Protein AF-A0A7X8JVL5-F1 (afdb_monomer)

pLDDT: mean 82.53, std 15.67, range [25.52, 98.5]

Sequence (669 aa):
MTETATPLVTPTPEPTIQPDISLLRNTLEKVEFGSPTNMSLSQEGEIYIPGHIKNQKEIILVIENSLASNTIYNEVSTAMDYGLFAKNNIYCSGEGITVYASVNANDTFSSDADTVYVSDVLSAKKFLVTTPNMDVDWYINNLEPVEMPRFYEKLISEAELNSLVFEPSDFLVSNTMEFPGQPDFSVRYNSSTNTFEIVGSGTFNIDSSMYFKGNLVISVHSTNNANKSFLLADGSIEIQGTSLTPESENDILNLYSIHGSIIINTHNSEIKGVMYASGVTGNPLYDNSKSGDVIIAGSDNTLIGSVAAGKDILIRGANTTIKYPEDALIYERTEYYDDVTTTFDFKRIVKLFISKYAGSDTKLGVIQYSDSANENSFVLYDLSNIDEIIQLVNEVDNMDNNYTTKNNLGDGLRRAYHTLNNRSESDVPKYIVNVNLTAPNRWTSESSSYIGYKTDNESADYISGDGTLDIDEKGLDYAKVIGNMISSSDITPVFIDYSNASSISSKLEDISVSAGAKALPDGKHYYTIPSNEDFVSLAIGILQSQPANVILDNVFYEEIYPVEVVVTKVPSGMELTQDIYDGDIRYTVSGKLGDIMLTYDGIKFIMTPYSFDVFVRYVSFGKIEYLGSDSKITYTINYIDTNGDEQIMMLEKSFEDMEVNVGWIVDLQ

Radius of gyration: 34.5 Å; Cα contacts (8 Å, |Δi|>4): 1718; chains: 1; bounding box: 93×71×101 Å

Structure (mmCIF, N/CA/C/O backbone):
data_AF-A0A7X8JVL5-F1
#
_entry.id   AF-A0A7X8JVL5-F1
#
loop_
_atom_site.group_PDB
_atom_site.id
_atom_site.type_symbol
_atom_site.label_atom_id
_atom_site.label_alt_id
_atom_site.label_comp_id
_atom_site.label_asym_id
_atom_site.label_entity_id
_atom_site.label_seq_id
_atom_site.pdbx_PDB_ins_code
_atom_site.Cartn_x
_atom_site.Cartn_y
_atom_site.Cartn_z
_atom_site.occupancy
_atom_site.B_iso_or_equiv
_atom_site.auth_seq_id
_atom_site.auth_comp_id
_atom_site.auth_asym_id
_atom_site.auth_atom_id
_atom_site.pdbx_PDB_model_num
ATOM 1 N N . MET A 1 1 ? -36.079 40.658 -24.660 1.00 38.69 1 MET A N 1
ATOM 2 C CA . MET A 1 1 ? -36.129 39.192 -24.517 1.00 38.69 1 MET A CA 1
ATOM 3 C C . MET A 1 1 ? -35.155 38.847 -23.416 1.00 38.69 1 MET A C 1
ATOM 5 O O . MET A 1 1 ? -34.012 39.269 -23.487 1.00 38.69 1 MET A O 1
ATOM 9 N N . THR A 1 2 ? -35.690 38.279 -22.347 1.00 29.16 2 THR A N 1
ATOM 10 C CA . THR A 1 2 ? -35.052 37.990 -21.060 1.00 29.16 2 THR A CA 1
ATOM 11 C C . THR A 1 2 ? -34.105 36.799 -21.171 1.00 29.16 2 THR A C 1
ATOM 13 O O . THR A 1 2 ? -34.492 35.767 -21.717 1.00 29.16 2 THR A O 1
ATOM 16 N N . GLU A 1 3 ? -32.888 36.948 -20.646 1.00 27.89 3 GLU A N 1
ATOM 17 C CA . GLU A 1 3 ? -31.980 35.832 -20.373 1.00 27.89 3 GLU A CA 1
ATOM 18 C C . GLU A 1 3 ? -32.672 34.849 -19.429 1.00 27.89 3 GLU A C 1
ATOM 20 O O . GLU A 1 3 ? -33.216 35.232 -18.392 1.00 27.89 3 GLU A O 1
ATOM 25 N N . THR A 1 4 ? -32.701 33.581 -19.826 1.00 27.16 4 THR A N 1
ATOM 26 C CA . THR A 1 4 ? -33.218 32.501 -18.988 1.00 27.16 4 THR A CA 1
ATOM 27 C C . THR A 1 4 ? -32.011 31.926 -18.265 1.00 27.16 4 THR A C 1
ATOM 29 O O . THR A 1 4 ? -31.166 31.298 -18.896 1.00 27.16 4 THR A O 1
ATOM 32 N N . ALA A 1 5 ? -31.883 32.222 -16.972 1.00 28.94 5 ALA A N 1
ATOM 33 C CA . ALA A 1 5 ? -30.845 31.642 -16.136 1.00 28.94 5 ALA A CA 1
ATOM 34 C C . ALA A 1 5 ? -31.059 30.125 -16.052 1.00 28.94 5 ALA A C 1
ATOM 36 O O . ALA A 1 5 ? -32.129 29.663 -15.649 1.00 28.94 5 ALA A O 1
ATOM 37 N N . THR A 1 6 ? -30.047 29.361 -16.454 1.00 28.27 6 THR A N 1
ATOM 38 C CA . THR A 1 6 ? -29.978 27.919 -16.224 1.00 28.27 6 THR A CA 1
ATOM 39 C C . THR A 1 6 ? -29.988 27.680 -14.711 1.00 28.27 6 THR A C 1
ATOM 41 O O . THR A 1 6 ? -29.212 28.330 -14.005 1.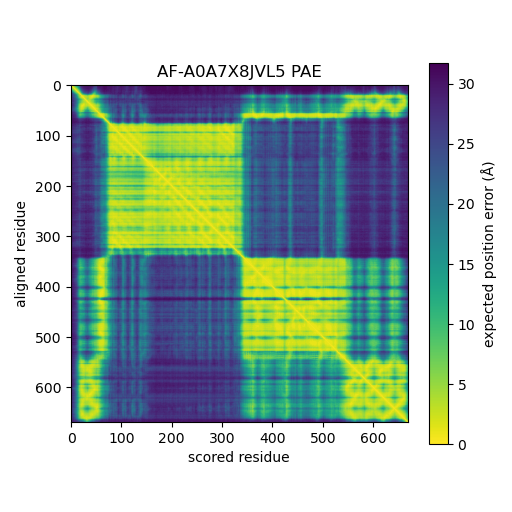00 28.27 6 THR A O 1
ATOM 44 N N . PRO A 1 7 ? -30.862 26.811 -14.179 1.00 27.83 7 PRO A N 1
ATOM 45 C CA . PRO A 1 7 ? -30.898 26.551 -12.749 1.00 27.83 7 PRO A CA 1
ATOM 46 C C . PRO A 1 7 ? -29.564 25.938 -12.319 1.00 27.83 7 PRO A C 1
ATOM 48 O O . PRO A 1 7 ? -29.107 24.957 -12.905 1.00 27.83 7 PRO A O 1
ATOM 51 N N . LEU A 1 8 ? -28.941 26.536 -11.302 1.00 25.52 8 LEU A N 1
ATOM 52 C CA . LEU A 1 8 ? -27.830 25.925 -10.584 1.00 25.52 8 LEU A CA 1
ATOM 53 C C . LEU A 1 8 ? -28.361 24.619 -9.983 1.00 25.52 8 LEU A C 1
ATOM 55 O O . LEU A 1 8 ? -29.245 24.649 -9.123 1.00 25.52 8 LEU A O 1
ATOM 59 N N . VAL A 1 9 ? -27.855 23.480 -10.455 1.00 27.14 9 VAL A N 1
ATOM 60 C CA . VAL A 1 9 ? -28.092 22.197 -9.796 1.00 27.14 9 VAL A CA 1
ATOM 61 C C . VAL A 1 9 ? -27.384 22.294 -8.452 1.00 27.14 9 VAL A C 1
ATOM 63 O O . VAL A 1 9 ? -26.159 22.298 -8.372 1.00 27.14 9 VAL A O 1
ATOM 66 N N . THR A 1 10 ? -28.171 22.499 -7.401 1.00 27.25 10 THR A N 1
ATOM 67 C CA . THR A 1 10 ? -27.687 22.371 -6.027 1.00 27.25 10 THR A CA 1
ATOM 68 C C . THR A 1 10 ? -27.288 20.906 -5.858 1.00 27.25 10 THR A C 1
ATOM 70 O O . THR A 1 10 ? -28.060 20.057 -6.318 1.00 27.25 10 THR A O 1
ATOM 73 N N . PRO A 1 11 ? -26.113 20.585 -5.286 1.00 27.50 11 PRO A N 1
ATOM 74 C CA . PRO A 1 11 ? -25.745 19.197 -5.047 1.00 27.50 11 PRO A CA 1
ATOM 75 C C . PRO A 1 11 ? -26.890 18.537 -4.284 1.00 27.50 11 PRO A C 1
ATOM 77 O O . PRO A 1 11 ? -27.376 19.081 -3.288 1.00 27.50 11 PRO A O 1
ATOM 80 N N . THR A 1 12 ? -27.373 17.411 -4.806 1.00 26.58 12 THR A N 1
ATOM 81 C CA . THR A 1 12 ? -28.261 16.532 -4.052 1.00 26.58 12 THR A CA 1
ATOM 82 C C . THR A 1 12 ? -27.561 16.278 -2.718 1.00 26.58 12 THR A C 1
ATOM 84 O O . THR A 1 12 ? -26.395 15.882 -2.757 1.00 26.58 12 THR A O 1
ATOM 87 N N . PRO A 1 13 ? -28.190 16.567 -1.562 1.00 28.70 13 PRO A N 1
ATOM 88 C CA . PRO A 1 13 ? -27.581 16.239 -0.282 1.00 28.70 13 PRO A CA 1
ATOM 89 C C . PRO A 1 13 ? -27.206 14.761 -0.319 1.00 28.70 13 PRO A C 1
ATOM 91 O O . PRO A 1 13 ? -28.016 13.938 -0.760 1.00 28.70 13 PRO A O 1
ATOM 94 N N . GLU A 1 14 ? -25.970 14.447 0.070 1.00 31.47 14 GLU A N 1
ATOM 95 C CA . GLU A 1 14 ? -25.542 13.064 0.245 1.00 31.47 14 GLU A CA 1
ATOM 96 C C . GLU A 1 14 ? -26.616 12.317 1.043 1.00 31.47 14 GLU A C 1
ATOM 98 O O . GLU A 1 14 ? -27.198 12.901 1.972 1.00 31.47 14 GLU A O 1
ATOM 103 N N . PRO A 1 15 ? -26.946 11.067 0.666 1.00 30.30 15 PRO A N 1
ATOM 104 C CA . PRO A 1 15 ? -27.919 10.284 1.402 1.00 30.30 15 PRO A CA 1
ATOM 105 C C . PRO A 1 15 ? -27.483 10.273 2.862 1.00 30.30 15 PRO A C 1
ATOM 107 O O . PRO A 1 15 ? -26.417 9.772 3.207 1.00 30.30 15 PRO A O 1
ATOM 110 N N . THR A 1 16 ? -28.294 10.888 3.717 1.00 38.09 16 THR A N 1
ATOM 111 C CA . THR A 1 16 ? -28.069 10.888 5.155 1.00 38.09 16 THR A CA 1
ATOM 112 C C . THR A 1 16 ? -28.312 9.450 5.589 1.00 38.09 16 THR A C 1
ATOM 114 O O . THR A 1 16 ? -29.461 9.029 5.711 1.00 38.09 16 THR A O 1
ATOM 117 N N . ILE A 1 17 ? -27.244 8.658 5.703 1.00 51.84 17 ILE A N 1
ATOM 118 C CA . ILE A 1 17 ? -27.318 7.292 6.219 1.00 51.84 17 ILE A CA 1
ATOM 119 C C . ILE A 1 17 ? -27.725 7.437 7.686 1.00 51.84 17 ILE A C 1
ATOM 121 O O . ILE A 1 17 ? -26.901 7.746 8.543 1.00 51.84 17 ILE A O 1
ATOM 125 N N . GLN A 1 18 ? -29.027 7.341 7.961 1.00 55.88 18 GLN A N 1
ATOM 126 C CA . GLN A 1 18 ? -29.532 7.390 9.325 1.00 55.88 18 GLN A CA 1
ATOM 127 C C . GLN A 1 18 ? -29.186 6.069 10.022 1.00 55.88 18 GLN A C 1
ATOM 129 O O . GLN A 1 18 ? -29.423 5.009 9.441 1.00 55.88 18 GLN A O 1
ATOM 134 N N . PRO A 1 19 ? -28.640 6.110 11.247 1.00 64.75 19 PRO A N 1
ATOM 135 C CA . PRO A 1 19 ? -28.420 4.908 12.042 1.00 64.75 19 PRO A CA 1
ATOM 136 C C . PRO A 1 19 ? -29.761 4.230 12.354 1.00 64.75 19 PRO A C 1
ATOM 138 O O . PRO A 1 19 ? -30.737 4.899 12.715 1.00 64.75 19 PRO A O 1
ATOM 141 N N . ASP A 1 20 ? -29.803 2.904 12.243 1.00 82.38 20 ASP A N 1
ATOM 142 C CA . ASP A 1 20 ? -30.994 2.104 12.537 1.00 82.38 20 ASP A CA 1
ATOM 143 C C . ASP A 1 20 ? -30.918 1.590 13.977 1.00 82.38 20 ASP A C 1
ATOM 145 O O . ASP A 1 20 ? -30.598 0.434 14.246 1.00 82.38 20 ASP A O 1
ATOM 149 N N . ILE A 1 21 ? -31.115 2.509 14.926 1.00 88.19 21 ILE A N 1
ATOM 150 C CA . ILE A 1 21 ? -31.159 2.203 16.359 1.00 88.19 21 ILE A CA 1
ATOM 151 C C . ILE A 1 21 ? -32.618 2.078 16.791 1.00 88.19 21 ILE A C 1
ATOM 153 O O . ILE A 1 21 ? -33.418 3.004 16.592 1.00 88.19 21 ILE A O 1
ATOM 157 N N . SER A 1 22 ? -32.934 0.952 17.424 1.00 88.81 22 SER A N 1
ATOM 158 C CA . SER A 1 22 ? -34.232 0.631 18.007 1.00 88.81 22 SER A CA 1
ATOM 159 C C . SER A 1 22 ? -34.159 0.701 19.529 1.00 88.81 22 SER A C 1
ATOM 161 O O . SER A 1 22 ? -33.317 0.067 20.163 1.00 88.81 22 SER A O 1
ATOM 163 N N . LEU A 1 23 ? -35.066 1.482 20.117 1.00 92.25 23 LEU A N 1
ATOM 164 C CA . LEU A 1 23 ? -35.217 1.625 21.561 1.00 92.25 23 LEU A CA 1
ATOM 165 C C . LEU A 1 23 ? -36.575 1.074 21.979 1.00 92.25 23 LEU A C 1
ATOM 167 O O . LEU A 1 23 ? -37.594 1.431 21.389 1.00 92.25 23 LEU A O 1
ATOM 171 N N . LEU A 1 24 ? -36.600 0.233 23.010 1.00 90.12 24 LEU A N 1
ATOM 172 C CA . LEU A 1 24 ? -37.819 -0.421 23.473 1.00 90.12 24 LEU A CA 1
ATOM 173 C C . LEU A 1 24 ? -38.011 -0.220 24.977 1.00 90.12 24 LEU A C 1
ATOM 175 O O . LEU A 1 24 ? -37.109 -0.481 25.773 1.00 90.12 24 LEU A O 1
ATOM 179 N N . ARG A 1 25 ? -39.213 0.219 25.362 1.00 90.56 25 ARG A N 1
ATOM 180 C CA . ARG A 1 25 ? -39.690 0.185 26.749 1.00 90.56 25 ARG A CA 1
ATOM 181 C C . ARG A 1 25 ? -40.574 -1.039 26.932 1.00 90.56 25 ARG A C 1
ATOM 183 O O . ARG A 1 25 ? -41.517 -1.240 26.171 1.00 90.56 25 ARG A O 1
ATOM 190 N N . ASN A 1 26 ? -40.300 -1.833 27.960 1.00 87.25 26 ASN A N 1
ATOM 191 C CA . ASN A 1 26 ? -41.105 -2.993 28.308 1.00 87.25 26 ASN A CA 1
ATOM 192 C C . ASN A 1 26 ? -41.591 -2.907 29.759 1.00 87.25 26 ASN A C 1
ATOM 194 O O . ASN A 1 26 ? -40.809 -2.778 30.704 1.00 87.25 26 ASN A O 1
ATOM 198 N N . THR A 1 27 ? -42.906 -2.992 29.941 1.00 85.31 27 THR A N 1
ATOM 199 C CA . THR A 1 27 ? -43.564 -3.051 31.249 1.00 85.31 27 THR A CA 1
ATOM 200 C C . THR A 1 27 ? -44.850 -3.876 31.149 1.00 85.31 27 THR A C 1
ATOM 202 O O . THR A 1 27 ? -45.251 -4.299 30.067 1.00 85.31 27 THR A O 1
ATOM 205 N N . LEU A 1 28 ? -45.504 -4.153 32.278 1.00 79.81 28 LEU A N 1
ATOM 206 C CA . LEU A 1 28 ? -46.761 -4.905 32.279 1.00 79.81 28 LEU A CA 1
ATOM 207 C C . LEU A 1 28 ? -47.878 -4.082 31.612 1.00 79.81 28 LEU A C 1
ATOM 209 O O . LEU A 1 28 ? -48.112 -2.941 32.000 1.00 79.81 28 LEU A O 1
ATOM 213 N N . GLU A 1 29 ? -48.638 -4.685 30.686 1.00 70.00 29 GLU A N 1
ATOM 214 C CA . GLU A 1 29 ? -49.779 -4.030 30.007 1.00 70.00 29 GLU A CA 1
ATOM 215 C C . GLU A 1 29 ? -50.830 -3.472 30.985 1.00 70.00 29 GLU A C 1
ATOM 217 O O . GLU A 1 29 ? -51.544 -2.511 30.684 1.00 70.00 29 GLU A O 1
ATOM 222 N N . LYS A 1 30 ? -50.936 -4.093 32.166 1.00 80.50 30 LYS A N 1
ATOM 223 C CA . LYS A 1 30 ? -51.797 -3.662 33.261 1.00 80.50 30 LYS A CA 1
ATOM 224 C C . LYS A 1 30 ? -51.038 -3.733 34.577 1.00 80.50 30 LYS A C 1
ATOM 226 O O . LYS A 1 30 ? -50.611 -4.808 34.997 1.00 80.50 30 LYS A O 1
ATOM 231 N N . VAL A 1 31 ? -50.929 -2.592 35.241 1.00 86.62 31 VAL A N 1
ATOM 232 C CA . VAL A 1 31 ? -50.185 -2.426 36.496 1.00 86.62 31 VAL A CA 1
ATOM 233 C C . VAL A 1 31 ? -51.134 -2.074 37.632 1.00 86.62 31 VAL A C 1
ATOM 235 O O . VAL A 1 31 ? -52.178 -1.444 37.433 1.00 86.62 31 VAL A O 1
ATOM 238 N N . GLU A 1 32 ? -50.789 -2.515 38.837 1.00 84.94 32 GLU A N 1
ATOM 239 C CA . GLU A 1 32 ? -51.559 -2.211 40.036 1.00 84.94 32 GLU A CA 1
ATOM 240 C C . GLU A 1 32 ? -51.181 -0.830 40.581 1.00 84.94 32 GLU A C 1
ATOM 242 O O . GLU A 1 32 ? -50.005 -0.510 40.769 1.00 84.94 32 GLU A O 1
ATOM 247 N N . PHE A 1 33 ? -52.197 -0.015 40.858 1.00 88.00 33 PHE A N 1
ATOM 248 C CA . PHE A 1 33 ? -52.033 1.294 41.478 1.00 88.00 33 PHE A CA 1
ATOM 249 C C . PHE A 1 33 ? -51.203 1.224 42.770 1.00 88.00 33 PHE A C 1
ATOM 251 O O . PHE A 1 33 ? -51.508 0.451 43.678 1.00 88.00 33 PHE A O 1
ATOM 258 N N . GLY A 1 34 ? -50.185 2.083 42.881 1.00 82.62 34 GLY A N 1
ATOM 259 C CA . GLY A 1 34 ? -49.346 2.195 44.075 1.00 82.62 34 GLY A CA 1
ATOM 260 C C . GLY A 1 34 ? -48.322 1.069 44.276 1.00 82.62 34 GLY A C 1
ATOM 261 O O . GLY A 1 34 ? -47.456 1.212 45.146 1.00 82.62 34 GLY A O 1
ATOM 262 N N . SER A 1 35 ? -48.354 0.006 43.469 1.00 86.62 35 SER A N 1
ATOM 263 C CA . SER A 1 35 ? -47.384 -1.092 43.528 1.00 86.62 35 SER A CA 1
ATOM 264 C C . SER A 1 35 ? -46.102 -0.742 42.752 1.00 86.62 35 SER A C 1
ATOM 266 O O . SER A 1 35 ? -46.187 -0.219 41.636 1.00 86.62 35 SER A O 1
ATOM 268 N N . PRO A 1 36 ? -44.899 -1.012 43.303 1.00 86.62 36 PRO A N 1
ATOM 269 C CA . PRO A 1 36 ? -43.651 -0.874 42.557 1.00 86.62 36 PRO A CA 1
ATOM 270 C C . PRO A 1 36 ? -43.665 -1.777 41.322 1.00 86.62 36 PRO A C 1
ATOM 272 O O . PRO A 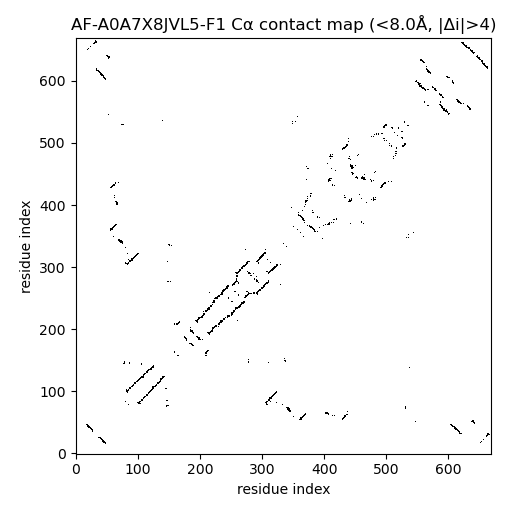1 36 ? -43.884 -2.983 41.429 1.00 86.62 36 PRO A O 1
ATOM 275 N N . THR A 1 37 ? -43.422 -1.188 40.159 1.00 89.88 37 THR A N 1
ATOM 276 C CA . THR A 1 37 ? -43.409 -1.864 38.864 1.00 89.88 37 THR A CA 1
ATOM 277 C C . THR A 1 37 ? -42.030 -1.720 38.243 1.00 89.88 37 THR A C 1
ATOM 279 O O . THR A 1 37 ? -41.449 -0.635 38.265 1.00 89.88 37 THR A O 1
ATOM 282 N N . ASN A 1 38 ? -41.509 -2.814 37.692 1.00 92.25 38 ASN A N 1
ATOM 283 C CA . ASN A 1 38 ? -40.286 -2.771 36.905 1.00 92.25 38 ASN A CA 1
ATOM 284 C C . ASN A 1 38 ? -40.592 -2.292 35.479 1.00 92.25 38 ASN A C 1
ATOM 286 O O . ASN A 1 38 ? -41.535 -2.781 34.846 1.00 92.25 38 ASN A O 1
ATOM 290 N N . MET A 1 39 ? -39.793 -1.358 34.982 1.00 92.00 39 MET A N 1
ATOM 291 C CA . MET A 1 39 ? -39.766 -0.951 33.586 1.00 92.00 39 MET A CA 1
ATOM 292 C C . MET A 1 39 ? -38.378 -1.259 33.043 1.00 92.00 39 MET A C 1
ATOM 294 O O . MET A 1 39 ? -37.393 -0.698 33.518 1.00 92.00 39 MET A O 1
ATOM 298 N N . SER A 1 40 ? -38.320 -2.164 32.071 1.00 92.56 40 SER A N 1
ATOM 299 C CA . SER A 1 40 ? -37.076 -2.526 31.404 1.00 92.56 40 SER A CA 1
ATOM 300 C C . SER A 1 40 ? -36.935 -1.691 30.141 1.00 92.56 40 SER A C 1
ATOM 302 O O . SER A 1 40 ? -37.857 -1.647 29.323 1.00 92.56 40 SER A O 1
ATOM 304 N N . LEU A 1 41 ? -35.809 -1.005 30.002 1.00 93.75 41 LEU A N 1
ATOM 305 C CA . LEU A 1 41 ? -35.460 -0.223 28.826 1.00 93.75 41 LEU A CA 1
ATOM 306 C C . LEU A 1 41 ? -34.332 -0.941 28.104 1.00 93.75 41 LEU A C 1
ATOM 308 O O . LEU A 1 41 ? -33.327 -1.286 28.726 1.00 93.75 41 LEU A O 1
ATOM 312 N N . SER A 1 42 ? -34.493 -1.167 26.805 1.00 91.56 42 SER A N 1
ATOM 313 C CA . SER A 1 42 ? -33.494 -1.844 25.986 1.00 91.56 42 SER A CA 1
ATOM 314 C C . SER A 1 42 ? -33.178 -1.083 24.709 1.00 91.56 42 SER A C 1
ATOM 316 O O . SER A 1 42 ? -34.030 -0.382 24.161 1.00 91.56 42 SER A O 1
ATOM 318 N N . GLN A 1 43 ? -31.954 -1.270 24.231 1.00 90.62 43 GLN A N 1
ATOM 319 C CA . GLN A 1 43 ? -31.459 -0.752 22.964 1.00 90.62 43 GLN A CA 1
ATOM 320 C C . GLN A 1 43 ? -30.815 -1.869 22.146 1.00 90.62 43 GLN A C 1
ATOM 322 O O . GLN A 1 43 ? -30.159 -2.757 22.698 1.00 90.62 43 GLN A O 1
ATOM 327 N N . GLU A 1 44 ? -30.987 -1.788 20.835 1.00 90.56 44 GLU A N 1
ATOM 328 C CA . GLU A 1 44 ? -30.294 -2.596 19.835 1.00 90.56 44 GLU A CA 1
ATOM 329 C C . GLU A 1 44 ? -30.255 -1.832 18.509 1.00 90.56 44 GLU A C 1
ATOM 331 O O . GLU A 1 44 ? -30.966 -0.840 18.331 1.00 90.56 44 GLU A O 1
ATOM 336 N N . GLY A 1 45 ? -29.432 -2.283 17.567 1.00 89.69 45 GLY A N 1
ATOM 337 C CA . GLY A 1 45 ? -29.435 -1.723 16.222 1.00 89.69 45 GLY A CA 1
ATOM 338 C C . GLY A 1 45 ? -28.062 -1.639 15.588 1.00 89.69 45 GLY A C 1
ATOM 339 O O . GLY A 1 45 ? -27.132 -2.356 15.962 1.00 89.69 45 GLY A O 1
ATOM 340 N N . GLU A 1 46 ? -27.955 -0.756 14.604 1.00 88.75 46 GLU A N 1
ATOM 341 C CA . GLU A 1 46 ? -26.809 -0.680 13.710 1.00 88.75 46 GLU A CA 1
ATOM 342 C C . GLU A 1 46 ? -26.353 0.767 13.507 1.00 88.75 46 GLU A C 1
ATOM 344 O O . GLU A 1 46 ? -27.161 1.689 13.354 1.00 88.75 46 GLU A O 1
ATOM 349 N N . ILE A 1 47 ? -25.036 0.964 13.480 1.00 85.94 47 ILE A N 1
ATOM 350 C CA . ILE A 1 47 ? -24.402 2.272 13.321 1.00 85.94 47 ILE A CA 1
ATOM 351 C C . ILE A 1 47 ? -23.452 2.222 12.127 1.00 85.94 47 ILE A C 1
ATOM 353 O O . ILE A 1 47 ? -22.537 1.400 12.070 1.00 85.94 47 ILE A O 1
ATOM 357 N N . TYR A 1 48 ? -23.655 3.134 11.179 1.00 82.50 48 TYR A N 1
ATOM 358 C CA . TYR A 1 48 ? -22.723 3.369 10.082 1.00 82.50 48 TYR A CA 1
ATOM 359 C C . TYR A 1 48 ? -21.801 4.540 10.419 1.00 82.50 48 TYR A C 1
ATOM 361 O O . TYR A 1 48 ? -22.269 5.580 10.883 1.00 82.50 48 TYR A O 1
ATOM 369 N N . ILE A 1 49 ? -20.503 4.383 10.158 1.00 74.81 49 ILE A N 1
ATOM 370 C CA . ILE A 1 49 ? -19.495 5.415 10.409 1.00 74.81 49 ILE A CA 1
ATOM 371 C C . ILE A 1 49 ? -18.793 5.731 9.083 1.00 74.81 49 ILE A C 1
ATOM 373 O O . ILE A 1 49 ? -18.216 4.825 8.483 1.00 74.81 49 ILE A O 1
ATOM 377 N N . PRO A 1 50 ? -18.824 6.990 8.604 1.00 68.69 50 PRO A N 1
ATOM 378 C CA . PRO A 1 50 ? -18.202 7.406 7.346 1.00 68.69 50 PRO A CA 1
ATOM 379 C C . PRO A 1 50 ? -16.691 7.639 7.533 1.00 68.69 50 PRO A C 1
ATOM 381 O O . PRO A 1 50 ? -16.178 8.739 7.334 1.00 68.69 50 PRO A O 1
ATOM 384 N N . GLY A 1 51 ? -15.988 6.612 7.999 1.00 70.81 51 GLY A N 1
ATOM 385 C CA . GLY A 1 51 ? -14.598 6.674 8.441 1.00 70.81 51 GLY A CA 1
ATOM 386 C C . GLY A 1 51 ? -14.292 5.532 9.406 1.00 70.81 51 GLY A C 1
ATOM 387 O O . GLY A 1 51 ? -15.038 4.556 9.444 1.00 70.81 51 GLY A O 1
ATOM 388 N N . HIS A 1 52 ? -13.237 5.648 10.212 1.00 71.12 52 HIS A N 1
ATOM 389 C CA . HIS A 1 52 ? -12.871 4.637 11.211 1.00 71.12 52 HIS A CA 1
ATOM 390 C C . HIS A 1 52 ? -12.957 5.161 12.636 1.00 71.12 52 HIS A C 1
ATOM 392 O O . HIS A 1 52 ? -12.626 6.315 12.901 1.00 71.12 52 HIS A O 1
ATOM 398 N N . ILE A 1 53 ? -13.429 4.313 13.557 1.00 72.44 53 ILE A N 1
ATOM 399 C CA . ILE A 1 53 ? -13.513 4.685 14.972 1.00 72.44 53 ILE A CA 1
ATOM 400 C C . ILE A 1 53 ? -12.107 5.003 15.470 1.00 72.44 53 ILE A C 1
ATOM 402 O O . ILE A 1 53 ? -11.188 4.200 15.305 1.00 72.44 53 ILE A O 1
ATOM 406 N N . LYS A 1 54 ? -11.954 6.164 16.110 1.00 73.31 54 LYS A N 1
ATOM 407 C CA . LYS A 1 54 ? -10.718 6.518 16.800 1.00 73.31 54 LYS A CA 1
ATOM 408 C C . LYS A 1 54 ? -10.589 5.598 18.009 1.00 73.31 54 LYS A C 1
ATOM 410 O O . LYS A 1 54 ? -11.387 5.689 18.940 1.00 73.31 54 LYS A O 1
ATOM 415 N N . ASN A 1 55 ? -9.625 4.685 17.977 1.00 69.25 55 ASN A N 1
ATOM 416 C CA . ASN A 1 55 ? -9.414 3.725 19.048 1.00 69.25 55 ASN A CA 1
ATOM 417 C C . ASN A 1 55 ? -7.929 3.514 19.351 1.00 69.25 55 ASN A C 1
ATOM 419 O O . ASN A 1 55 ? -7.073 3.579 18.469 1.00 69.25 55 ASN A O 1
ATOM 423 N N . GLN A 1 56 ? -7.644 3.210 20.616 1.00 77.12 56 GLN A N 1
ATOM 424 C CA . GLN A 1 56 ? -6.321 2.783 21.048 1.00 77.12 56 GLN A CA 1
ATOM 425 C C . GLN A 1 56 ? -5.991 1.422 20.421 1.00 77.12 56 GLN A C 1
ATOM 427 O O . GLN A 1 56 ? -6.793 0.487 20.476 1.00 77.12 56 GLN A O 1
ATOM 432 N N . LYS A 1 57 ? -4.794 1.312 19.845 1.00 83.88 57 LYS A N 1
ATOM 433 C CA . LYS A 1 57 ? -4.227 0.074 19.295 1.00 83.88 57 LYS A CA 1
ATOM 434 C C . LYS A 1 57 ? -2.915 -0.223 20.001 1.00 83.88 57 LYS A C 1
ATOM 436 O O . LYS A 1 57 ? -2.174 0.701 20.326 1.00 83.88 57 LYS A O 1
ATOM 441 N N . GLU A 1 58 ? -2.608 -1.495 20.213 1.00 90.44 58 GLU A N 1
ATOM 442 C CA . GLU A 1 58 ? -1.288 -1.923 20.678 1.00 90.44 58 GLU A CA 1
ATOM 443 C C . GLU A 1 58 ? -0.572 -2.661 19.551 1.00 90.44 58 GLU A C 1
ATOM 445 O O . GLU A 1 58 ? -1.073 -3.659 19.031 1.00 90.44 58 GLU A O 1
ATOM 450 N N . ILE A 1 59 ? 0.597 -2.166 19.153 1.00 92.06 59 ILE A N 1
ATOM 451 C CA . ILE A 1 59 ? 1.361 -2.711 18.030 1.00 92.06 59 ILE A CA 1
ATOM 452 C C . ILE A 1 59 ? 2.768 -3.063 18.507 1.00 92.06 59 ILE A C 1
ATOM 454 O O . ILE A 1 59 ? 3.442 -2.245 19.132 1.00 92.06 59 ILE A O 1
ATOM 458 N N . ILE A 1 60 ? 3.237 -4.263 18.168 1.00 95.06 60 ILE A N 1
ATOM 459 C CA . ILE A 1 60 ? 4.661 -4.601 18.212 1.00 95.06 60 ILE A CA 1
ATOM 460 C C . ILE A 1 60 ? 5.178 -4.744 16.784 1.00 95.06 60 ILE A C 1
ATOM 462 O O . ILE A 1 60 ? 4.745 -5.631 16.046 1.00 95.06 60 ILE A O 1
ATOM 466 N N . LEU A 1 61 ? 6.135 -3.894 16.415 1.00 93.88 61 LEU A N 1
ATOM 467 C CA . LEU A 1 61 ? 6.893 -4.019 15.176 1.00 93.88 61 LEU A CA 1
ATOM 468 C C . LEU A 1 61 ? 8.095 -4.945 15.410 1.00 93.88 61 LEU A C 1
ATOM 470 O O . LEU A 1 61 ? 9.018 -4.604 16.148 1.00 93.88 61 LEU A O 1
ATOM 474 N N . VAL A 1 62 ? 8.072 -6.124 14.795 1.00 95.06 62 VAL A N 1
ATOM 475 C CA . VAL A 1 62 ? 9.095 -7.172 14.910 1.00 95.06 62 VAL A CA 1
ATOM 476 C C . VAL A 1 62 ? 9.975 -7.144 13.667 1.00 95.06 62 VAL A C 1
ATOM 478 O O . VAL A 1 62 ? 9.548 -7.588 12.601 1.00 95.06 62 VAL A O 1
ATOM 481 N N . ILE A 1 63 ? 11.201 -6.639 13.785 1.00 90.19 63 ILE A N 1
ATOM 482 C CA . ILE A 1 63 ? 12.071 -6.355 12.639 1.00 90.19 63 ILE A CA 1
ATOM 483 C C . ILE A 1 63 ? 13.377 -7.152 12.675 1.00 90.19 63 ILE A C 1
ATOM 485 O O . ILE A 1 63 ? 14.053 -7.238 13.701 1.00 90.19 63 ILE A O 1
ATOM 489 N N . GLU A 1 64 ? 13.739 -7.745 11.541 1.00 88.12 64 GLU A N 1
ATOM 490 C CA . GLU A 1 64 ? 15.046 -8.377 11.370 1.00 88.12 64 GLU A CA 1
ATOM 491 C C . GLU A 1 64 ? 16.153 -7.305 11.326 1.00 88.12 64 GLU A C 1
ATOM 493 O O . GLU A 1 64 ? 16.045 -6.339 10.573 1.00 88.12 64 GLU A O 1
ATOM 498 N N . ASN A 1 65 ? 17.234 -7.474 12.102 1.00 82.62 65 ASN A N 1
ATOM 499 C CA . ASN A 1 65 ? 18.369 -6.531 12.144 1.00 82.62 65 ASN A CA 1
ATOM 500 C C . ASN A 1 65 ? 19.703 -7.107 11.609 1.00 82.62 65 ASN A C 1
ATOM 502 O O . ASN A 1 65 ? 20.772 -6.586 11.931 1.00 82.62 65 ASN A O 1
ATOM 506 N N . SER A 1 66 ? 19.653 -8.188 10.818 1.00 72.25 66 SER A N 1
ATOM 507 C CA . SER A 1 66 ? 20.815 -8.940 10.298 1.00 72.25 66 SER A CA 1
ATOM 508 C C . SER A 1 66 ? 21.508 -8.245 9.101 1.00 72.25 66 SER A C 1
ATOM 510 O O . SER A 1 66 ? 20.877 -7.479 8.387 1.00 72.25 66 SER A O 1
ATOM 512 N N . LEU A 1 67 ? 22.796 -8.501 8.825 1.00 58.28 67 LEU A N 1
ATOM 513 C CA . LEU A 1 67 ? 23.613 -7.834 7.784 1.00 58.28 67 LEU A CA 1
ATOM 514 C C . LEU A 1 67 ? 23.328 -8.325 6.359 1.00 58.28 67 LEU A C 1
ATOM 516 O O . LEU A 1 67 ? 23.744 -7.671 5.403 1.00 58.28 67 LEU A O 1
ATOM 520 N N . ALA A 1 68 ? 22.626 -9.456 6.205 1.00 52.12 68 ALA A N 1
ATOM 521 C CA . ALA A 1 68 ? 22.052 -9.839 4.910 1.00 52.12 68 ALA A CA 1
ATOM 522 C C . ALA A 1 68 ? 21.215 -8.685 4.316 1.00 52.12 68 ALA A C 1
ATOM 524 O O . ALA A 1 68 ? 21.058 -8.592 3.104 1.00 52.12 68 ALA A O 1
ATOM 525 N N . SER A 1 69 ? 20.784 -7.759 5.178 1.00 50.03 69 SER A N 1
ATOM 526 C CA . SER A 1 69 ? 20.083 -6.524 4.867 1.00 50.03 69 SER A CA 1
ATOM 527 C C . SER A 1 69 ? 20.916 -5.391 4.228 1.00 50.03 69 SER A C 1
ATOM 529 O O . SER A 1 69 ? 20.392 -4.632 3.412 1.00 50.03 69 SER A O 1
ATOM 531 N N . ASN A 1 70 ? 22.232 -5.290 4.479 1.00 43.41 70 ASN A N 1
ATOM 532 C CA . ASN A 1 70 ? 23.066 -4.226 3.876 1.00 43.41 70 ASN A CA 1
ATOM 533 C C . ASN A 1 70 ? 23.527 -4.561 2.450 1.00 43.41 70 ASN A C 1
ATOM 535 O O . ASN A 1 70 ? 24.360 -3.861 1.879 1.00 43.41 70 ASN A O 1
ATOM 539 N N . THR A 1 71 ? 23.062 -5.665 1.877 1.00 45.62 71 THR A N 1
ATOM 540 C CA . THR A 1 71 ? 23.297 -6.005 0.467 1.00 45.62 71 THR A CA 1
ATOM 541 C C . THR A 1 71 ? 22.015 -6.538 -0.152 1.00 45.62 71 THR A C 1
ATOM 543 O O . THR A 1 71 ? 22.029 -7.490 -0.926 1.00 45.62 71 THR A O 1
ATOM 546 N N . ILE A 1 72 ? 20.893 -5.928 0.223 1.00 46.16 72 ILE A N 1
ATOM 547 C CA . ILE A 1 72 ? 19.642 -6.110 -0.495 1.00 46.16 72 ILE A CA 1
ATOM 548 C C . ILE A 1 72 ? 19.684 -5.154 -1.678 1.00 46.16 72 ILE A C 1
ATOM 550 O O . ILE A 1 72 ? 19.874 -3.947 -1.522 1.00 46.16 72 ILE A O 1
ATOM 554 N N . TYR A 1 73 ? 19.552 -5.718 -2.872 1.00 42.25 73 TYR A N 1
ATOM 555 C CA . TYR A 1 73 ? 19.094 -4.961 -4.021 1.00 42.25 73 TYR A CA 1
ATOM 556 C C . TYR A 1 73 ? 17.633 -4.626 -3.750 1.00 42.25 73 TYR A C 1
ATOM 558 O O . TYR A 1 73 ? 16.738 -5.382 -4.102 1.00 42.25 73 TYR A O 1
ATOM 566 N N . ASN A 1 74 ? 17.390 -3.522 -3.055 1.00 40.50 74 ASN A N 1
ATOM 567 C CA . ASN A 1 74 ? 16.116 -2.857 -3.232 1.00 40.50 74 ASN A CA 1
ATOM 568 C C . ASN A 1 74 ? 16.185 -2.272 -4.635 1.00 40.50 74 ASN A C 1
ATOM 570 O O . ASN A 1 74 ? 16.981 -1.360 -4.878 1.00 40.50 74 ASN A O 1
ATOM 574 N N . GLU A 1 75 ? 15.360 -2.778 -5.540 1.00 44.00 75 GLU A N 1
ATOM 575 C CA . GLU A 1 75 ? 14.857 -1.915 -6.594 1.00 44.00 75 GLU A CA 1
ATOM 576 C C . GLU A 1 75 ? 14.148 -0.769 -5.863 1.00 44.00 75 GLU A C 1
ATOM 578 O O . GLU A 1 75 ? 13.038 -0.913 -5.364 1.00 44.00 75 GLU A O 1
ATOM 583 N N . VAL A 1 76 ? 14.834 0.359 -5.647 1.00 47.94 76 VAL A N 1
ATOM 584 C CA . VAL A 1 76 ? 14.114 1.599 -5.350 1.00 47.94 76 VAL A CA 1
ATOM 585 C C . VAL A 1 76 ? 13.145 1.752 -6.502 1.00 47.94 76 VAL A C 1
ATOM 587 O O . VAL A 1 76 ? 13.647 1.866 -7.617 1.00 47.94 76 VAL A O 1
ATOM 590 N N . SER A 1 77 ? 11.831 1.740 -6.237 1.00 52.62 77 SER A N 1
ATOM 591 C CA . SER A 1 77 ? 10.817 1.855 -7.284 1.00 52.62 77 SER A CA 1
ATOM 592 C C . SER A 1 77 ? 11.209 2.967 -8.248 1.00 52.62 77 SER A C 1
ATOM 594 O O . SER A 1 77 ? 11.195 4.151 -7.899 1.00 52.62 77 SER A O 1
ATOM 596 N N . THR A 1 78 ? 11.656 2.587 -9.436 1.00 68.56 78 THR A N 1
ATOM 597 C CA . THR A 1 78 ? 12.097 3.527 -10.454 1.00 68.56 78 THR A CA 1
ATOM 598 C C . THR A 1 78 ? 10.901 3.940 -11.293 1.00 68.56 78 THR A C 1
ATOM 600 O O . THR A 1 78 ? 9.859 3.288 -11.315 1.00 68.56 78 THR A O 1
ATOM 603 N N . ALA A 1 79 ? 11.068 4.998 -12.080 1.00 74.88 79 ALA A N 1
ATOM 604 C CA . ALA A 1 79 ? 10.105 5.356 -13.113 1.00 74.88 79 ALA A CA 1
ATOM 605 C C . ALA A 1 79 ? 9.747 4.194 -14.073 1.00 74.88 79 ALA A C 1
ATOM 607 O O . ALA A 1 79 ? 8.720 4.269 -14.740 1.00 74.88 79 ALA A O 1
ATOM 608 N N . MET A 1 80 ? 10.577 3.144 -14.161 1.00 76.50 80 MET A N 1
ATOM 609 C CA . MET A 1 80 ? 10.372 1.972 -15.022 1.00 76.50 80 MET A CA 1
ATOM 610 C C . MET A 1 80 ? 9.616 0.818 -14.369 1.00 76.50 80 MET A C 1
ATOM 612 O O . MET A 1 80 ? 9.357 -0.186 -15.033 1.00 76.50 80 MET A O 1
ATOM 616 N N . ASP A 1 81 ? 9.261 0.945 -13.095 1.00 73.88 81 ASP A N 1
ATOM 617 C CA . ASP A 1 81 ? 8.641 -0.138 -12.321 1.00 73.88 81 ASP A CA 1
ATOM 618 C C . ASP A 1 81 ? 7.108 -0.063 -12.405 1.00 73.88 81 ASP A C 1
ATOM 620 O O . ASP A 1 81 ? 6.384 -0.930 -11.931 1.00 73.88 81 ASP A O 1
ATOM 624 N N . TYR A 1 82 ? 6.614 0.978 -13.076 1.00 81.50 82 TYR A N 1
ATOM 625 C CA . TYR A 1 82 ? 5.210 1.230 -13.334 1.00 81.50 82 TYR A CA 1
ATOM 626 C C . TYR A 1 82 ? 4.882 0.936 -14.799 1.00 81.50 82 TYR A C 1
ATOM 628 O O . TYR A 1 82 ? 5.692 1.182 -15.704 1.00 81.50 82 TYR A O 1
ATOM 636 N N . GLY A 1 83 ? 3.644 0.506 -15.053 1.00 86.19 83 GLY A N 1
ATOM 637 C CA . GLY A 1 83 ? 3.104 0.503 -16.413 1.00 86.19 83 GLY A CA 1
ATOM 638 C C . GLY A 1 83 ? 2.999 1.927 -16.962 1.00 86.19 83 GLY A C 1
ATOM 639 O O . GLY A 1 83 ? 3.309 2.167 -18.128 1.00 86.19 83 GLY A O 1
ATOM 640 N N . LEU A 1 84 ? 2.627 2.880 -16.098 1.00 92.94 84 LEU A N 1
ATOM 641 C CA . LEU A 1 84 ? 2.609 4.314 -16.389 1.00 92.94 84 LEU A CA 1
ATOM 642 C C . LEU A 1 84 ? 3.266 5.110 -15.256 1.00 92.94 84 LEU A C 1
ATOM 644 O O . LEU A 1 84 ? 2.824 5.046 -14.110 1.00 92.94 84 LEU A O 1
ATOM 648 N N . PHE A 1 85 ? 4.249 5.936 -15.598 1.00 93.25 85 PHE A N 1
ATOM 649 C CA . PHE A 1 85 ? 4.909 6.848 -14.672 1.00 93.25 85 PHE A CA 1
ATOM 650 C C . PHE A 1 85 ? 4.961 8.277 -15.220 1.00 93.25 85 PHE A C 1
ATOM 652 O O . PHE A 1 85 ? 5.489 8.513 -16.307 1.00 93.25 85 PHE A O 1
ATOM 659 N N . ALA A 1 86 ? 4.510 9.259 -14.442 1.00 96.00 86 ALA A N 1
ATOM 660 C CA . ALA A 1 86 ? 4.711 10.671 -14.750 1.00 96.00 86 ALA A CA 1
ATOM 661 C C . ALA A 1 86 ? 5.373 11.417 -13.592 1.00 96.00 86 ALA A C 1
ATOM 663 O O . ALA A 1 86 ? 4.891 11.403 -12.455 1.00 96.00 86 ALA A O 1
ATOM 664 N N . LYS A 1 87 ? 6.433 12.168 -13.914 1.00 92.69 87 LYS A N 1
ATOM 665 C CA . LYS A 1 87 ? 7.112 13.043 -12.952 1.00 92.69 87 LYS A CA 1
ATOM 666 C C . LYS A 1 87 ? 6.201 14.137 -12.390 1.00 92.69 87 LYS A C 1
ATOM 668 O O . LYS A 1 87 ? 6.459 14.606 -11.286 1.00 92.69 87 LYS A O 1
ATOM 673 N N . ASN A 1 88 ? 5.181 14.552 -13.140 1.00 94.06 88 ASN A N 1
ATOM 674 C CA . ASN A 1 88 ? 4.190 15.526 -12.700 1.00 94.06 88 ASN A CA 1
ATOM 675 C C . ASN A 1 88 ? 2.784 14.918 -12.743 1.00 94.06 88 ASN A C 1
ATOM 677 O O . ASN A 1 88 ? 2.264 14.527 -11.701 1.00 94.06 88 ASN A O 1
ATOM 681 N N . ASN A 1 89 ? 2.157 14.843 -13.922 1.00 96.94 89 ASN A N 1
ATOM 682 C CA . ASN A 1 89 ? 0.734 14.529 -14.020 1.00 96.94 89 ASN A CA 1
ATOM 683 C C . ASN A 1 89 ? 0.418 13.444 -15.047 1.00 96.94 89 ASN A C 1
ATOM 685 O O . ASN A 1 89 ? 1.085 13.320 -16.074 1.00 96.94 89 ASN A O 1
ATOM 689 N N . ILE A 1 90 ? -0.671 12.719 -14.804 1.00 97.94 90 ILE A N 1
ATOM 690 C CA . ILE A 1 90 ? -1.300 11.833 -15.785 1.00 97.94 90 ILE A CA 1
ATOM 691 C C . ILE A 1 90 ? -2.701 12.369 -16.081 1.00 97.94 90 ILE A C 1
ATOM 693 O O . ILE A 1 90 ? -3.498 12.582 -15.166 1.00 97.94 90 ILE A O 1
ATOM 697 N N . TYR A 1 91 ? -2.993 12.578 -17.365 1.00 97.56 91 TYR A N 1
ATOM 698 C CA . TYR A 1 91 ? -4.291 13.024 -17.862 1.00 97.56 91 TYR A CA 1
ATOM 699 C C . TYR A 1 91 ? -4.897 11.967 -18.781 1.00 97.56 91 TYR A C 1
ATOM 701 O O . TYR A 1 91 ? -4.359 11.688 -19.855 1.00 97.56 91 TYR A O 1
ATOM 709 N N . CYS A 1 92 ? -6.036 11.421 -18.373 1.00 94.94 92 CYS A N 1
ATOM 710 C CA . CYS A 1 92 ? -6.750 10.372 -19.087 1.00 94.94 92 CYS A CA 1
ATOM 711 C C . CYS A 1 92 ? -8.088 10.895 -19.613 1.00 94.94 92 CYS A C 1
ATOM 713 O O . CYS A 1 92 ? -9.017 11.096 -18.831 1.00 94.94 92 CYS A O 1
ATOM 715 N N . SER A 1 93 ? -8.175 11.055 -20.932 1.00 87.31 93 SER A N 1
ATOM 716 C CA . SER A 1 93 ? -9.366 11.485 -21.673 1.00 87.31 93 SER A CA 1
ATOM 717 C C . SER A 1 93 ? -9.623 10.523 -22.838 1.00 87.31 93 SER A C 1
ATOM 719 O O . SER A 1 93 ? -8.672 10.111 -23.498 1.00 87.31 93 SER A O 1
ATOM 721 N N . GLY A 1 94 ? -10.876 10.152 -23.104 1.00 78.81 94 GLY A N 1
ATOM 722 C CA . GLY A 1 94 ? -11.229 9.214 -24.182 1.00 78.81 94 GLY A CA 1
ATOM 723 C C . GLY A 1 94 ? -12.081 8.030 -23.720 1.00 78.81 94 GLY A C 1
ATOM 724 O O . GLY A 1 94 ? -12.690 8.064 -22.652 1.00 78.81 94 GLY A O 1
ATOM 725 N N . GLU A 1 95 ? -12.137 6.981 -24.537 1.00 85.38 95 GLU A N 1
ATOM 726 C CA . GLU A 1 95 ? -12.997 5.810 -24.312 1.00 85.38 95 GLU A CA 1
ATOM 727 C C . GLU A 1 95 ? -12.137 4.601 -23.927 1.00 85.38 95 GLU A C 1
ATOM 729 O O . GLU A 1 95 ? -11.273 4.219 -24.700 1.00 85.38 95 GLU A O 1
ATOM 734 N N . GLY A 1 96 ? -12.355 3.983 -22.763 1.00 84.88 96 GLY A N 1
ATOM 735 C CA . GLY A 1 96 ? -11.735 2.698 -22.399 1.00 84.88 96 GLY A CA 1
ATOM 736 C C . GLY A 1 96 ? -10.207 2.710 -22.226 1.00 84.88 96 GLY A C 1
ATOM 737 O O . GLY A 1 96 ? -9.445 2.572 -23.185 1.00 84.88 96 GLY A O 1
ATOM 738 N N . ILE A 1 97 ? -9.748 2.784 -20.977 1.00 93.94 97 ILE A N 1
ATOM 739 C CA . ILE A 1 97 ? -8.337 2.634 -20.598 1.00 93.94 97 ILE A CA 1
ATOM 740 C C . ILE A 1 97 ? -8.210 1.431 -19.665 1.00 93.94 97 ILE A C 1
ATOM 742 O O . ILE A 1 97 ? -8.970 1.301 -18.708 1.00 93.94 97 ILE A O 1
ATOM 746 N N . THR A 1 98 ? -7.257 0.544 -19.933 1.00 93.00 98 THR A N 1
ATOM 747 C CA . THR A 1 98 ? -7.027 -0.669 -19.137 1.00 93.00 98 THR A CA 1
ATOM 748 C C . THR A 1 98 ? -5.539 -0.821 -18.867 1.00 93.00 98 THR A C 1
ATOM 750 O O . THR A 1 98 ? -4.751 -0.951 -19.799 1.00 93.00 98 THR A O 1
ATOM 753 N N . VAL A 1 99 ? -5.140 -0.808 -17.600 1.00 88.62 99 VAL A N 1
ATOM 754 C CA . VAL A 1 99 ? -3.746 -0.928 -17.170 1.00 88.62 99 VAL A CA 1
ATOM 755 C C . VAL A 1 99 ? -3.598 -2.163 -16.291 1.00 88.62 99 VAL A C 1
ATOM 757 O O . VAL A 1 99 ? -4.178 -2.245 -15.214 1.00 88.62 99 VAL A O 1
ATOM 760 N N . TYR A 1 100 ? -2.815 -3.129 -16.757 1.00 81.19 100 TYR A N 1
ATOM 761 C CA . TYR A 1 100 ? -2.447 -4.328 -16.008 1.00 81.19 100 TYR A CA 1
ATOM 762 C C . TYR A 1 100 ? -1.082 -4.133 -15.336 1.00 81.19 100 TYR A C 1
ATOM 764 O O . TYR A 1 100 ? -0.109 -4.782 -15.730 1.00 81.19 100 TYR A O 1
ATOM 772 N N . ALA A 1 101 ? -0.995 -3.134 -14.451 1.00 75.12 101 ALA A N 1
ATOM 773 C CA . ALA A 1 101 ? 0.214 -2.716 -13.735 1.00 75.12 101 ALA A CA 1
ATOM 774 C C . ALA A 1 101 ? -0.088 -1.577 -12.745 1.00 75.12 101 ALA A C 1
ATOM 776 O O . ALA A 1 101 ? -1.097 -0.884 -12.895 1.00 75.12 101 ALA A O 1
ATOM 777 N N . SER A 1 102 ? 0.860 -1.298 -11.848 1.00 79.38 102 SER A N 1
ATOM 778 C CA . SER A 1 102 ? 0.886 -0.062 -11.062 1.00 79.38 102 SER A CA 1
ATOM 779 C C . SER A 1 102 ? 1.039 1.197 -11.937 1.00 79.38 102 SER A C 1
ATOM 781 O O . SER A 1 102 ? 1.708 1.190 -12.980 1.00 79.38 102 SER A O 1
ATOM 783 N N . VAL A 1 103 ? 0.442 2.305 -11.489 1.00 86.31 103 VAL A N 1
ATOM 784 C CA . VAL A 1 103 ? 0.442 3.632 -12.129 1.00 86.31 103 VAL A CA 1
ATOM 785 C C . VAL A 1 103 ? 0.842 4.697 -11.112 1.00 86.31 103 VAL A C 1
ATOM 787 O O . VAL A 1 103 ? 0.216 4.776 -10.062 1.00 86.31 103 VAL A O 1
ATOM 790 N N . ASN A 1 104 ? 1.799 5.572 -11.445 1.00 87.31 104 ASN A N 1
ATOM 791 C CA . ASN A 1 104 ? 2.214 6.676 -10.569 1.00 87.31 104 ASN A CA 1
ATOM 792 C C . ASN A 1 104 ? 2.272 8.038 -11.276 1.00 87.31 104 ASN A C 1
ATOM 794 O O . ASN A 1 104 ? 2.980 8.214 -12.269 1.00 87.31 104 ASN A O 1
ATOM 798 N N . ALA A 1 105 ? 1.599 9.035 -10.698 1.00 90.19 105 ALA A N 1
ATOM 799 C CA . ALA A 1 105 ? 1.732 10.451 -11.035 1.00 90.19 105 ALA A CA 1
ATOM 800 C C . ALA A 1 105 ? 2.196 11.238 -9.801 1.00 90.19 105 ALA A C 1
ATOM 802 O O . ALA A 1 105 ? 1.416 11.433 -8.878 1.00 90.19 105 ALA A O 1
ATOM 803 N N . ASN A 1 106 ? 3.430 11.746 -9.758 1.00 85.31 106 ASN A N 1
ATOM 804 C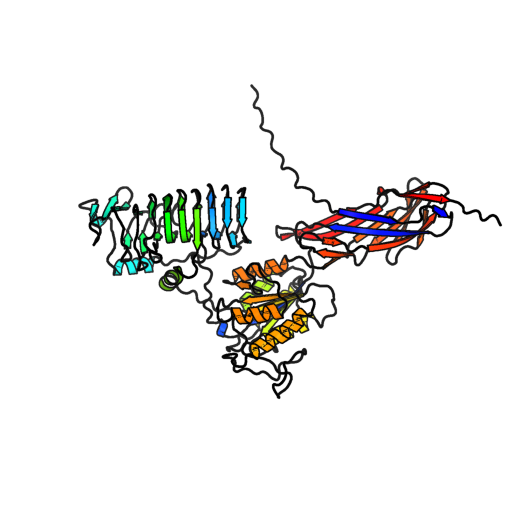 CA . ASN A 1 106 ? 3.939 12.375 -8.523 1.00 85.31 106 ASN A CA 1
ATOM 805 C C . ASN A 1 106 ? 3.109 13.579 -8.017 1.00 85.31 106 ASN A C 1
ATOM 807 O O . ASN A 1 106 ? 3.157 13.880 -6.826 1.00 85.31 106 ASN A O 1
ATOM 811 N N . ASP A 1 107 ? 2.379 14.295 -8.883 1.00 85.31 107 ASP A N 1
ATOM 812 C CA . ASP A 1 107 ? 1.489 15.397 -8.488 1.00 85.31 107 ASP A CA 1
ATOM 813 C C . ASP A 1 107 ? 0.008 15.048 -8.690 1.00 85.31 107 ASP A C 1
ATOM 815 O O . ASP A 1 107 ? -0.699 14.806 -7.714 1.00 85.31 107 ASP A O 1
ATOM 819 N N . THR A 1 108 ? -0.500 15.011 -9.924 1.00 86.44 108 THR A N 1
ATOM 820 C CA . THR A 1 108 ? -1.947 14.836 -10.151 1.00 86.44 108 THR A CA 1
ATOM 821 C C . THR A 1 108 ? -2.260 13.716 -11.135 1.00 86.44 108 THR A C 1
ATOM 823 O O . THR A 1 108 ? -1.794 13.730 -12.273 1.00 86.44 108 THR A O 1
ATOM 826 N N . PHE A 1 109 ? -3.145 12.802 -10.737 1.00 90.94 109 PHE A N 1
ATOM 827 C CA . PHE A 1 109 ? -3.877 11.946 -11.665 1.00 90.94 109 PHE A CA 1
ATOM 828 C C . PHE A 1 109 ? -5.256 12.553 -11.933 1.00 90.94 109 PHE A C 1
ATOM 830 O O . PHE A 1 109 ? -6.037 12.797 -11.011 1.00 90.94 109 PHE A O 1
ATOM 837 N N . SER A 1 110 ? -5.566 12.803 -13.201 1.00 88.12 110 SER A N 1
ATOM 838 C CA . SER A 1 110 ? -6.838 13.375 -13.632 1.00 88.12 110 SER A CA 1
ATOM 839 C C . SER A 1 110 ? -7.463 12.508 -14.711 1.00 88.12 110 SER A C 1
ATOM 841 O O . SER A 1 110 ? -6.796 12.153 -15.684 1.00 88.12 110 SER A O 1
ATOM 843 N N . SER A 1 111 ? -8.759 12.219 -14.587 1.00 89.00 111 SER A N 1
ATOM 844 C CA . SER A 1 111 ? -9.473 11.482 -15.627 1.00 89.00 111 SER A CA 1
ATOM 845 C C . SER A 1 111 ? -10.924 11.915 -15.798 1.00 89.00 111 SER A C 1
ATOM 847 O O . SER A 1 111 ? -11.661 12.062 -14.825 1.00 89.00 111 SER A O 1
ATOM 849 N N . ASP A 1 112 ? -11.312 12.086 -17.059 1.00 86.06 112 ASP A N 1
ATOM 850 C CA . ASP A 1 112 ? -12.683 12.283 -17.534 1.00 86.06 112 ASP A CA 1
ATOM 851 C C . ASP A 1 112 ? -13.073 11.248 -18.607 1.00 86.06 112 ASP A C 1
ATOM 853 O O . ASP A 1 112 ? -14.011 11.460 -19.372 1.00 86.06 112 ASP A O 1
ATOM 857 N N . ALA A 1 113 ? -12.345 10.128 -18.666 1.00 87.00 113 ALA A N 1
ATOM 858 C CA . ALA A 1 113 ? -12.594 9.043 -19.606 1.00 87.00 113 ALA A CA 1
ATOM 859 C C . ALA A 1 113 ? -13.876 8.264 -19.259 1.00 87.00 113 ALA A C 1
ATOM 861 O O . ALA A 1 113 ? -14.333 8.268 -18.117 1.00 87.00 113 ALA A O 1
ATOM 862 N N . ASP A 1 114 ? -14.438 7.529 -20.219 1.00 84.25 114 ASP A N 1
ATOM 863 C CA . ASP A 1 114 ? -15.665 6.748 -19.978 1.00 84.25 114 ASP A CA 1
ATOM 864 C C . ASP A 1 114 ? -15.430 5.531 -19.072 1.00 84.25 114 ASP A C 1
ATOM 866 O O . ASP A 1 114 ? -16.322 5.089 -18.336 1.00 84.25 114 ASP A O 1
ATOM 870 N N . THR A 1 115 ? -14.240 4.934 -19.156 1.00 83.38 115 THR A N 1
ATOM 871 C CA . THR A 1 115 ? -13.840 3.772 -18.356 1.00 83.38 115 THR A CA 1
ATOM 872 C C . THR A 1 115 ? -12.338 3.782 -18.128 1.00 83.38 115 THR A C 1
ATOM 874 O O . THR A 1 115 ? -11.574 3.971 -19.077 1.00 83.38 115 THR A O 1
ATOM 877 N N . VAL A 1 116 ? -11.926 3.543 -16.886 1.00 87.12 116 VAL A N 1
ATOM 878 C CA . VAL A 1 116 ? -10.528 3.347 -16.493 1.00 87.12 116 VAL A CA 1
ATOM 879 C C . VAL A 1 116 ? -10.465 2.127 -15.587 1.00 87.12 116 VAL A C 1
ATOM 881 O O . VAL A 1 116 ? -11.150 2.087 -14.570 1.00 87.12 116 VAL A O 1
ATOM 884 N N . TYR A 1 117 ? -9.637 1.159 -15.964 1.00 86.94 117 TYR A N 1
ATOM 885 C CA . TYR A 1 117 ? -9.321 -0.023 -15.173 1.00 86.94 117 TYR A CA 1
ATOM 886 C C . TYR A 1 117 ? -7.825 -0.048 -14.841 1.00 86.94 117 TYR A C 1
ATOM 888 O O . TYR A 1 117 ? -7.012 0.094 -15.758 1.00 86.94 117 TYR A O 1
ATOM 896 N N . VAL A 1 118 ? -7.466 -0.250 -13.572 1.00 78.88 118 VAL A N 1
ATOM 897 C CA . VAL A 1 118 ? -6.085 -0.471 -13.106 1.00 78.88 118 VAL A CA 1
ATOM 898 C C . VAL A 1 118 ? -6.074 -1.689 -12.181 1.00 78.88 118 VAL A C 1
ATOM 900 O O . VAL A 1 118 ? -6.691 -1.654 -11.122 1.00 78.88 118 VAL A O 1
ATOM 903 N N . SER A 1 119 ? -5.378 -2.760 -12.570 1.00 73.31 119 SER A N 1
ATOM 904 C CA . SER A 1 119 ? -5.363 -4.044 -11.837 1.00 73.31 119 SER A CA 1
ATOM 905 C C . SER A 1 119 ? -4.441 -4.080 -10.610 1.00 73.31 119 SER A C 1
ATOM 907 O O . SER A 1 119 ? -3.995 -5.154 -10.213 1.00 73.31 119 SER A O 1
ATOM 909 N N . ASP A 1 120 ? -3.983 -2.921 -10.153 1.00 63.34 120 ASP A N 1
ATOM 910 C CA . ASP A 1 120 ? -2.955 -2.785 -9.127 1.00 63.34 120 ASP A CA 1
ATOM 911 C C . ASP A 1 120 ? -3.077 -1.384 -8.493 1.00 63.34 120 ASP A C 1
ATOM 913 O O . ASP A 1 120 ? -4.164 -0.796 -8.455 1.00 63.34 120 ASP A O 1
ATOM 917 N N . VAL A 1 121 ? -1.978 -0.817 -8.002 1.00 70.25 121 VAL A N 1
ATOM 918 C CA . VAL A 1 121 ? -1.937 0.504 -7.378 1.00 70.25 121 VAL A CA 1
ATOM 919 C C . VAL A 1 121 ? -2.051 1.644 -8.392 1.00 70.25 121 VAL A C 1
ATOM 921 O O . VAL A 1 121 ? -1.310 1.724 -9.371 1.00 70.25 121 VAL A O 1
ATOM 924 N N . LEU A 1 122 ? -2.909 2.615 -8.085 1.00 75.25 122 LEU A N 1
ATOM 925 C CA . LEU A 1 122 ? -2.909 3.945 -8.679 1.00 75.25 122 LEU A CA 1
ATOM 926 C C . LEU A 1 122 ? -2.468 4.981 -7.633 1.00 75.25 122 LEU A C 1
ATOM 928 O O . LEU A 1 122 ? -3.208 5.295 -6.697 1.00 75.25 122 LEU A O 1
ATOM 932 N N . SER A 1 123 ? -1.274 5.548 -7.804 1.00 73.44 123 SER A N 1
ATOM 933 C CA . SER A 1 123 ? -0.700 6.537 -6.894 1.00 73.44 123 SER A CA 1
ATOM 934 C C . SER A 1 123 ? -0.636 7.939 -7.503 1.00 73.44 123 SER A C 1
ATOM 936 O O . SER A 1 123 ? -0.199 8.143 -8.639 1.00 73.44 123 SER A O 1
ATOM 938 N N . ALA A 1 124 ? -1.061 8.939 -6.728 1.00 71.88 124 ALA A N 1
ATOM 939 C CA . ALA A 1 124 ? -0.830 10.347 -7.027 1.00 71.88 124 ALA A CA 1
ATOM 940 C C . ALA A 1 124 ? -0.939 11.219 -5.783 1.00 71.88 124 ALA A C 1
ATOM 942 O O . ALA A 1 124 ? -1.617 10.847 -4.838 1.00 71.88 124 ALA A O 1
ATOM 943 N N . LYS A 1 125 ? -0.341 12.413 -5.764 1.00 69.38 125 LYS A N 1
ATOM 944 C CA . LYS A 1 125 ? -0.570 13.352 -4.649 1.00 69.38 125 LYS A CA 1
ATOM 945 C C . LYS A 1 125 ? -2.007 13.887 -4.628 1.00 69.38 125 LYS A C 1
ATOM 947 O O . LYS A 1 125 ? -2.518 14.253 -3.569 1.00 69.38 125 LYS A O 1
ATOM 952 N N . LYS A 1 126 ? -2.648 13.983 -5.797 1.00 70.69 126 LYS A N 1
ATOM 953 C CA . LYS A 1 126 ? -4.028 14.451 -5.977 1.00 70.69 126 LYS A CA 1
ATOM 954 C C . LYS A 1 126 ? -4.752 13.645 -7.047 1.00 70.69 126 LYS A C 1
ATOM 956 O O . LYS A 1 126 ? -4.192 13.368 -8.106 1.00 70.69 126 LYS A O 1
ATOM 961 N N . PHE A 1 127 ? -6.038 13.403 -6.811 1.00 74.06 127 PHE A N 1
ATOM 962 C CA . PHE A 1 127 ? -6.944 12.761 -7.758 1.00 74.06 127 PHE A CA 1
ATOM 963 C C . PHE A 1 127 ? -8.050 13.728 -8.194 1.00 74.06 127 PHE A C 1
ATOM 965 O O . PHE A 1 127 ? -8.744 14.301 -7.356 1.00 74.06 127 PHE A O 1
ATOM 972 N N . LEU A 1 128 ? -8.217 13.908 -9.506 1.00 77.69 128 LEU A N 1
ATOM 973 C CA . LEU A 1 128 ? -9.285 14.702 -10.127 1.00 77.69 128 LEU A CA 1
ATOM 974 C C . LEU A 1 128 ? -10.056 13.820 -11.120 1.00 77.69 128 LEU A C 1
ATOM 976 O O . LEU A 1 128 ? -9.769 13.818 -12.317 1.00 77.69 128 LEU A O 1
ATOM 980 N N . VAL A 1 129 ? -10.998 13.022 -10.615 1.00 80.06 129 VAL A N 1
ATOM 981 C CA . VAL A 1 129 ? -11.663 11.965 -11.393 1.00 80.06 129 VAL A CA 1
ATOM 982 C C . VAL A 1 129 ? -13.158 12.243 -11.538 1.00 80.06 129 VAL A C 1
ATOM 984 O O . VAL A 1 129 ? -13.874 12.376 -10.548 1.00 80.06 129 VAL A O 1
ATOM 987 N N . THR A 1 130 ? -13.629 12.299 -12.784 1.00 76.12 130 THR A N 1
ATOM 988 C CA . THR A 1 130 ? -15.055 12.327 -13.158 1.00 76.12 130 THR A CA 1
ATOM 989 C C . THR A 1 130 ? -15.456 11.128 -14.026 1.00 76.12 130 THR A C 1
ATOM 991 O O . THR A 1 130 ? -16.546 11.120 -14.595 1.00 76.12 130 THR A O 1
ATOM 994 N N . THR A 1 131 ? -14.576 10.130 -14.142 1.00 72.25 131 THR A N 1
ATOM 995 C CA . THR A 1 131 ? -14.764 8.880 -14.891 1.00 72.25 131 THR A CA 1
ATOM 996 C C . THR A 1 131 ? -15.972 8.094 -14.365 1.00 72.25 131 THR A C 1
ATOM 998 O O . THR A 1 131 ? -15.973 7.715 -13.193 1.00 72.25 131 THR A O 1
ATOM 1001 N N . PRO A 1 132 ? -16.991 7.799 -15.198 1.00 60.88 132 PRO A N 1
ATOM 1002 C CA . PRO A 1 132 ? -18.189 7.085 -14.752 1.00 60.88 132 PRO A CA 1
ATOM 1003 C C . PRO A 1 132 ? -17.934 5.634 -14.326 1.00 60.88 132 PRO A C 1
ATOM 1005 O O . PRO A 1 132 ? -18.550 5.167 -13.372 1.00 60.88 132 PRO A O 1
ATOM 1008 N N . ASN A 1 133 ? -17.045 4.922 -15.029 1.00 73.25 133 ASN A N 1
ATOM 1009 C CA . ASN A 1 133 ? -16.704 3.524 -14.747 1.00 73.25 133 ASN A CA 1
ATOM 1010 C C . ASN A 1 133 ? -15.220 3.417 -14.374 1.00 73.25 133 ASN A C 1
ATOM 1012 O O . ASN A 1 133 ? -14.370 3.114 -15.211 1.00 73.25 133 ASN A O 1
ATOM 1016 N N . MET A 1 134 ? -14.912 3.740 -13.122 1.00 79.62 134 MET A N 1
ATOM 1017 C CA . MET A 1 134 ? -13.566 3.672 -12.559 1.00 79.62 134 MET A CA 1
ATOM 1018 C C . MET A 1 134 ? -13.435 2.388 -11.731 1.00 79.62 134 MET A C 1
ATOM 1020 O O . MET A 1 134 ? -14.215 2.188 -10.802 1.00 79.62 134 MET A O 1
ATOM 1024 N N . ASP A 1 135 ? -12.467 1.539 -12.064 1.00 66.06 135 ASP A N 1
ATOM 1025 C CA . ASP A 1 135 ? -12.192 0.278 -11.370 1.00 66.06 135 ASP A CA 1
ATOM 1026 C C . ASP A 1 135 ? -10.687 0.172 -11.092 1.00 66.06 135 ASP A C 1
ATOM 1028 O O . ASP A 1 135 ? -9.870 0.096 -12.008 1.00 66.06 135 ASP A O 1
ATOM 1032 N N . VAL A 1 136 ? -10.314 0.293 -9.823 1.00 51.44 136 VAL A N 1
ATOM 1033 C CA . VAL A 1 136 ? -8.923 0.367 -9.367 1.00 51.44 136 VAL A CA 1
ATOM 1034 C C . VAL A 1 136 ? -8.829 -0.363 -8.043 1.00 51.44 136 VAL A C 1
ATOM 1036 O O . VAL A 1 136 ? -9.586 -0.044 -7.123 1.00 51.44 136 VAL A O 1
ATOM 1039 N N . ASP A 1 137 ? -7.878 -1.287 -7.941 1.00 46.53 137 ASP A N 1
ATOM 1040 C CA . ASP A 1 137 ? -7.714 -2.103 -6.739 1.00 46.53 137 ASP A CA 1
ATOM 1041 C C . ASP A 1 137 ? -7.277 -1.259 -5.529 1.00 46.53 137 ASP A C 1
ATOM 1043 O O . ASP 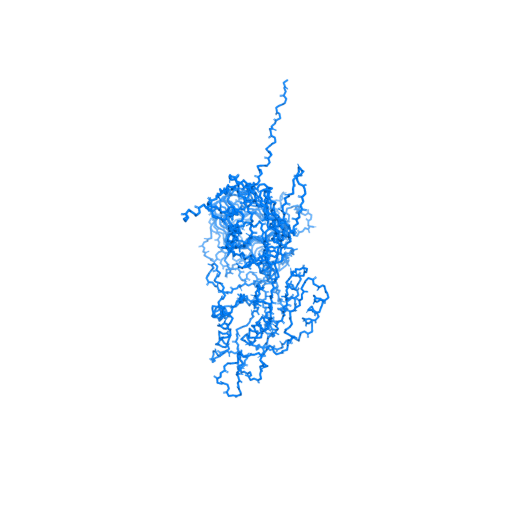A 1 137 ? -7.825 -1.421 -4.436 1.00 46.53 137 ASP A O 1
ATOM 1047 N N . TRP A 1 138 ? -6.345 -0.310 -5.716 1.00 44.81 138 TRP A N 1
ATOM 1048 C CA . TRP A 1 138 ? -5.838 0.544 -4.633 1.00 44.81 138 TRP A CA 1
ATOM 1049 C C . TRP A 1 138 ? -5.536 1.980 -5.071 1.00 44.81 138 TRP A C 1
ATOM 1051 O O . TRP A 1 138 ? -4.848 2.207 -6.063 1.00 44.81 138 TRP A O 1
ATOM 1061 N N . TYR A 1 139 ? -5.968 2.961 -4.272 1.00 50.09 139 TYR A N 1
ATOM 1062 C CA . TYR A 1 139 ? -5.567 4.364 -4.414 1.00 50.09 139 TYR A CA 1
ATOM 1063 C C . TYR A 1 139 ? -4.538 4.734 -3.352 1.00 50.09 139 TYR A C 1
ATOM 1065 O O . TYR A 1 139 ? -4.769 4.513 -2.162 1.00 50.09 139 TYR A O 1
ATOM 1073 N N . ILE A 1 140 ? -3.437 5.362 -3.765 1.00 50.31 140 ILE A N 1
ATOM 1074 C CA . ILE A 1 140 ? -2.403 5.851 -2.847 1.00 50.31 140 ILE A CA 1
ATOM 1075 C C . ILE A 1 140 ? -2.196 7.350 -3.045 1.00 50.31 140 ILE A C 1
ATOM 1077 O O . ILE A 1 140 ? -1.844 7.811 -4.129 1.00 50.31 140 ILE A O 1
ATOM 1081 N N . ASN A 1 141 ? -2.356 8.118 -1.965 1.00 49.84 141 ASN A N 1
ATOM 1082 C CA . ASN A 1 141 ? -1.921 9.509 -1.943 1.00 49.84 141 ASN A CA 1
ATOM 1083 C C . ASN A 1 141 ? -0.401 9.559 -1.764 1.00 49.84 141 ASN A C 1
ATOM 1085 O O . ASN A 1 141 ? 0.087 9.426 -0.640 1.00 49.84 141 ASN A O 1
ATOM 1089 N N . ASN A 1 142 ? 0.348 9.734 -2.856 1.00 55.28 142 ASN A N 1
ATOM 1090 C CA . ASN A 1 142 ? 1.802 9.798 -2.761 1.00 55.28 142 ASN A CA 1
ATOM 1091 C C . ASN A 1 142 ? 2.237 11.151 -2.168 1.00 55.28 142 ASN A C 1
ATOM 1093 O O . ASN A 1 142 ? 1.871 12.217 -2.670 1.00 55.28 142 ASN A O 1
ATOM 1097 N N . LEU A 1 143 ? 2.981 11.112 -1.061 1.00 40.97 143 LEU A N 1
ATOM 1098 C CA . LEU A 1 143 ? 3.451 12.309 -0.355 1.00 40.97 143 LEU A CA 1
ATOM 1099 C C . LEU A 1 143 ? 4.889 12.683 -0.731 1.00 40.97 143 LEU A C 1
ATOM 1101 O O . LEU A 1 143 ? 5.248 13.852 -0.584 1.00 40.97 143 LEU A O 1
ATOM 1105 N N . GLU A 1 144 ? 5.671 11.735 -1.252 1.00 49.97 144 GLU A N 1
ATOM 1106 C CA . GLU A 1 144 ? 7.061 11.939 -1.665 1.00 49.97 144 GLU A CA 1
ATOM 1107 C C . GLU A 1 144 ? 7.220 11.602 -3.159 1.00 49.97 144 GLU A C 1
ATOM 1109 O O . GLU A 1 144 ? 6.733 10.576 -3.622 1.00 49.97 144 GLU A O 1
ATOM 1114 N N . PRO A 1 145 ? 7.844 12.474 -3.967 1.00 68.25 145 PRO A N 1
ATOM 1115 C CA . PRO A 1 145 ? 7.959 12.248 -5.400 1.00 68.25 145 PRO A CA 1
ATOM 1116 C C . PRO A 1 145 ? 9.006 11.172 -5.714 1.00 68.25 145 PRO A C 1
ATOM 1118 O O . PRO A 1 145 ? 10.155 11.265 -5.283 1.00 68.25 145 PRO A O 1
ATOM 1121 N N . VAL A 1 146 ? 8.644 10.220 -6.571 1.00 73.56 146 VAL A N 1
ATOM 1122 C CA . VAL A 1 146 ? 9.587 9.251 -7.142 1.00 73.56 146 VAL A CA 1
ATOM 1123 C C . VAL A 1 146 ? 10.479 9.960 -8.167 1.00 73.56 146 VAL A C 1
ATOM 1125 O O . VAL A 1 146 ? 10.003 10.713 -9.026 1.00 73.56 146 VAL A O 1
ATOM 1128 N N . GLU A 1 147 ? 11.791 9.739 -8.090 1.00 76.69 147 GLU A N 1
ATOM 1129 C CA . GLU A 1 147 ? 12.753 10.413 -8.963 1.00 76.69 147 GLU A CA 1
ATOM 1130 C C . GLU A 1 147 ? 12.767 9.843 -10.388 1.00 76.69 147 GLU A C 1
ATOM 1132 O O . GLU A 1 147 ? 12.720 8.635 -10.617 1.00 76.69 147 GLU A O 1
ATOM 1137 N N . MET A 1 148 ? 12.900 10.743 -11.366 1.00 80.62 148 MET A N 1
ATOM 1138 C CA . MET A 1 148 ? 13.096 10.378 -12.771 1.00 80.62 148 MET A CA 1
ATOM 1139 C C . MET A 1 148 ? 14.604 10.306 -13.060 1.00 80.62 148 MET A C 1
ATOM 1141 O O . MET A 1 148 ? 15.281 11.339 -12.940 1.00 80.62 148 MET A O 1
ATOM 1145 N N . PRO A 1 149 ? 15.153 9.143 -13.449 1.00 74.50 149 PRO A N 1
ATOM 1146 C CA . PRO A 1 149 ? 16.592 8.979 -13.629 1.00 74.50 149 PRO A CA 1
ATOM 1147 C C . PRO A 1 149 ? 17.143 9.776 -14.824 1.00 74.50 149 PRO A C 1
ATOM 1149 O O . PRO A 1 149 ? 16.425 10.331 -15.655 1.00 74.50 149 PRO A O 1
ATOM 1152 N N . ARG A 1 150 ? 18.469 9.884 -14.926 1.00 79.94 150 ARG A N 1
ATOM 1153 C CA . ARG A 1 150 ? 19.135 10.532 -16.067 1.00 79.94 150 ARG A CA 1
ATOM 1154 C C . ARG A 1 150 ? 20.276 9.657 -16.557 1.00 79.94 150 ARG A C 1
ATOM 1156 O O . ARG A 1 150 ? 21.320 9.609 -15.921 1.00 79.94 150 ARG A O 1
ATOM 1163 N N . PHE A 1 151 ? 20.075 9.002 -17.697 1.00 85.25 151 PHE A N 1
ATOM 1164 C CA . PHE A 1 151 ? 21.034 8.042 -18.260 1.00 85.25 151 PHE A CA 1
ATOM 1165 C C . PHE A 1 151 ? 21.278 8.217 -19.769 1.00 85.25 151 PHE A C 1
ATOM 1167 O O . PHE A 1 151 ? 21.974 7.410 -20.379 1.00 85.25 151 PHE A O 1
ATOM 1174 N N . TYR A 1 152 ? 20.764 9.289 -20.387 1.00 87.75 152 TYR A N 1
ATOM 1175 C CA . TYR A 1 152 ? 20.865 9.496 -21.838 1.00 87.75 152 TYR A CA 1
ATOM 1176 C C . TYR A 1 152 ? 22.314 9.582 -22.358 1.00 87.75 152 TYR A C 1
ATOM 1178 O O . TYR A 1 152 ? 22.568 9.203 -23.492 1.00 87.75 152 TYR A O 1
ATOM 1186 N N . GLU A 1 153 ? 23.285 9.995 -21.535 1.00 88.12 153 GLU A N 1
ATOM 1187 C CA . GLU A 1 153 ? 24.714 10.013 -21.906 1.00 88.12 153 GLU A CA 1
ATOM 1188 C C . GLU A 1 153 ? 25.270 8.603 -22.193 1.00 88.12 153 GLU A C 1
ATOM 1190 O O . GLU A 1 153 ? 26.093 8.425 -23.096 1.00 88.12 153 GLU A O 1
ATOM 1195 N N . LYS A 1 154 ? 24.799 7.580 -21.456 1.00 87.12 154 LYS A N 1
ATOM 1196 C CA . LYS A 1 154 ? 25.167 6.175 -21.708 1.00 87.12 154 LYS A CA 1
ATOM 1197 C C . LYS A 1 154 ? 24.591 5.702 -23.047 1.00 87.12 154 LYS A C 1
ATOM 1199 O O . LYS A 1 154 ? 25.314 5.094 -23.830 1.00 87.12 154 LYS A O 1
ATOM 1204 N N . LEU A 1 155 ? 23.335 6.062 -23.336 1.00 89.81 155 LEU A N 1
ATOM 1205 C CA . LEU A 1 155 ? 22.679 5.744 -24.610 1.00 89.81 155 LEU A CA 1
ATOM 1206 C C . LEU A 1 155 ? 23.393 6.402 -25.803 1.00 89.81 155 LEU A C 1
ATOM 1208 O O . LEU A 1 155 ? 23.636 5.746 -26.812 1.00 89.81 155 LEU A O 1
ATOM 1212 N N . ILE A 1 156 ? 23.780 7.680 -25.689 1.00 91.69 156 ILE A N 1
ATOM 1213 C CA . ILE A 1 156 ? 24.561 8.368 -26.734 1.00 91.69 156 ILE A CA 1
ATOM 1214 C C . ILE A 1 156 ? 25.871 7.617 -26.981 1.00 91.69 156 ILE A C 1
ATOM 1216 O O . ILE A 1 156 ? 26.186 7.286 -28.123 1.00 91.69 156 ILE A O 1
ATOM 1220 N N . SER A 1 157 ? 26.602 7.307 -25.907 1.00 88.81 157 SER A N 1
ATOM 1221 C CA . SER A 1 157 ? 27.901 6.634 -25.994 1.00 88.81 157 SER A CA 1
ATOM 1222 C C . SER A 1 157 ? 27.804 5.278 -26.703 1.00 88.81 157 SER A C 1
ATOM 1224 O O . SER A 1 157 ? 28.650 4.958 -27.535 1.00 88.81 157 SER A O 1
ATOM 1226 N N . GLU A 1 158 ? 26.772 4.482 -26.414 1.00 88.00 158 GLU A N 1
ATOM 1227 C CA . GLU A 1 158 ? 26.570 3.191 -27.077 1.00 88.00 158 GLU A CA 1
ATOM 1228 C C . GLU A 1 158 ? 26.188 3.335 -28.556 1.00 88.00 158 GLU A C 1
ATOM 1230 O O . GLU A 1 158 ? 26.753 2.650 -29.412 1.00 88.00 158 GLU A O 1
ATOM 1235 N N . ALA A 1 159 ? 25.264 4.240 -28.887 1.00 89.00 159 ALA A N 1
ATOM 1236 C CA . ALA A 1 159 ? 24.868 4.458 -30.277 1.00 89.00 159 ALA A CA 1
ATOM 1237 C C . ALA A 1 159 ? 26.044 4.962 -31.138 1.00 89.00 159 ALA A C 1
ATOM 1239 O O . ALA A 1 159 ? 26.212 4.532 -32.283 1.00 89.00 159 ALA A O 1
ATOM 1240 N N . GLU A 1 160 ? 26.903 5.820 -30.576 1.00 90.19 160 GLU A N 1
ATOM 1241 C CA . GLU A 1 160 ? 28.140 6.273 -31.223 1.00 90.19 160 GLU A CA 1
ATOM 1242 C C . GLU A 1 160 ? 29.130 5.120 -31.455 1.00 90.19 160 GLU A C 1
ATOM 1244 O O . GLU A 1 160 ? 29.722 5.030 -32.535 1.00 90.19 160 GLU A O 1
ATOM 1249 N N . LEU A 1 161 ? 29.272 4.193 -30.498 1.00 88.19 161 LEU A N 1
ATOM 1250 C CA . LEU A 1 161 ? 30.105 2.992 -30.657 1.00 88.19 161 LEU A CA 1
ATOM 1251 C C . LEU A 1 161 ? 29.604 2.080 -31.788 1.00 88.19 161 LEU A C 1
ATOM 1253 O O . LEU A 1 161 ? 30.418 1.501 -32.512 1.00 88.19 161 LEU A O 1
ATOM 1257 N N . ASN A 1 162 ? 28.286 2.005 -31.988 1.00 82.75 162 ASN A N 1
ATOM 1258 C CA . ASN A 1 162 ? 27.657 1.217 -33.053 1.00 82.75 162 ASN A CA 1
ATOM 1259 C C . ASN A 1 162 ? 27.665 1.908 -34.431 1.00 82.75 162 ASN A C 1
ATOM 1261 O O . ASN A 1 162 ? 27.261 1.303 -35.423 1.00 82.75 162 ASN A O 1
ATOM 1265 N N . SER A 1 163 ? 28.158 3.150 -34.528 1.00 82.94 163 SER A N 1
ATOM 1266 C CA . SER A 1 163 ? 28.253 3.923 -35.781 1.00 82.94 163 SER A CA 1
ATOM 1267 C C . SER A 1 163 ? 26.919 4.137 -36.526 1.00 82.94 163 SER A C 1
ATOM 1269 O O . SER A 1 163 ? 26.933 4.412 -37.727 1.00 82.94 163 SER A O 1
ATOM 1271 N N . LEU A 1 164 ? 25.772 4.050 -35.840 1.00 87.38 164 LEU A N 1
ATOM 1272 C CA . LEU A 1 164 ? 24.441 4.367 -36.387 1.00 87.38 164 LEU A CA 1
ATOM 1273 C C . LEU A 1 164 ? 23.928 5.703 -35.835 1.00 87.38 164 LEU A C 1
ATOM 1275 O O . LEU A 1 164 ? 22.923 5.775 -35.126 1.00 87.38 164 LEU A O 1
ATOM 1279 N N . VAL A 1 165 ? 24.649 6.771 -36.175 1.00 93.50 165 VAL A N 1
ATOM 1280 C CA . VAL A 1 165 ? 24.305 8.151 -35.816 1.00 93.50 165 VAL A CA 1
ATOM 1281 C C . VAL A 1 165 ? 23.855 8.897 -37.068 1.00 93.50 165 VAL A C 1
ATOM 1283 O O . VAL A 1 165 ? 24.563 8.888 -38.071 1.00 93.50 165 VAL A O 1
ATOM 1286 N N . PHE A 1 166 ? 22.692 9.543 -37.003 1.00 94.50 166 PHE A N 1
ATOM 1287 C CA . PHE A 1 166 ? 22.114 10.326 -38.094 1.00 94.50 166 PHE A CA 1
ATOM 1288 C C . PHE A 1 166 ? 22.139 11.813 -37.748 1.00 94.50 166 PHE A C 1
ATOM 1290 O O . PHE A 1 166 ? 21.483 12.262 -36.799 1.00 94.50 166 PHE A O 1
ATOM 1297 N N . GLU A 1 167 ? 22.877 12.589 -38.538 1.00 95.00 167 GLU A N 1
ATOM 1298 C CA . GLU A 1 167 ? 23.043 14.025 -38.345 1.00 95.00 167 GLU A CA 1
ATOM 1299 C C . GLU A 1 167 ? 22.446 14.825 -39.512 1.00 95.00 167 GLU A C 1
ATOM 1301 O O . GLU A 1 167 ? 22.504 14.395 -40.665 1.00 95.00 167 GLU A O 1
ATOM 1306 N N . PRO A 1 168 ? 21.937 16.052 -39.280 1.00 93.69 168 PRO A N 1
ATOM 1307 C CA . PRO A 1 168 ? 21.473 16.926 -40.362 1.00 93.69 168 PRO A CA 1
ATOM 1308 C C . PRO A 1 168 ? 22.503 17.153 -41.483 1.00 93.69 168 PRO A C 1
ATOM 1310 O O . PRO A 1 168 ? 22.134 17.356 -42.643 1.00 93.69 168 PRO A O 1
ATOM 1313 N N . SER A 1 169 ? 23.796 17.124 -41.146 1.00 93.44 169 SER A N 1
ATOM 1314 C CA . SER A 1 169 ? 24.919 17.246 -42.083 1.00 93.44 169 SER A CA 1
ATOM 1315 C C . SER A 1 169 ? 24.989 16.116 -43.110 1.00 93.44 169 SER A C 1
ATOM 1317 O O . SER A 1 169 ? 25.499 16.343 -44.210 1.00 93.44 169 SER A O 1
ATOM 1319 N N . ASP A 1 170 ? 24.447 14.938 -42.802 1.00 91.69 170 ASP A N 1
ATOM 1320 C CA . ASP A 1 170 ? 24.458 13.785 -43.710 1.00 91.69 170 ASP A CA 1
ATOM 1321 C C . ASP A 1 170 ? 23.511 13.993 -44.906 1.00 91.69 170 ASP A C 1
ATOM 1323 O O . ASP A 1 170 ? 23.671 13.383 -45.964 1.00 91.69 170 ASP A O 1
ATOM 1327 N N . PHE A 1 171 ? 22.567 14.935 -44.780 1.00 93.88 171 PHE A N 1
ATOM 1328 C CA . PHE A 1 171 ? 21.481 15.185 -45.731 1.00 93.88 171 PHE A CA 1
ATOM 1329 C C . PHE A 1 171 ? 21.634 16.502 -46.517 1.00 93.88 171 PHE A C 1
ATOM 1331 O O . PHE A 1 171 ? 20.671 17.030 -47.078 1.00 93.88 171 PHE A O 1
ATOM 1338 N N . LEU A 1 172 ? 22.851 17.058 -46.592 1.00 88.44 172 LEU A N 1
ATOM 1339 C CA . LEU A 1 172 ? 23.120 18.320 -47.305 1.00 88.44 172 LEU A CA 1
ATOM 1340 C C . LEU A 1 172 ? 22.963 18.213 -48.831 1.00 88.44 172 LEU A C 1
ATOM 1342 O O . LEU A 1 172 ? 22.646 19.204 -49.490 1.00 88.44 172 LEU A O 1
ATOM 1346 N N . VAL A 1 173 ? 23.222 17.032 -49.402 1.00 86.88 173 VAL A N 1
ATOM 1347 C CA . VAL A 1 173 ? 23.169 16.788 -50.859 1.00 86.88 173 VAL A CA 1
ATOM 1348 C C . VAL A 1 173 ? 21.811 16.236 -51.289 1.00 86.88 173 VAL A C 1
ATOM 1350 O O . VAL A 1 173 ? 21.291 16.605 -52.341 1.00 86.88 173 VAL A O 1
ATOM 1353 N N . SER A 1 174 ? 21.241 15.357 -50.471 1.00 89.94 174 SER A N 1
ATOM 1354 C CA . SER A 1 174 ? 19.938 14.734 -50.668 1.00 89.94 174 SER A CA 1
ATOM 1355 C C . SER A 1 174 ? 19.214 14.715 -49.333 1.00 89.94 174 SER A C 1
ATOM 1357 O O . SER A 1 174 ? 19.804 14.363 -48.318 1.00 89.94 174 SER A O 1
ATOM 1359 N N . ASN A 1 175 ? 17.922 15.028 -49.344 1.00 91.25 175 ASN A N 1
ATOM 1360 C CA . ASN A 1 175 ? 17.073 14.913 -48.162 1.00 91.25 175 ASN A CA 1
ATOM 1361 C C . ASN A 1 175 ? 16.604 13.471 -47.902 1.00 91.25 175 ASN A C 1
ATOM 1363 O O . ASN A 1 175 ? 15.752 13.263 -47.048 1.00 91.25 175 ASN A O 1
ATOM 1367 N N . THR A 1 176 ? 17.085 12.498 -48.677 1.00 93.38 176 THR A N 1
ATOM 1368 C CA . THR A 1 176 ? 16.749 11.077 -48.556 1.00 93.38 176 THR A CA 1
ATOM 1369 C C . THR A 1 176 ? 18.008 10.240 -48.751 1.00 93.38 176 THR A C 1
ATOM 1371 O O . THR A 1 176 ? 18.773 10.497 -49.688 1.00 93.38 176 THR A O 1
ATOM 1374 N N . MET A 1 177 ? 18.198 9.235 -47.900 1.00 92.25 177 MET A N 1
ATOM 1375 C CA . MET A 1 177 ? 19.280 8.253 -47.983 1.00 92.25 177 MET A CA 1
ATOM 1376 C C . MET A 1 177 ? 18.700 6.843 -47.807 1.00 92.25 177 MET A C 1
ATOM 1378 O O . MET A 1 177 ? 17.749 6.665 -47.047 1.00 92.25 177 MET A O 1
ATOM 1382 N N . GLU A 1 178 ? 19.258 5.850 -48.503 1.00 91.50 178 GLU A N 1
ATOM 1383 C CA . GLU A 1 178 ? 18.922 4.441 -48.257 1.00 91.50 178 GLU A CA 1
ATOM 1384 C C . GLU A 1 178 ? 19.335 4.046 -46.838 1.00 91.50 178 GLU A C 1
ATOM 1386 O O . GLU A 1 178 ? 20.393 4.457 -46.354 1.00 91.50 178 GLU A O 1
ATOM 1391 N N . PHE A 1 179 ? 18.510 3.248 -46.164 1.00 90.31 179 PHE A N 1
ATOM 1392 C CA . PHE A 1 179 ? 18.826 2.812 -44.814 1.00 90.31 179 PHE A CA 1
ATOM 1393 C C . PHE A 1 179 ? 20.017 1.832 -44.844 1.00 90.31 179 PHE A C 1
ATOM 1395 O O . PHE A 1 179 ? 19.998 0.878 -45.633 1.00 90.31 179 PHE A O 1
ATOM 1402 N N . PRO A 1 180 ? 21.060 2.017 -44.010 1.00 85.62 180 PRO A N 1
ATOM 1403 C CA . PRO A 1 180 ? 22.220 1.129 -44.003 1.00 85.62 180 PRO A CA 1
ATOM 1404 C C . PRO A 1 180 ? 21.827 -0.345 -43.828 1.00 85.62 180 PRO A C 1
ATOM 1406 O O . PRO A 1 180 ? 21.207 -0.724 -42.840 1.00 85.62 180 PRO A O 1
ATOM 1409 N N . GLY A 1 181 ? 22.177 -1.185 -44.807 1.00 83.94 181 GLY A N 1
ATOM 1410 C CA . GLY A 1 181 ? 21.905 -2.628 -44.770 1.00 83.94 181 GLY A CA 1
ATOM 1411 C C . GLY A 1 181 ? 20.454 -3.044 -45.051 1.00 83.94 181 GLY A C 1
ATOM 1412 O O . GLY A 1 181 ? 20.189 -4.243 -45.078 1.00 83.94 181 GLY A O 1
ATOM 1413 N N . GLN A 1 182 ? 19.535 -2.104 -45.309 1.00 90.81 182 GLN A N 1
ATOM 1414 C CA . GLN A 1 182 ? 18.106 -2.382 -45.516 1.00 90.81 182 GLN A CA 1
ATOM 1415 C C . GLN A 1 182 ? 17.573 -1.662 -46.772 1.00 90.81 182 GLN A C 1
ATOM 1417 O O . GLN A 1 182 ? 17.053 -0.552 -46.669 1.00 90.81 182 GLN A O 1
ATOM 1422 N N . PRO A 1 183 ? 17.685 -2.272 -47.970 1.00 85.44 183 PRO A N 1
ATOM 1423 C CA . PRO A 1 183 ? 17.419 -1.599 -49.249 1.00 85.44 183 PRO A CA 1
ATOM 1424 C C . PRO A 1 183 ? 15.956 -1.176 -49.463 1.00 85.44 183 PRO A C 1
ATOM 1426 O O . PRO A 1 183 ? 15.699 -0.278 -50.259 1.00 85.44 183 PRO A O 1
ATOM 1429 N N . ASP A 1 184 ? 15.002 -1.789 -48.756 1.00 90.75 184 ASP A N 1
ATOM 1430 C CA . ASP A 1 184 ? 13.571 -1.446 -48.835 1.00 90.75 184 ASP A CA 1
ATOM 1431 C C . ASP A 1 184 ? 13.162 -0.317 -47.868 1.00 90.75 184 ASP A C 1
ATOM 1433 O O . ASP A 1 184 ? 11.988 0.062 -47.801 1.00 90.75 184 ASP A O 1
ATOM 1437 N N . PHE A 1 185 ? 14.132 0.233 -47.131 1.00 92.44 185 PHE A N 1
ATOM 1438 C CA . PHE A 1 185 ? 13.948 1.324 -46.184 1.00 92.44 185 PHE A CA 1
ATOM 1439 C C . PHE A 1 185 ? 14.831 2.520 -46.542 1.00 92.44 185 PHE A C 1
ATOM 1441 O O . PHE A 1 185 ? 15.902 2.412 -47.140 1.00 92.44 185 PHE A O 1
ATOM 1448 N N . SER A 1 186 ? 14.371 3.711 -46.185 1.00 92.81 186 SER A N 1
ATOM 1449 C CA . SER A 1 186 ? 15.090 4.966 -46.381 1.00 92.81 186 SER A CA 1
ATOM 1450 C C . SER A 1 186 ? 14.856 5.897 -45.200 1.00 92.81 186 SER A C 1
ATOM 1452 O O . SER A 1 186 ? 13.784 5.895 -44.595 1.00 92.81 186 SER A O 1
ATOM 1454 N N . VAL A 1 187 ? 15.849 6.734 -44.911 1.00 94.19 187 VAL A N 1
ATOM 1455 C CA . VAL A 1 187 ? 15.718 7.848 -43.969 1.00 94.19 187 VAL A CA 1
ATOM 1456 C C . VAL A 1 187 ? 15.527 9.126 -44.770 1.00 94.19 187 VAL A C 1
ATOM 1458 O O . VAL A 1 187 ? 16.330 9.445 -45.651 1.00 94.19 187 VAL A O 1
ATOM 1461 N N . ARG A 1 188 ? 14.457 9.865 -44.479 1.00 95.06 188 ARG A N 1
ATOM 1462 C CA . ARG A 1 188 ? 14.186 11.188 -45.050 1.00 95.06 188 ARG A CA 1
ATOM 1463 C C . ARG A 1 188 ? 14.405 12.250 -43.989 1.00 95.06 188 ARG A C 1
ATOM 1465 O O . ARG A 1 188 ? 13.940 12.099 -42.870 1.00 95.06 188 ARG A O 1
ATOM 1472 N N . TYR A 1 189 ? 15.068 13.341 -44.342 1.00 96.38 189 TYR A N 1
ATOM 1473 C CA . TYR A 1 189 ? 15.323 14.453 -43.436 1.00 96.38 189 TYR A CA 1
ATOM 1474 C C . TYR A 1 189 ? 14.567 15.713 -43.870 1.00 96.38 189 TYR A C 1
ATOM 1476 O O . TYR A 1 189 ? 14.721 16.212 -44.988 1.00 96.38 189 TYR A O 1
ATOM 1484 N N . ASN A 1 190 ? 13.754 16.255 -42.966 1.00 94.19 190 ASN A N 1
ATOM 1485 C CA . ASN A 1 190 ? 13.077 17.535 -43.114 1.00 94.19 190 ASN A CA 1
ATOM 1486 C C . ASN A 1 190 ? 13.795 18.608 -42.287 1.00 94.19 190 ASN A C 1
ATOM 1488 O O . ASN A 1 190 ? 13.624 18.706 -41.073 1.00 94.19 190 ASN A O 1
ATOM 1492 N N . SER A 1 191 ? 14.550 19.468 -42.969 1.00 91.56 191 SER A N 1
ATOM 1493 C CA . SER A 1 191 ? 15.326 20.540 -42.339 1.00 91.56 191 SER A CA 1
ATOM 1494 C C . SER A 1 191 ? 14.482 21.652 -41.714 1.00 91.56 191 SER A C 1
ATOM 1496 O O . SER A 1 191 ? 14.980 22.364 -40.847 1.00 91.56 191 SER A O 1
ATOM 1498 N N . SER A 1 192 ? 13.216 21.816 -42.119 1.00 89.75 192 SER A N 1
ATOM 1499 C CA . SER A 1 192 ? 12.342 22.861 -41.560 1.00 89.75 192 SER A CA 1
ATOM 1500 C C . SER A 1 192 ? 11.852 22.538 -40.148 1.00 89.75 192 SER A C 1
ATOM 1502 O O . SER A 1 192 ? 11.587 23.451 -39.369 1.00 89.75 192 SER A O 1
ATOM 1504 N N . THR A 1 193 ? 11.764 21.249 -39.820 1.00 90.19 193 THR A N 1
ATOM 1505 C CA . THR A 1 193 ? 11.313 20.738 -38.519 1.00 90.19 193 THR A CA 1
ATOM 1506 C C . THR A 1 193 ? 12.408 19.969 -37.781 1.00 90.19 193 THR A C 1
ATOM 1508 O O . THR A 1 193 ? 12.151 19.459 -36.696 1.00 90.19 193 THR A O 1
ATOM 1511 N N . ASN A 1 194 ? 13.616 19.883 -38.352 1.00 93.06 194 ASN A N 1
ATOM 1512 C CA . ASN A 1 194 ? 14.707 19.031 -37.876 1.00 93.06 194 ASN A CA 1
ATOM 1513 C C . ASN A 1 194 ? 14.230 17.589 -37.606 1.00 93.06 194 ASN A C 1
ATOM 1515 O O . ASN A 1 194 ? 14.386 17.079 -36.500 1.00 93.06 194 ASN A O 1
ATOM 1519 N N . THR A 1 195 ? 13.562 16.966 -38.582 1.00 95.50 195 THR A N 1
ATOM 1520 C CA . THR A 1 195 ? 12.905 15.656 -38.415 1.00 95.50 195 THR A CA 1
ATOM 1521 C C . THR A 1 195 ? 13.484 14.618 -39.361 1.00 95.50 195 THR A C 1
ATOM 1523 O O . THR A 1 195 ? 13.534 14.850 -40.567 1.00 95.50 195 THR A O 1
ATOM 1526 N N . PHE A 1 196 ? 13.848 13.464 -38.820 1.00 97.00 196 PHE A N 1
ATOM 1527 C CA . PHE A 1 196 ? 14.161 12.245 -39.548 1.00 97.00 196 PHE A CA 1
ATOM 1528 C C . PHE A 1 196 ? 12.910 11.367 -39.625 1.00 97.00 196 PHE A C 1
ATOM 1530 O O . PHE A 1 196 ? 12.223 11.172 -38.630 1.00 97.00 196 PHE A O 1
ATOM 1537 N N . GLU A 1 197 ? 12.601 10.846 -40.803 1.00 95.88 197 GLU A N 1
ATOM 1538 C CA . GLU A 1 197 ? 11.455 9.977 -41.061 1.00 95.88 197 GLU A CA 1
ATOM 1539 C C . GLU A 1 197 ? 11.974 8.655 -41.630 1.00 95.88 197 GLU A C 1
ATOM 1541 O O . GLU A 1 197 ? 12.612 8.642 -42.689 1.00 95.88 197 GLU A O 1
ATOM 1546 N N . ILE A 1 198 ? 11.718 7.550 -40.928 1.00 93.19 198 ILE A N 1
ATOM 1547 C CA . ILE A 1 198 ? 12.007 6.202 -41.425 1.00 93.19 198 ILE A CA 1
ATOM 1548 C C . ILE A 1 198 ? 10.797 5.747 -42.238 1.00 93.19 198 ILE A C 1
ATOM 1550 O O . ILE A 1 198 ? 9.701 5.577 -41.699 1.00 93.19 198 ILE A O 1
ATOM 1554 N N . VAL A 1 199 ? 11.005 5.552 -43.539 1.00 87.75 199 VAL A N 1
ATOM 1555 C CA . VAL A 1 199 ? 9.974 5.097 -44.479 1.00 87.75 199 VAL A CA 1
ATOM 1556 C C . VAL A 1 199 ? 10.439 3.849 -45.213 1.00 87.75 199 VAL A C 1
ATOM 1558 O O . VAL A 1 199 ? 11.612 3.717 -45.555 1.00 87.75 199 VAL A O 1
ATOM 1561 N N . GLY A 1 200 ? 9.515 2.941 -45.495 1.00 86.50 200 GLY A N 1
ATOM 1562 C CA . GLY A 1 200 ? 9.806 1.715 -46.228 1.00 86.50 200 GLY A CA 1
ATOM 1563 C C . GLY A 1 200 ? 8.616 0.770 -46.236 1.00 86.50 200 GLY A C 1
ATOM 1564 O O . GLY A 1 200 ? 7.540 1.102 -45.734 1.00 86.50 200 GLY A O 1
ATOM 1565 N N . SER A 1 201 ? 8.804 -0.407 -46.823 1.00 83.94 201 SER A N 1
ATOM 1566 C CA . SER A 1 201 ? 7.792 -1.467 -46.848 1.00 83.94 201 SER A CA 1
ATOM 1567 C C . SER A 1 201 ? 8.369 -2.779 -46.334 1.00 83.94 201 SER A C 1
ATOM 1569 O O . SER A 1 201 ? 9.488 -3.129 -46.692 1.00 83.94 201 SER A O 1
ATOM 1571 N N . GLY A 1 202 ? 7.579 -3.529 -45.564 1.00 86.31 202 GLY A N 1
ATOM 1572 C CA . GLY A 1 202 ? 8.003 -4.786 -44.943 1.00 86.31 202 GLY A CA 1
ATOM 1573 C C . GLY A 1 202 ? 8.360 -4.608 -43.467 1.00 86.31 202 GLY A C 1
ATOM 1574 O O . GLY A 1 202 ? 7.826 -3.719 -42.804 1.00 86.31 202 GLY A O 1
ATOM 1575 N N . THR A 1 203 ? 9.247 -5.469 -42.975 1.00 89.56 203 THR A N 1
ATOM 1576 C CA . THR A 1 203 ? 9.701 -5.509 -41.579 1.00 89.56 203 THR A CA 1
ATOM 1577 C C . THR A 1 203 ? 10.974 -4.686 -41.417 1.00 89.56 203 THR A C 1
ATOM 1579 O O . THR A 1 203 ? 11.974 -4.961 -42.082 1.00 89.56 203 THR A O 1
ATOM 1582 N N . PHE A 1 204 ? 10.944 -3.689 -40.534 1.00 90.81 204 PHE A N 1
ATOM 1583 C CA . PHE A 1 204 ? 12.108 -2.867 -40.215 1.00 90.81 204 PHE A CA 1
ATOM 1584 C C . PHE A 1 204 ? 12.972 -3.556 -39.154 1.00 90.81 204 PHE A C 1
ATOM 1586 O O . PHE A 1 204 ? 12.534 -3.738 -38.018 1.00 90.81 204 PHE A O 1
ATOM 1593 N N . ASN A 1 205 ? 14.194 -3.945 -39.516 1.00 90.56 205 ASN A N 1
ATOM 1594 C CA . ASN A 1 205 ? 15.112 -4.621 -38.600 1.00 90.56 205 ASN A CA 1
ATOM 1595 C C . ASN A 1 205 ? 15.915 -3.594 -37.796 1.00 90.56 205 ASN A C 1
ATOM 1597 O O . ASN A 1 205 ? 16.486 -2.656 -38.358 1.00 90.56 205 ASN A O 1
ATOM 1601 N N . ILE A 1 206 ? 15.982 -3.786 -36.484 1.00 90.19 206 ILE A N 1
ATOM 1602 C CA . ILE A 1 206 ? 16.744 -2.942 -35.562 1.00 90.19 206 ILE A CA 1
ATOM 1603 C C . ILE A 1 206 ? 17.847 -3.818 -34.968 1.00 90.19 206 ILE A C 1
ATOM 1605 O O . ILE A 1 206 ? 17.733 -4.352 -33.872 1.00 90.19 206 ILE A O 1
ATOM 1609 N N . ASP A 1 207 ? 18.917 -4.010 -35.737 1.00 86.25 207 ASP A N 1
ATOM 1610 C CA . ASP A 1 207 ? 20.022 -4.893 -35.340 1.00 86.25 207 ASP A CA 1
ATOM 1611 C C . ASP A 1 207 ? 21.048 -4.205 -34.422 1.00 86.25 207 ASP A C 1
ATOM 1613 O O . ASP A 1 207 ? 21.933 -4.868 -33.875 1.00 86.25 207 ASP A O 1
ATOM 1617 N N . SER A 1 208 ? 20.984 -2.878 -34.290 1.00 89.12 208 SER A N 1
ATOM 1618 C CA . SER A 1 208 ? 21.910 -2.065 -33.493 1.00 89.12 208 SER A CA 1
ATOM 1619 C C . SER A 1 208 ? 21.248 -0.770 -33.025 1.00 89.12 208 SER A C 1
ATOM 1621 O O . SER A 1 208 ? 20.386 -0.229 -33.719 1.00 89.12 208 SER A O 1
ATOM 1623 N N . SER A 1 209 ? 21.677 -0.260 -31.867 1.00 92.31 209 SER A N 1
ATOM 1624 C CA . SER A 1 209 ? 21.170 0.983 -31.274 1.00 92.31 209 SER A CA 1
ATOM 1625 C C . SER A 1 209 ? 21.477 2.198 -32.156 1.00 92.31 209 SER A C 1
ATOM 1627 O O . SER A 1 209 ? 22.589 2.327 -32.673 1.00 92.31 209 SER A O 1
ATOM 1629 N N . MET A 1 210 ? 20.494 3.086 -32.328 1.00 93.81 210 MET A N 1
ATOM 1630 C CA . MET A 1 210 ? 20.543 4.210 -33.274 1.00 93.81 210 MET A CA 1
ATOM 1631 C C . MET A 1 210 ? 20.329 5.545 -32.568 1.00 93.81 210 MET A C 1
ATOM 1633 O O . MET A 1 210 ? 19.492 5.647 -31.670 1.00 93.81 210 MET A O 1
ATOM 1637 N N . TYR A 1 211 ? 21.024 6.588 -33.025 1.00 96.81 211 TYR A N 1
ATOM 1638 C CA . TYR A 1 211 ? 20.894 7.941 -32.486 1.00 96.81 211 TYR A CA 1
ATOM 1639 C C . TYR A 1 211 ? 20.608 8.975 -33.580 1.00 96.81 211 TYR A C 1
ATOM 1641 O O . TYR A 1 211 ? 21.377 9.140 -34.524 1.00 96.81 211 TYR A O 1
ATOM 1649 N N . PHE A 1 212 ? 19.504 9.704 -33.428 1.00 97.06 212 PHE A N 1
ATOM 1650 C CA . PHE A 1 212 ? 19.066 10.770 -34.322 1.00 97.06 212 PHE A CA 1
ATOM 1651 C C . PHE A 1 212 ? 19.264 12.140 -33.661 1.00 97.06 212 PHE A C 1
ATOM 1653 O O . PHE A 1 212 ? 18.614 12.462 -32.662 1.00 97.06 212 PHE A O 1
ATOM 1660 N N . LYS A 1 213 ? 20.106 12.998 -34.253 1.00 96.19 213 LYS A N 1
ATOM 1661 C CA . LYS A 1 213 ? 20.343 14.381 -33.782 1.00 96.19 213 LYS A CA 1
ATOM 1662 C C . LYS A 1 213 ? 19.227 15.344 -34.220 1.00 96.19 213 LYS A C 1
ATOM 1664 O O . LYS A 1 213 ? 19.467 16.378 -34.848 1.00 96.19 213 LYS A O 1
ATOM 1669 N N . GLY A 1 214 ? 17.981 14.957 -33.957 1.00 95.81 214 GLY A N 1
ATOM 1670 C CA . GLY A 1 214 ? 16.753 15.662 -34.325 1.00 95.81 214 GLY A CA 1
ATOM 1671 C C . GLY A 1 214 ? 15.508 14.944 -33.809 1.00 95.81 214 GLY A C 1
ATOM 1672 O O . GLY A 1 214 ? 15.600 14.088 -32.935 1.00 95.81 214 GLY A O 1
ATOM 1673 N N . ASN A 1 215 ? 14.338 15.300 -34.336 1.00 96.69 215 ASN A N 1
ATOM 1674 C CA . ASN A 1 215 ? 13.095 14.556 -34.121 1.00 96.69 215 ASN A CA 1
ATOM 1675 C C . ASN A 1 215 ? 13.087 13.279 -34.975 1.00 96.69 215 ASN A C 1
ATOM 1677 O O . ASN A 1 215 ? 13.674 13.271 -36.056 1.00 96.69 215 ASN A O 1
ATOM 1681 N N . LEU A 1 216 ? 12.366 12.246 -34.550 1.00 97.69 216 LEU A N 1
ATOM 1682 C CA . LEU A 1 216 ? 12.217 10.981 -35.268 1.00 97.69 216 LEU A CA 1
ATOM 1683 C C . LEU A 1 216 ? 10.736 10.665 -35.502 1.00 97.69 216 LEU A C 1
ATOM 1685 O O . LEU A 1 216 ? 9.930 10.738 -34.582 1.00 97.69 216 LEU A O 1
ATOM 1689 N N . VAL A 1 217 ? 10.390 10.273 -36.724 1.00 97.00 217 VAL A N 1
ATOM 1690 C CA . VAL A 1 217 ? 9.080 9.723 -37.085 1.00 97.00 217 VAL A CA 1
ATOM 1691 C C . VAL A 1 217 ? 9.273 8.303 -37.605 1.00 97.00 217 VAL A C 1
ATOM 1693 O O . VAL A 1 217 ? 10.043 8.073 -38.542 1.00 97.00 217 VAL A O 1
ATOM 1696 N N . ILE A 1 218 ? 8.554 7.359 -37.005 1.00 92.88 218 ILE A N 1
ATOM 1697 C CA . ILE A 1 218 ? 8.551 5.941 -37.360 1.00 92.88 218 ILE A CA 1
ATOM 1698 C C . ILE A 1 218 ? 7.179 5.612 -37.945 1.00 92.88 218 ILE A C 1
ATOM 1700 O O . ILE A 1 218 ? 6.159 5.719 -37.266 1.00 92.88 218 ILE A O 1
ATOM 1704 N N . SER A 1 219 ? 7.156 5.218 -39.217 1.00 86.56 219 SER A N 1
ATOM 1705 C CA . SER A 1 219 ? 5.933 4.865 -39.942 1.00 86.56 219 SER A CA 1
ATOM 1706 C C . SER A 1 219 ? 6.116 3.531 -40.664 1.00 86.56 219 SER A C 1
ATOM 1708 O O . SER A 1 219 ? 6.184 3.482 -41.893 1.00 86.56 219 SER A O 1
ATOM 1710 N N . VAL A 1 220 ? 6.228 2.448 -39.891 1.00 86.50 220 VAL A N 1
ATOM 1711 C CA . VAL A 1 220 ? 6.428 1.078 -40.392 1.00 86.50 220 VAL A CA 1
ATOM 1712 C C . VAL A 1 220 ? 5.286 0.167 -39.944 1.00 86.50 220 VAL A C 1
ATOM 1714 O O . VAL A 1 220 ? 4.638 0.429 -38.935 1.00 86.50 220 VAL A O 1
ATOM 1717 N N . HIS A 1 221 ? 5.026 -0.898 -40.702 1.00 82.38 221 HIS A N 1
ATOM 1718 C CA . HIS A 1 221 ? 3.970 -1.864 -40.375 1.00 82.38 221 HIS A CA 1
ATOM 1719 C C . HIS A 1 221 ? 4.437 -2.986 -39.444 1.00 82.38 221 HIS A C 1
ATOM 1721 O O . HIS A 1 221 ? 3.612 -3.629 -38.809 1.00 82.38 221 HIS A O 1
ATOM 1727 N N . SER A 1 222 ? 5.739 -3.250 -39.387 1.00 86.94 222 SER A N 1
ATOM 1728 C CA . SER A 1 222 ? 6.311 -4.334 -38.598 1.00 86.94 222 SER A CA 1
ATOM 1729 C C . SER A 1 222 ? 7.764 -4.011 -38.250 1.00 86.94 222 SER A C 1
ATOM 1731 O O . SER A 1 222 ? 8.470 -3.376 -39.046 1.00 86.94 222 SER A O 1
ATOM 1733 N N . THR A 1 223 ? 8.200 -4.440 -37.069 1.00 89.50 223 THR A N 1
ATOM 1734 C CA . THR A 1 223 ? 9.574 -4.319 -36.575 1.00 89.50 223 THR A CA 1
ATOM 1735 C C . THR A 1 223 ? 10.164 -5.691 -36.273 1.00 89.50 223 THR A C 1
ATOM 1737 O O . THR A 1 223 ? 9.457 -6.686 -36.149 1.00 89.50 223 THR A O 1
ATOM 1740 N N . ASN A 1 224 ? 11.490 -5.758 -36.207 1.00 89.75 224 ASN A N 1
ATOM 1741 C CA . ASN A 1 224 ? 12.199 -6.904 -35.662 1.00 89.75 224 ASN A CA 1
ATOM 1742 C C . ASN A 1 224 ? 13.455 -6.427 -34.929 1.00 89.75 224 ASN A C 1
ATOM 1744 O O . ASN A 1 224 ? 14.440 -6.032 -35.554 1.00 89.75 224 ASN A O 1
ATOM 1748 N N . ASN A 1 225 ? 13.408 -6.472 -33.603 1.00 88.00 225 ASN A N 1
ATOM 1749 C CA . ASN A 1 225 ? 14.464 -6.039 -32.702 1.00 88.00 225 ASN A CA 1
ATOM 1750 C C . ASN A 1 225 ? 14.782 -7.107 -31.646 1.00 88.00 225 ASN A C 1
ATOM 1752 O O . ASN A 1 225 ? 14.670 -6.886 -30.440 1.00 88.00 225 ASN A O 1
ATOM 1756 N N . ALA A 1 226 ? 15.192 -8.290 -32.104 1.00 80.00 226 ALA A N 1
ATOM 1757 C CA . ALA A 1 226 ? 15.550 -9.400 -31.218 1.00 80.00 226 ALA A CA 1
ATOM 1758 C C . ALA A 1 226 ? 16.776 -9.113 -30.324 1.00 80.00 226 ALA A C 1
ATOM 1760 O O . ALA A 1 226 ? 16.963 -9.782 -29.308 1.00 80.00 226 ALA A O 1
ATOM 1761 N N . ASN A 1 227 ? 17.607 -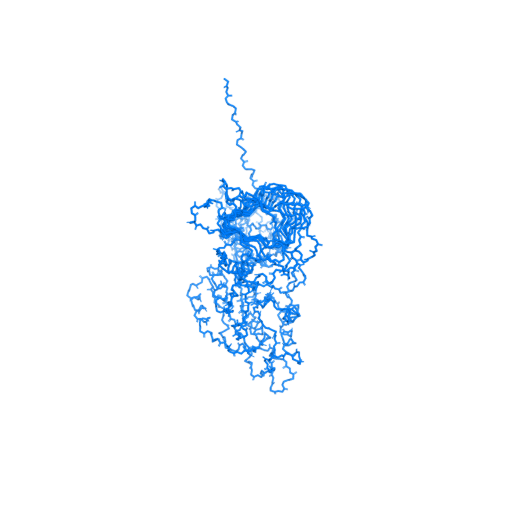8.130 -30.694 1.00 81.38 227 ASN A N 1
ATOM 1762 C CA . ASN A 1 227 ? 18.806 -7.736 -29.950 1.00 81.38 227 ASN A CA 1
ATOM 1763 C C . ASN A 1 227 ? 18.522 -6.699 -28.852 1.00 81.38 227 ASN A C 1
ATOM 1765 O O . ASN A 1 227 ? 19.469 -6.250 -28.211 1.00 81.38 227 ASN A O 1
ATOM 1769 N N . LYS A 1 228 ? 17.256 -6.299 -28.650 1.00 78.75 228 LYS A N 1
ATOM 1770 C CA . LYS A 1 228 ? 16.852 -5.283 -27.662 1.00 78.75 228 LYS A CA 1
ATOM 1771 C C . LYS A 1 228 ? 17.551 -3.926 -27.840 1.00 78.75 228 LYS A C 1
ATOM 1773 O O . LYS A 1 228 ? 17.728 -3.178 -26.882 1.00 78.75 228 LYS A O 1
ATOM 1778 N N . SER A 1 229 ? 17.950 -3.602 -29.071 1.00 88.44 229 SER A N 1
ATOM 1779 C CA . SER A 1 229 ? 18.552 -2.311 -29.416 1.00 88.44 229 SER A CA 1
ATOM 1780 C C . SER A 1 229 ? 17.568 -1.163 -29.170 1.00 88.44 229 SER A C 1
ATOM 1782 O O . SER A 1 229 ? 16.360 -1.380 -29.080 1.00 88.44 229 SER A O 1
ATOM 1784 N N . PHE A 1 230 ? 18.046 0.074 -29.082 1.00 91.25 230 PHE A N 1
ATOM 1785 C CA . PHE A 1 230 ? 17.167 1.223 -28.848 1.00 91.25 230 PHE A CA 1
ATOM 1786 C C . PHE A 1 230 ? 17.213 2.268 -29.961 1.00 91.25 230 PHE A C 1
ATOM 1788 O O . PHE A 1 230 ? 18.179 2.367 -30.721 1.00 91.25 230 PHE A O 1
ATOM 1795 N N . LEU A 1 231 ? 16.167 3.093 -30.014 1.00 95.06 231 LEU A N 1
ATOM 1796 C CA . LEU A 1 231 ? 16.120 4.307 -30.822 1.00 95.06 231 LEU A CA 1
ATOM 1797 C C . LEU A 1 231 ? 16.167 5.526 -29.899 1.00 95.06 231 LEU A C 1
ATOM 1799 O O . LEU A 1 231 ? 15.279 5.730 -29.068 1.00 95.06 231 LEU A O 1
ATOM 1803 N N . LEU A 1 232 ? 17.206 6.339 -30.062 1.00 96.62 232 LEU A N 1
ATOM 1804 C CA . LEU A 1 232 ? 17.430 7.569 -29.311 1.00 96.62 232 LEU A CA 1
ATOM 1805 C C . LEU A 1 232 ? 17.252 8.785 -30.222 1.00 96.62 232 LEU A C 1
ATOM 1807 O O . LEU A 1 232 ? 17.809 8.830 -31.319 1.00 96.62 232 LEU A O 1
ATOM 1811 N N . ALA A 1 233 ? 16.539 9.803 -29.747 1.00 97.44 233 ALA A N 1
ATOM 1812 C CA . ALA A 1 233 ? 16.410 11.084 -30.432 1.00 97.44 233 ALA A CA 1
ATOM 1813 C C . ALA A 1 233 ? 16.727 12.253 -29.491 1.00 97.44 233 ALA A C 1
ATOM 1815 O O . ALA A 1 233 ? 16.308 12.269 -28.331 1.00 97.44 233 ALA A O 1
ATOM 1816 N N . ASP A 1 234 ? 17.420 13.270 -30.010 1.00 96.12 234 ASP A N 1
ATOM 1817 C CA . ASP A 1 234 ? 17.541 14.549 -29.301 1.00 96.12 234 ASP A CA 1
ATOM 1818 C C . ASP A 1 234 ? 16.159 15.186 -29.095 1.00 96.12 234 ASP A C 1
ATOM 1820 O O . ASP A 1 234 ? 15.879 15.738 -28.032 1.00 96.12 234 ASP A O 1
ATOM 1824 N N . GLY A 1 235 ? 15.321 15.140 -30.135 1.00 95.88 235 GLY A N 1
ATOM 1825 C CA . GLY A 1 235 ? 13.983 15.718 -30.172 1.00 95.88 235 GLY A CA 1
ATOM 1826 C C . GLY A 1 235 ? 12.880 14.705 -29.875 1.00 95.88 235 GLY A C 1
ATOM 1827 O O . GLY A 1 235 ? 13.089 13.710 -29.195 1.00 95.88 235 GLY A O 1
ATOM 1828 N N . SER A 1 236 ? 11.676 14.975 -30.379 1.00 97.44 236 SER A N 1
ATOM 1829 C CA . SER A 1 236 ? 10.511 14.109 -30.162 1.00 97.44 236 SER A CA 1
ATOM 1830 C C . SER A 1 236 ? 10.569 12.854 -31.028 1.00 97.44 236 SER A C 1
ATOM 1832 O O . SER A 1 236 ? 11.046 12.920 -32.162 1.00 97.44 236 SER A O 1
ATOM 1834 N N . ILE A 1 237 ? 10.021 11.751 -30.522 1.00 98.25 237 ILE A N 1
ATOM 1835 C CA . ILE A 1 237 ? 9.798 10.513 -31.276 1.00 98.25 237 ILE A CA 1
ATOM 1836 C C . ILE A 1 237 ? 8.295 10.335 -31.487 1.00 98.25 237 ILE A C 1
ATOM 1838 O O . ILE A 1 237 ? 7.544 10.310 -30.517 1.00 98.25 237 ILE A O 1
ATOM 1842 N N . GLU A 1 238 ? 7.852 10.184 -32.732 1.00 97.31 238 GLU A N 1
ATOM 1843 C CA . GLU A 1 238 ? 6.470 9.841 -33.079 1.00 97.31 238 GLU A CA 1
ATOM 1844 C C . GLU A 1 238 ? 6.416 8.477 -33.772 1.00 97.31 238 GLU A C 1
ATOM 1846 O O . GLU A 1 238 ? 7.041 8.280 -34.814 1.00 97.31 238 GLU A O 1
ATOM 1851 N N . ILE A 1 239 ? 5.648 7.540 -33.211 1.00 95.12 239 ILE A N 1
ATOM 1852 C CA . ILE A 1 239 ? 5.227 6.325 -33.913 1.00 95.12 239 ILE A CA 1
ATOM 1853 C C . ILE A 1 239 ? 3.837 6.585 -34.479 1.00 95.12 239 ILE A C 1
ATOM 1855 O O . ILE A 1 239 ? 2.912 6.897 -33.729 1.00 95.12 239 ILE A O 1
ATOM 1859 N N . GLN A 1 240 ? 3.672 6.404 -35.785 1.00 93.94 240 GLN A N 1
ATOM 1860 C CA . GLN A 1 240 ? 2.398 6.602 -36.468 1.00 93.94 240 GLN A CA 1
ATOM 1861 C C . GLN A 1 240 ? 2.070 5.451 -37.419 1.00 93.94 240 GLN A C 1
ATOM 1863 O O . GLN A 1 240 ? 2.958 4.773 -37.933 1.00 93.94 240 GLN A O 1
ATOM 1868 N N . GLY A 1 241 ? 0.778 5.257 -37.687 1.00 90.25 241 GLY A N 1
ATOM 1869 C CA . GLY A 1 241 ? 0.299 4.269 -38.655 1.00 90.25 241 GLY A CA 1
ATOM 1870 C C . GLY A 1 241 ? -0.791 3.355 -38.106 1.00 90.25 241 GLY A C 1
ATOM 1871 O O . GLY A 1 241 ? -1.515 3.702 -37.173 1.00 90.25 241 GLY A O 1
ATOM 1872 N N . THR A 1 242 ? -0.944 2.187 -38.723 1.00 91.00 242 THR A N 1
ATOM 1873 C CA . THR A 1 242 ? -1.972 1.203 -38.367 1.00 91.00 242 THR A CA 1
ATOM 1874 C C . THR A 1 242 ? -1.394 -0.202 -38.391 1.00 91.00 242 THR A C 1
ATOM 1876 O O . THR A 1 242 ? -0.629 -0.521 -39.308 1.00 91.00 242 THR A O 1
ATOM 1879 N N . SER A 1 243 ? -1.835 -1.043 -37.456 1.00 90.81 243 SER A N 1
ATOM 1880 C CA . SER A 1 243 ? -1.468 -2.460 -37.379 1.00 90.81 243 SER A CA 1
ATOM 1881 C C . SER A 1 243 ? 0.034 -2.701 -37.251 1.00 90.81 243 SER A C 1
ATOM 1883 O O . SER A 1 243 ? 0.548 -3.641 -37.847 1.00 90.81 243 SER A O 1
ATOM 1885 N N . LEU A 1 244 ? 0.729 -1.847 -36.492 1.00 91.19 244 LEU A N 1
ATOM 1886 C CA . LEU A 1 244 ? 2.094 -2.139 -36.069 1.00 91.19 244 LEU A CA 1
ATOM 1887 C C . LEU A 1 244 ? 2.040 -3.274 -35.047 1.00 91.19 244 LEU A C 1
ATOM 1889 O O . LEU A 1 244 ? 1.355 -3.146 -34.036 1.00 91.19 244 LEU A O 1
ATOM 1893 N N . THR A 1 245 ? 2.731 -4.374 -35.314 1.00 86.69 245 THR A N 1
ATOM 1894 C CA . THR A 1 245 ? 2.779 -5.536 -34.417 1.00 86.69 245 THR A CA 1
ATOM 1895 C C . THR A 1 245 ? 4.186 -6.121 -34.374 1.00 86.69 245 THR A C 1
ATOM 1897 O O . THR A 1 245 ? 4.847 -6.124 -35.418 1.00 86.69 245 THR A O 1
ATOM 1900 N N . PRO A 1 246 ? 4.627 -6.664 -33.227 1.00 83.75 246 PRO A N 1
ATOM 1901 C CA . PRO A 1 246 ? 5.918 -7.327 -33.132 1.00 83.75 246 PRO A CA 1
ATOM 1902 C C . PRO A 1 246 ? 5.953 -8.625 -33.953 1.00 83.75 246 PRO A C 1
ATOM 1904 O O . PRO A 1 246 ? 4.986 -9.389 -33.955 1.00 83.75 246 PRO A O 1
ATOM 1907 N N . GLU A 1 247 ? 7.073 -8.922 -34.619 1.00 83.38 247 GLU A N 1
ATOM 1908 C CA . GLU A 1 247 ? 7.247 -10.193 -35.365 1.00 83.38 247 GLU A CA 1
ATOM 1909 C C . GLU A 1 247 ? 7.443 -11.408 -34.445 1.00 83.38 247 GLU A C 1
ATOM 1911 O O . GLU A 1 247 ? 7.229 -12.555 -34.845 1.00 83.38 247 GLU A O 1
ATOM 1916 N N . SER A 1 248 ? 7.896 -11.184 -33.208 1.00 82.44 248 SER A N 1
ATOM 1917 C CA . SER A 1 248 ? 8.123 -12.243 -32.224 1.00 82.44 248 SER A CA 1
ATOM 1918 C C . SER A 1 248 ? 8.03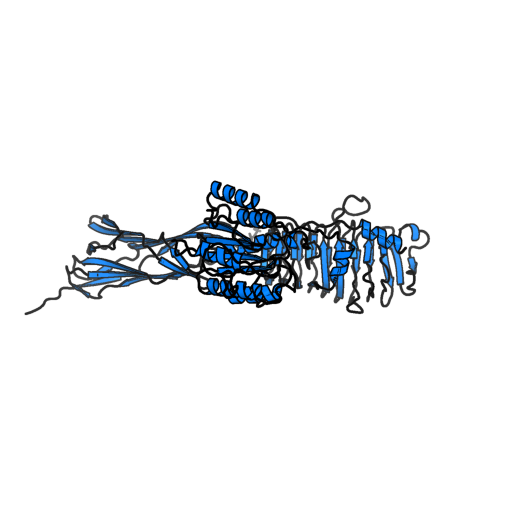7 -11.712 -30.797 1.00 82.44 248 SER A C 1
ATOM 1920 O O . SER A 1 248 ? 8.139 -10.512 -30.566 1.00 82.44 248 SER A O 1
ATOM 1922 N N . GLU A 1 249 ? 7.955 -12.609 -29.812 1.00 76.62 249 GLU A N 1
ATOM 1923 C CA . GLU A 1 249 ? 7.988 -12.228 -28.393 1.00 76.62 249 GLU A CA 1
ATOM 1924 C C . GLU A 1 249 ? 9.274 -11.486 -27.987 1.00 76.62 249 GLU A C 1
ATOM 1926 O O . GLU A 1 249 ? 9.275 -10.790 -26.974 1.00 76.62 249 GLU A O 1
ATOM 1931 N N . ASN A 1 250 ? 10.357 -11.607 -28.760 1.00 78.62 250 ASN A N 1
ATOM 1932 C CA . ASN A 1 250 ? 11.628 -10.931 -28.497 1.00 78.62 250 ASN A CA 1
ATOM 1933 C C . ASN A 1 250 ? 11.775 -9.601 -29.248 1.00 78.62 250 ASN A C 1
ATOM 1935 O O . ASN A 1 250 ? 12.807 -8.957 -29.102 1.00 78.62 250 ASN A O 1
ATOM 1939 N N . ASP A 1 251 ? 10.790 -9.192 -30.051 1.00 85.81 251 ASP A N 1
ATOM 1940 C CA . ASP A 1 251 ? 10.810 -7.885 -30.706 1.00 85.81 251 ASP A CA 1
ATOM 1941 C C . ASP A 1 251 ? 10.448 -6.791 -29.689 1.00 85.81 251 ASP A C 1
ATOM 1943 O O . ASP A 1 251 ? 9.283 -6.617 -29.330 1.00 85.81 251 ASP A O 1
ATOM 1947 N N . ILE A 1 252 ? 11.473 -6.113 -29.165 1.00 87.00 252 ILE A N 1
ATOM 1948 C CA . ILE A 1 252 ? 11.347 -5.087 -28.124 1.00 87.00 252 ILE A CA 1
ATOM 1949 C C . ILE A 1 252 ? 11.782 -3.739 -28.700 1.00 87.00 252 ILE A C 1
ATOM 1951 O O . ILE A 1 252 ? 12.958 -3.514 -28.956 1.00 87.00 252 ILE A O 1
ATOM 1955 N N . LEU A 1 253 ? 10.848 -2.815 -28.886 1.00 89.50 253 LEU A N 1
ATOM 1956 C CA . LEU A 1 253 ? 11.077 -1.463 -29.379 1.00 89.50 253 LEU A CA 1
ATOM 1957 C C . LEU A 1 253 ? 11.290 -0.479 -28.218 1.00 89.50 253 LEU A C 1
ATOM 1959 O O . LEU A 1 253 ? 10.346 0.131 -27.717 1.00 89.50 253 LEU A O 1
ATOM 1963 N N . ASN A 1 254 ? 12.549 -0.302 -27.814 1.00 90.69 254 ASN A N 1
ATOM 1964 C CA . ASN A 1 254 ? 12.936 0.668 -26.790 1.00 90.69 254 ASN A CA 1
ATOM 1965 C C . ASN A 1 254 ? 13.135 2.068 -27.403 1.00 90.69 254 ASN A C 1
ATOM 1967 O O . ASN A 1 254 ? 13.937 2.247 -28.325 1.00 90.69 254 ASN A O 1
ATOM 1971 N N . LEU A 1 255 ? 12.413 3.065 -26.887 1.00 94.44 255 LEU A N 1
ATOM 1972 C CA . LEU A 1 255 ? 12.401 4.448 -27.365 1.00 94.44 255 LEU A CA 1
A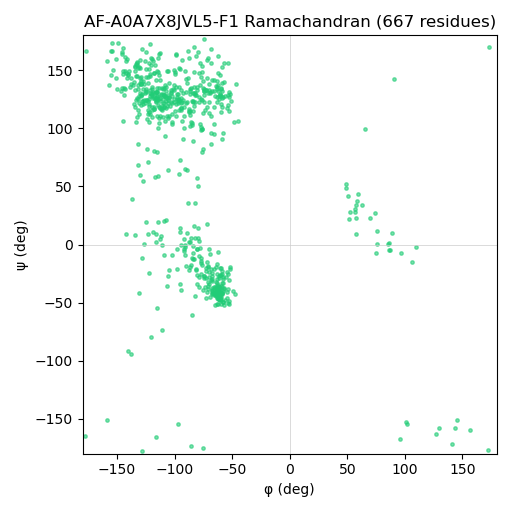TOM 1973 C C . LEU A 1 255 ? 12.838 5.432 -26.278 1.00 94.44 255 LEU A C 1
ATOM 1975 O O . LEU A 1 255 ? 12.244 5.481 -25.199 1.00 94.44 255 LEU A O 1
ATOM 1979 N N . TYR A 1 256 ? 13.793 6.299 -26.615 1.00 95.31 256 TYR A N 1
ATOM 1980 C CA . TYR A 1 256 ? 14.319 7.314 -25.704 1.00 95.31 256 TYR A CA 1
ATOM 1981 C C . TYR A 1 256 ? 14.345 8.700 -26.359 1.00 95.31 256 TYR A C 1
ATOM 1983 O O . TYR A 1 256 ? 14.999 8.915 -27.378 1.00 95.31 256 TYR A O 1
ATOM 1991 N N . SER A 1 257 ? 13.659 9.666 -25.749 1.00 97.00 257 SER A N 1
ATOM 1992 C CA . SER A 1 257 ? 13.669 11.081 -26.150 1.00 97.00 257 SER A CA 1
ATOM 1993 C C . SER A 1 257 ? 14.375 11.926 -25.089 1.00 97.00 257 SER A C 1
ATOM 1995 O O . SER A 1 257 ? 14.029 11.852 -23.905 1.00 97.00 257 SER A O 1
ATOM 1997 N N . ILE A 1 258 ? 15.347 12.754 -25.490 1.00 95.75 258 ILE A N 1
ATOM 1998 C CA . ILE A 1 258 ? 16.125 13.588 -24.555 1.00 95.75 258 ILE A CA 1
ATOM 1999 C C . ILE A 1 258 ? 15.395 14.905 -24.250 1.00 95.75 258 ILE A C 1
ATOM 2001 O O . ILE A 1 258 ? 15.061 15.183 -23.093 1.00 95.75 258 ILE A O 1
ATOM 2005 N N . HIS A 1 259 ? 15.146 15.717 -25.283 1.00 95.56 259 HIS A N 1
ATOM 2006 C CA . HIS A 1 259 ? 14.579 17.067 -25.175 1.00 95.56 259 HIS A CA 1
ATOM 2007 C C . HIS A 1 259 ? 13.154 17.195 -25.730 1.00 95.56 259 HIS A C 1
ATOM 2009 O O . HIS A 1 259 ? 12.593 18.294 -25.716 1.00 95.56 259 HIS A O 1
ATOM 2015 N N . GLY A 1 260 ? 12.573 16.114 -26.253 1.00 95.88 260 GLY A N 1
ATOM 2016 C CA . GLY A 1 260 ? 11.239 16.107 -26.849 1.00 95.88 260 GLY A CA 1
ATOM 2017 C C . GLY A 1 260 ? 10.230 15.235 -26.108 1.00 95.88 260 GLY A C 1
ATOM 2018 O O . GLY A 1 260 ? 10.465 14.787 -24.981 1.00 95.88 260 GLY A O 1
ATOM 2019 N N . SER A 1 261 ? 9.111 14.974 -26.776 1.00 97.75 261 SER A N 1
ATOM 2020 C CA . SER A 1 261 ? 8.058 14.062 -26.318 1.00 97.75 261 SER A CA 1
ATOM 2021 C C . SER A 1 261 ? 8.179 12.689 -26.982 1.00 97.75 261 SER A C 1
ATOM 2023 O O . SER A 1 261 ? 8.789 12.567 -28.045 1.00 97.75 261 SER A O 1
ATOM 2025 N N . ILE A 1 262 ? 7.527 11.675 -26.418 1.00 98.25 262 ILE A N 1
ATOM 2026 C CA . ILE A 1 262 ? 7.174 10.462 -27.171 1.00 98.25 262 ILE A CA 1
ATOM 2027 C C . ILE A 1 262 ? 5.689 10.525 -27.518 1.00 98.25 262 ILE A C 1
ATOM 2029 O O . ILE A 1 262 ? 4.858 10.801 -26.657 1.00 98.25 262 ILE A O 1
ATOM 2033 N N . ILE A 1 263 ? 5.355 10.295 -28.783 1.00 97.69 263 ILE A N 1
ATOM 2034 C CA . ILE A 1 263 ? 3.993 10.353 -29.307 1.00 97.69 263 ILE A CA 1
ATOM 2035 C C . ILE A 1 263 ? 3.678 9.003 -29.941 1.00 97.69 263 ILE A C 1
ATOM 2037 O O . ILE A 1 263 ? 4.291 8.609 -30.930 1.00 97.69 263 ILE A O 1
ATOM 2041 N N . ILE A 1 264 ? 2.710 8.293 -29.379 1.00 96.69 264 ILE A N 1
ATOM 2042 C CA . ILE A 1 264 ? 2.147 7.086 -29.974 1.00 96.69 264 ILE A CA 1
ATOM 2043 C C . ILE A 1 264 ? 0.855 7.510 -30.655 1.00 96.69 264 ILE A C 1
ATOM 2045 O O . ILE A 1 264 ? -0.080 7.901 -29.975 1.00 96.69 264 ILE A O 1
ATOM 2049 N N . ASN A 1 265 ? 0.819 7.489 -31.982 1.00 95.50 265 ASN A N 1
ATOM 2050 C CA . ASN A 1 265 ? -0.315 7.902 -32.810 1.00 95.50 265 ASN A CA 1
ATOM 2051 C C . ASN A 1 265 ? -0.675 6.779 -33.796 1.00 95.50 265 ASN A C 1
ATOM 2053 O O . ASN A 1 265 ? -0.665 6.939 -35.021 1.00 95.50 265 ASN A O 1
ATOM 2057 N N . THR A 1 266 ? -0.912 5.591 -33.245 1.00 94.88 266 THR A N 1
ATOM 2058 C CA . THR A 1 266 ? -1.162 4.357 -33.998 1.00 94.88 266 THR A CA 1
ATOM 2059 C C . THR A 1 266 ? -2.590 3.859 -33.804 1.00 94.88 266 THR A C 1
ATOM 2061 O O . THR A 1 266 ? -3.298 4.321 -32.912 1.00 94.88 266 THR A O 1
ATOM 2064 N N . HIS A 1 267 ? -3.044 2.950 -34.669 1.00 94.62 267 HIS A N 1
ATOM 2065 C CA . HIS A 1 267 ? -4.339 2.286 -34.505 1.00 94.62 267 HIS A CA 1
ATOM 2066 C C . HIS A 1 267 ? -4.196 0.772 -34.632 1.00 94.62 267 HIS A C 1
ATOM 2068 O O . HIS A 1 267 ? -3.443 0.311 -35.498 1.00 94.62 267 HIS A O 1
ATOM 2074 N N . ASN A 1 268 ? -4.950 0.001 -33.844 1.00 95.19 268 ASN A N 1
ATOM 2075 C CA . ASN A 1 268 ? -4.926 -1.469 -33.853 1.00 95.19 268 ASN A CA 1
ATOM 2076 C C . ASN A 1 268 ? -3.501 -2.034 -33.746 1.00 95.19 268 ASN A C 1
ATOM 2078 O O . ASN A 1 268 ? -3.134 -2.909 -34.531 1.00 95.19 268 ASN A O 1
ATOM 2082 N N . SER A 1 269 ? -2.669 -1.453 -32.881 1.00 94.81 269 SER A N 1
ATOM 2083 C CA . SER A 1 269 ? -1.234 -1.752 -32.821 1.00 94.81 269 SER A CA 1
ATOM 2084 C C . SER A 1 269 ? -0.825 -2.348 -31.479 1.00 94.81 269 SER A C 1
ATOM 2086 O O . SER A 1 269 ? -1.374 -2.003 -30.436 1.00 94.81 269 SER A O 1
ATOM 2088 N N . GLU A 1 270 ? 0.168 -3.228 -31.505 1.00 93.75 270 GLU A N 1
ATOM 2089 C CA . GLU A 1 270 ? 0.840 -3.766 -30.329 1.00 93.75 270 GLU A CA 1
ATOM 2090 C C . GLU A 1 270 ? 2.297 -3.303 -30.351 1.00 93.75 270 GLU A C 1
ATOM 2092 O O . GLU A 1 270 ? 3.003 -3.502 -31.339 1.00 93.75 270 GLU A O 1
ATOM 2097 N N . ILE A 1 271 ? 2.742 -2.649 -29.280 1.00 91.88 271 ILE A N 1
ATOM 2098 C CA . ILE A 1 271 ? 4.105 -2.126 -29.157 1.00 91.88 271 ILE A CA 1
ATOM 2099 C C . ILE A 1 271 ? 4.683 -2.639 -27.848 1.00 91.88 271 ILE A C 1
ATOM 2101 O O . ILE A 1 271 ? 4.143 -2.362 -26.777 1.00 91.88 271 ILE A O 1
ATOM 2105 N N . LYS A 1 272 ? 5.791 -3.373 -27.930 1.00 88.94 272 LYS A N 1
ATOM 2106 C CA . LYS A 1 272 ? 6.498 -3.912 -26.770 1.00 88.94 272 LYS A CA 1
ATOM 2107 C C . LYS A 1 272 ? 7.795 -3.146 -26.542 1.00 88.94 272 LYS A C 1
ATOM 2109 O O . LYS A 1 272 ? 8.542 -2.983 -27.494 1.00 88.94 272 LYS A O 1
ATOM 2114 N N . GLY A 1 273 ? 8.084 -2.717 -25.316 1.00 87.38 273 GLY A N 1
ATOM 2115 C CA . GLY A 1 273 ? 9.343 -2.056 -24.953 1.00 87.38 273 GLY A CA 1
ATOM 2116 C C . GLY A 1 273 ? 9.184 -0.900 -23.974 1.00 87.38 273 GLY A C 1
ATOM 2117 O O . GLY A 1 273 ? 8.113 -0.685 -23.408 1.00 87.38 273 GLY A O 1
ATOM 2118 N N . VAL A 1 274 ? 10.281 -0.177 -23.756 1.00 88.69 274 VAL A N 1
ATOM 2119 C CA . VAL A 1 274 ? 10.325 1.022 -22.910 1.00 88.69 274 VAL A CA 1
ATOM 2120 C C . VAL A 1 274 ? 10.044 2.271 -23.741 1.00 88.69 274 VAL A C 1
ATOM 2122 O O . VAL A 1 274 ? 10.685 2.493 -24.766 1.00 88.69 274 VAL A O 1
ATOM 2125 N N . MET A 1 275 ? 9.145 3.132 -23.265 1.00 93.69 275 MET A N 1
ATOM 2126 C CA . MET A 1 275 ? 8.936 4.476 -23.808 1.00 93.69 275 MET A CA 1
ATOM 2127 C C . MET A 1 275 ? 9.342 5.514 -22.766 1.00 93.69 275 MET A C 1
ATOM 2129 O O . MET A 1 275 ? 8.619 5.756 -21.800 1.00 93.69 275 MET A O 1
ATOM 2133 N N . TYR A 1 276 ? 10.501 6.139 -22.970 1.00 93.88 276 TYR A N 1
ATOM 2134 C CA . TYR A 1 276 ? 11.117 7.041 -22.002 1.00 93.88 276 TYR A CA 1
ATOM 2135 C C . TYR A 1 276 ? 11.338 8.454 -22.562 1.00 93.88 276 TYR A C 1
ATOM 2137 O O . TYR A 1 276 ? 12.198 8.679 -23.417 1.00 93.88 276 TYR A O 1
ATOM 2145 N N . ALA A 1 277 ? 10.610 9.442 -22.042 1.00 96.50 277 ALA A N 1
ATOM 2146 C CA . ALA A 1 277 ? 10.832 10.854 -22.362 1.00 96.50 277 ALA A CA 1
ATOM 2147 C C . ALA A 1 277 ? 11.537 11.556 -21.190 1.00 96.50 277 ALA A C 1
ATOM 2149 O O . ALA A 1 277 ? 10.941 11.772 -20.140 1.00 96.50 277 ALA A O 1
ATOM 2150 N N . SER A 1 278 ? 12.806 11.946 -21.348 1.00 92.50 278 SER A N 1
ATOM 2151 C CA . SER A 1 278 ? 13.659 12.360 -20.220 1.00 92.50 278 SER A CA 1
ATOM 2152 C C . SER A 1 278 ? 13.284 13.701 -19.576 1.00 92.50 278 SER A C 1
ATOM 2154 O O . SER A 1 278 ? 13.680 13.952 -18.435 1.00 92.50 278 SER A O 1
ATOM 2156 N N . GLY A 1 279 ? 12.599 14.593 -20.296 1.00 91.06 279 GLY A N 1
ATOM 2157 C CA . GLY A 1 279 ? 12.249 15.927 -19.792 1.00 91.06 279 GLY A CA 1
ATOM 2158 C C . GLY A 1 279 ? 13.438 16.876 -19.630 1.00 91.06 279 GLY A C 1
ATOM 2159 O O . GLY A 1 279 ? 13.377 17.816 -18.834 1.00 91.06 279 GLY A O 1
ATOM 2160 N N . VAL A 1 280 ? 14.549 16.647 -20.341 1.00 91.88 280 VAL A N 1
ATOM 2161 C CA . VAL A 1 280 ? 15.704 17.550 -20.274 1.00 91.88 280 VAL A CA 1
ATOM 2162 C C . VAL A 1 280 ? 15.375 18.832 -21.028 1.00 91.88 280 VAL A C 1
ATOM 2164 O O . VAL A 1 280 ? 15.198 18.844 -22.246 1.00 91.88 280 VAL A O 1
ATOM 2167 N N . THR A 1 281 ? 15.335 19.946 -20.307 1.00 89.88 281 THR A N 1
ATOM 2168 C CA . THR A 1 281 ? 15.114 21.285 -20.868 1.00 89.88 281 THR A CA 1
ATOM 2169 C C . THR A 1 281 ? 16.424 22.050 -21.049 1.00 89.88 281 THR A C 1
ATOM 2171 O O . THR A 1 281 ? 17.424 21.740 -20.404 1.00 89.88 281 THR A O 1
ATOM 2174 N N . GLY A 1 282 ? 16.399 23.123 -21.842 1.00 83.12 282 GLY A N 1
ATOM 2175 C CA . GLY A 1 282 ? 17.510 24.085 -21.936 1.00 83.12 282 GLY A CA 1
ATOM 2176 C C . GLY A 1 282 ? 18.281 24.045 -23.254 1.00 83.12 282 GLY A C 1
ATOM 2177 O O . GLY A 1 282 ? 19.155 24.884 -23.469 1.00 83.12 282 GLY A O 1
ATOM 2178 N N . ASN A 1 283 ? 17.922 23.136 -24.160 1.00 85.38 283 ASN A N 1
ATOM 2179 C CA . ASN A 1 283 ? 18.402 23.149 -25.534 1.00 85.38 283 ASN A CA 1
ATOM 2180 C C . ASN A 1 283 ? 17.473 24.031 -26.399 1.00 85.38 283 ASN A C 1
ATOM 2182 O O . ASN A 1 283 ? 16.296 23.702 -26.539 1.00 85.38 283 ASN A O 1
ATOM 2186 N N . PRO A 1 284 ? 17.955 25.146 -26.983 1.00 84.31 284 PRO A N 1
ATOM 2187 C CA . PRO A 1 284 ? 17.113 26.097 -27.715 1.00 84.31 284 PRO A CA 1
ATOM 2188 C C . PRO A 1 284 ? 16.562 25.563 -29.047 1.00 84.31 284 PRO A C 1
ATOM 2190 O O . PRO A 1 284 ? 15.745 26.240 -29.668 1.00 84.31 284 PRO A O 1
ATOM 2193 N N . LEU A 1 285 ? 17.011 24.390 -29.504 1.00 83.62 285 LEU A N 1
ATOM 2194 C CA . LEU A 1 285 ? 16.501 23.746 -30.717 1.00 83.62 285 LEU A CA 1
ATOM 2195 C C . LEU A 1 285 ? 15.142 23.060 -30.510 1.00 83.62 285 LEU A C 1
ATOM 2197 O O . LEU A 1 285 ? 14.469 22.760 -31.495 1.00 83.62 285 LEU A O 1
ATOM 2201 N N . TYR A 1 286 ? 14.734 22.829 -29.258 1.00 87.38 286 TYR A N 1
ATOM 2202 C CA . TYR A 1 286 ? 13.545 22.049 -28.919 1.00 87.38 286 TYR A CA 1
ATOM 2203 C C . TYR A 1 286 ? 12.575 22.834 -28.030 1.00 87.38 286 TYR A C 1
ATOM 2205 O O . TYR A 1 286 ? 12.952 23.728 -27.269 1.00 87.38 286 TYR A O 1
ATOM 2213 N N . ASP A 1 287 ? 11.289 22.510 -28.153 1.00 85.12 287 ASP A N 1
ATOM 2214 C CA . ASP A 1 287 ? 10.218 23.162 -27.405 1.00 85.12 287 ASP A CA 1
ATOM 2215 C C . ASP A 1 287 ? 10.185 22.656 -25.956 1.00 85.12 287 ASP A C 1
ATOM 2217 O O . ASP A 1 287 ? 9.609 21.609 -25.656 1.00 85.12 287 ASP A O 1
ATOM 2221 N N . ASN A 1 288 ? 10.773 23.433 -25.041 1.00 86.06 288 ASN A N 1
ATOM 2222 C CA . ASN A 1 288 ? 10.803 23.120 -23.608 1.00 86.06 288 ASN A CA 1
ATOM 2223 C C . ASN A 1 288 ? 9.410 22.851 -23.006 1.00 86.06 288 ASN A C 1
ATOM 2225 O O . ASN A 1 288 ? 9.332 22.165 -21.992 1.00 86.06 288 ASN A O 1
ATOM 2229 N N . SER A 1 289 ? 8.323 23.380 -23.585 1.00 85.94 289 SER A N 1
ATOM 2230 C CA . SER A 1 289 ? 6.970 23.161 -23.048 1.00 85.94 289 SER A CA 1
ATOM 2231 C C . SER A 1 289 ? 6.460 21.730 -23.247 1.00 85.94 289 SER A C 1
ATOM 2233 O O . SER A 1 289 ? 5.561 21.302 -22.521 1.00 85.94 289 SER A O 1
ATOM 2235 N N . LYS A 1 290 ? 7.062 20.994 -24.188 1.00 79.38 290 LYS A N 1
ATOM 2236 C CA . LYS A 1 290 ? 6.708 19.617 -24.563 1.00 79.38 290 LYS A CA 1
ATOM 2237 C C . LYS A 1 290 ? 7.752 18.584 -24.129 1.00 79.38 290 LYS A C 1
ATOM 2239 O O . LYS A 1 290 ? 7.532 17.381 -24.267 1.00 79.38 290 LYS A O 1
ATOM 2244 N N . SER A 1 291 ? 8.908 19.039 -23.644 1.00 93.00 291 SER A N 1
ATOM 2245 C CA . SER A 1 291 ? 9.995 18.155 -23.224 1.00 93.00 291 SER A CA 1
ATOM 2246 C C . SER A 1 291 ? 9.537 17.253 -22.079 1.00 93.00 291 SER A C 1
ATOM 2248 O O . SER A 1 291 ? 9.067 17.742 -21.050 1.00 93.00 291 SER A O 1
ATOM 2250 N N . GLY A 1 292 ? 9.694 15.939 -22.259 1.00 94.81 292 GLY A N 1
ATOM 2251 C CA . GLY A 1 292 ? 9.360 14.942 -21.241 1.00 94.81 292 GLY A CA 1
ATOM 2252 C C . GLY A 1 292 ? 7.912 14.472 -21.236 1.00 94.81 292 GLY A C 1
ATOM 2253 O O . GLY A 1 292 ? 7.581 13.654 -20.384 1.00 94.81 292 GLY A O 1
ATOM 2254 N N . ASP A 1 293 ? 7.067 14.956 -22.150 1.00 97.94 293 ASP A N 1
ATOM 2255 C CA . ASP A 1 293 ? 5.695 14.464 -22.268 1.00 97.94 293 ASP A CA 1
ATOM 2256 C C . ASP A 1 293 ? 5.661 13.103 -22.985 1.00 97.94 293 ASP A C 1
ATOM 2258 O O . ASP A 1 293 ? 6.408 12.876 -23.944 1.00 97.94 293 ASP A O 1
ATOM 2262 N N . VAL A 1 294 ? 4.749 12.220 -22.573 1.00 98.25 294 VAL A N 1
ATOM 2263 C CA . VAL A 1 294 ? 4.348 11.054 -23.372 1.00 98.25 294 VAL A CA 1
ATOM 2264 C C . VAL A 1 294 ? 2.875 11.174 -23.736 1.00 98.25 294 VAL A C 1
ATOM 2266 O O . VAL A 1 294 ? 2.018 11.346 -22.872 1.00 98.25 294 VAL A O 1
ATOM 2269 N N . ILE A 1 295 ? 2.571 11.101 -25.028 1.00 97.56 295 ILE A N 1
ATOM 2270 C CA . ILE A 1 295 ? 1.225 11.287 -25.566 1.00 97.56 295 ILE A CA 1
ATOM 2271 C C . ILE A 1 295 ? 0.795 9.993 -26.244 1.00 97.56 295 ILE A C 1
ATOM 2273 O O . ILE A 1 295 ? 1.407 9.576 -27.225 1.00 97.56 295 ILE A O 1
ATOM 2277 N N . ILE A 1 296 ? -0.280 9.387 -25.749 1.00 96.44 296 ILE A N 1
ATOM 2278 C CA . ILE A 1 296 ? -0.898 8.204 -26.347 1.00 96.44 296 ILE A CA 1
ATOM 2279 C C . ILE A 1 296 ? -2.193 8.646 -27.030 1.00 96.44 296 ILE A C 1
ATOM 2281 O O . ILE A 1 296 ? -3.174 9.028 -26.387 1.00 96.44 296 ILE A O 1
ATOM 2285 N N . ALA A 1 297 ? -2.159 8.629 -28.354 1.00 89.94 297 ALA A N 1
ATOM 2286 C CA . ALA A 1 297 ? -3.213 9.013 -29.275 1.00 89.94 297 ALA A CA 1
ATOM 2287 C C . ALA A 1 297 ? -3.510 7.861 -30.259 1.00 89.94 297 ALA A C 1
ATOM 2289 O O . ALA A 1 297 ? -2.685 6.978 -30.490 1.00 89.94 297 ALA A O 1
ATOM 2290 N N . GLY A 1 298 ? -4.708 7.858 -30.842 1.00 89.12 298 GLY A N 1
ATOM 2291 C CA . GLY A 1 298 ? -5.188 6.769 -31.705 1.00 89.12 298 GLY A CA 1
ATOM 2292 C C . GLY A 1 298 ? -6.045 5.745 -30.953 1.00 89.12 298 GLY A C 1
ATOM 2293 O O . GLY A 1 298 ? -6.506 6.035 -29.851 1.00 89.12 298 GLY A O 1
ATOM 2294 N N . SER A 1 299 ? -6.336 4.586 -31.548 1.00 93.69 299 SER A N 1
ATOM 2295 C CA . SER A 1 299 ? -7.297 3.630 -30.973 1.00 93.69 299 SER A CA 1
ATOM 2296 C C . SER A 1 299 ? -6.825 2.182 -30.986 1.00 93.69 299 SER A C 1
ATOM 2298 O O . SER A 1 299 ? -6.079 1.774 -31.872 1.00 93.69 299 SER A O 1
ATOM 2300 N N . ASP A 1 300 ? -7.318 1.389 -30.036 1.00 95.56 300 ASP A N 1
ATOM 2301 C CA . ASP A 1 300 ? -7.128 -0.065 -29.995 1.00 95.56 300 ASP A CA 1
ATOM 2302 C C . ASP A 1 300 ? -5.638 -0.447 -29.935 1.00 95.56 300 ASP A C 1
ATOM 2304 O O . ASP A 1 300 ? -5.161 -1.325 -30.655 1.00 95.56 300 ASP A O 1
ATOM 2308 N N . ASN A 1 301 ? -4.883 0.269 -29.099 1.00 95.00 301 ASN A N 1
ATOM 2309 C CA . ASN A 1 301 ? -3.448 0.063 -28.932 1.00 95.00 301 ASN A CA 1
ATOM 2310 C C . ASN A 1 301 ? -3.156 -0.746 -27.668 1.00 95.00 301 ASN A C 1
ATOM 2312 O O . ASN A 1 301 ? -3.711 -0.468 -26.605 1.00 95.00 301 ASN A O 1
ATOM 2316 N N . THR A 1 302 ? -2.236 -1.702 -27.773 1.00 95.12 302 THR A N 1
ATOM 2317 C CA . THR A 1 302 ? -1.672 -2.436 -26.637 1.00 95.12 302 THR A CA 1
ATOM 2318 C C . THR A 1 302 ? -0.202 -2.067 -26.472 1.00 95.12 302 THR A C 1
ATOM 2320 O O . THR A 1 302 ? 0.609 -2.326 -27.357 1.00 95.12 302 THR A O 1
ATOM 2323 N N . LEU A 1 303 ? 0.150 -1.467 -25.338 1.00 93.75 303 LEU A N 1
ATOM 2324 C CA . LEU A 1 303 ? 1.528 -1.160 -24.960 1.00 93.75 303 LEU A CA 1
ATOM 2325 C C . LEU A 1 303 ? 1.995 -2.182 -23.923 1.00 93.75 303 LEU A C 1
ATOM 2327 O O . LEU A 1 303 ? 1.363 -2.341 -22.880 1.00 93.75 303 LEU A O 1
ATOM 2331 N N . ILE A 1 304 ? 3.077 -2.898 -24.217 1.00 89.88 304 ILE A N 1
ATOM 2332 C CA . ILE A 1 304 ? 3.627 -3.949 -23.358 1.00 89.88 304 ILE A CA 1
ATOM 2333 C C . ILE A 1 304 ? 5.006 -3.505 -22.871 1.00 89.88 304 ILE A C 1
ATOM 2335 O O . ILE A 1 304 ? 5.994 -3.619 -23.592 1.00 89.88 304 ILE A O 1
ATOM 2339 N N . GLY A 1 305 ? 5.081 -3.007 -21.644 1.00 85.44 305 GLY A N 1
ATOM 2340 C CA . GLY A 1 305 ? 6.311 -2.514 -21.043 1.00 85.44 305 GLY A CA 1
ATOM 2341 C C . GLY A 1 305 ? 6.071 -1.331 -20.116 1.00 85.44 305 GLY A C 1
ATOM 2342 O O . GLY A 1 305 ? 5.002 -1.226 -19.517 1.00 85.44 305 GLY A O 1
ATOM 2343 N N . SER A 1 306 ? 7.069 -0.454 -19.997 1.00 87.75 306 SER A N 1
ATOM 2344 C CA . SER A 1 306 ? 6.987 0.745 -19.159 1.00 87.75 306 SER A CA 1
ATOM 2345 C C . SER A 1 306 ? 6.907 2.015 -19.994 1.00 87.75 306 SER A C 1
ATOM 2347 O O . SER A 1 306 ? 7.686 2.214 -20.933 1.00 87.75 306 SER A O 1
ATOM 2349 N N . VAL A 1 307 ? 5.991 2.901 -19.609 1.00 94.06 307 VAL A N 1
ATOM 2350 C CA . VAL A 1 307 ? 5.863 4.248 -20.160 1.00 94.06 307 VAL A CA 1
ATOM 2351 C C . VAL A 1 307 ? 6.220 5.259 -19.076 1.00 94.06 307 VAL A C 1
ATOM 2353 O O . VAL A 1 307 ? 5.442 5.451 -18.142 1.00 94.06 307 VAL A O 1
ATOM 2356 N N . ALA A 1 308 ? 7.351 5.957 -19.221 1.00 92.81 308 ALA A N 1
ATOM 2357 C CA . ALA A 1 308 ? 7.749 7.016 -18.294 1.00 92.81 308 ALA A CA 1
ATOM 2358 C C . ALA A 1 308 ? 7.935 8.378 -18.953 1.00 92.81 308 ALA A C 1
ATOM 2360 O O . ALA A 1 308 ? 8.722 8.569 -19.888 1.00 92.81 308 ALA A O 1
ATOM 2361 N N . ALA A 1 309 ? 7.259 9.357 -18.363 1.00 96.75 309 ALA A N 1
ATOM 2362 C CA . ALA A 1 309 ? 7.312 10.756 -18.727 1.00 96.75 309 ALA A CA 1
ATOM 2363 C C . ALA A 1 309 ? 8.083 11.562 -17.678 1.00 96.75 309 ALA A C 1
ATOM 2365 O O . ALA A 1 309 ? 7.716 11.625 -16.503 1.00 96.75 309 ALA A O 1
ATOM 2366 N N . GLY A 1 310 ? 9.122 12.268 -18.121 1.00 94.06 310 GLY A N 1
ATOM 2367 C CA . GLY A 1 310 ? 9.863 13.237 -17.316 1.00 94.06 310 GLY A CA 1
ATOM 2368 C C . GLY A 1 310 ? 9.054 14.497 -17.005 1.00 94.06 310 GLY A C 1
ATOM 2369 O O . GLY A 1 310 ? 9.540 15.364 -16.276 1.00 94.06 310 GLY A O 1
ATOM 2370 N N . LYS A 1 311 ? 7.834 14.597 -17.549 1.00 95.38 311 LYS A N 1
ATOM 2371 C CA . LYS A 1 311 ? 6.854 15.643 -17.275 1.00 95.38 311 LYS A CA 1
ATOM 2372 C C . LYS A 1 311 ? 5.441 15.056 -17.125 1.00 95.38 311 LYS A C 1
ATOM 2374 O O . LYS A 1 311 ? 5.107 14.639 -16.019 1.00 95.38 311 LYS A O 1
ATOM 2379 N N . ASP A 1 312 ? 4.635 15.017 -18.189 1.00 97.69 312 ASP A N 1
ATOM 2380 C CA . ASP A 1 312 ? 3.230 14.586 -18.131 1.00 97.69 312 ASP A CA 1
ATOM 2381 C C . ASP A 1 312 ? 2.947 13.392 -19.065 1.00 97.69 312 ASP A C 1
ATOM 2383 O O . ASP A 1 312 ? 3.509 13.302 -20.159 1.00 97.69 312 ASP A O 1
ATOM 2387 N N . ILE A 1 313 ? 2.026 12.504 -18.678 1.00 98.31 313 ILE A N 1
ATOM 2388 C CA . ILE A 1 313 ? 1.406 11.533 -19.597 1.00 98.31 313 ILE A CA 1
ATOM 2389 C C . ILE A 1 313 ? 0.027 12.047 -20.007 1.00 98.31 313 ILE A C 1
ATOM 2391 O O . ILE A 1 313 ? -0.775 12.453 -19.167 1.00 98.31 313 ILE A O 1
ATOM 2395 N N . LEU A 1 314 ? -0.267 11.995 -21.306 1.00 97.50 314 LEU A N 1
ATOM 2396 C CA . LEU A 1 314 ? -1.565 12.350 -21.869 1.00 97.50 314 LEU A CA 1
ATOM 2397 C C . LEU A 1 314 ? -2.123 11.181 -22.677 1.00 97.50 314 LEU A C 1
ATOM 2399 O O . LEU A 1 314 ? -1.668 10.920 -23.791 1.00 97.50 314 LEU A O 1
ATOM 2403 N N . ILE A 1 315 ? -3.146 10.519 -22.145 1.00 96.56 315 ILE A N 1
ATOM 2404 C CA . ILE A 1 315 ? -3.910 9.492 -22.855 1.00 96.56 315 ILE A CA 1
ATOM 2405 C C . ILE A 1 315 ? -5.150 10.167 -23.437 1.00 96.56 315 ILE A C 1
ATOM 2407 O O . ILE A 1 315 ? -5.967 10.727 -22.707 1.00 96.56 315 ILE A O 1
ATOM 2411 N N . ARG A 1 316 ? -5.236 10.187 -24.769 1.00 91.38 316 ARG A N 1
ATOM 2412 C CA . ARG A 1 316 ? -6.304 10.846 -25.549 1.00 91.38 316 ARG A CA 1
ATOM 2413 C C . ARG A 1 316 ? -6.981 9.906 -26.550 1.00 91.38 316 ARG A C 1
ATOM 2415 O O . ARG A 1 316 ? -7.804 10.346 -27.349 1.00 91.38 316 ARG A O 1
ATOM 2422 N N . GLY A 1 317 ? -6.539 8.653 -26.577 1.00 85.62 317 GLY A N 1
ATOM 2423 C CA . GLY A 1 317 ? -7.004 7.625 -27.493 1.00 85.62 317 GLY A CA 1
ATOM 2424 C C . GLY A 1 317 ? -8.258 6.891 -27.022 1.00 85.62 317 GLY A C 1
ATOM 2425 O O . GLY A 1 317 ? -8.850 7.233 -26.001 1.00 85.62 317 GLY A O 1
ATOM 2426 N N . ALA A 1 318 ? -8.633 5.853 -27.767 1.00 90.00 318 ALA A N 1
ATOM 2427 C CA . ALA A 1 318 ? -9.693 4.917 -27.391 1.00 90.00 318 ALA A CA 1
ATOM 2428 C C . ALA A 1 318 ? -9.142 3.490 -27.229 1.00 90.00 318 ALA A C 1
ATOM 2430 O O . ALA A 1 318 ? -8.212 3.106 -27.936 1.00 90.00 318 ALA A O 1
ATOM 2431 N N . ASN A 1 319 ? -9.706 2.698 -26.320 1.00 92.81 319 ASN A N 1
ATOM 2432 C CA . ASN A 1 319 ? -9.373 1.296 -26.059 1.00 92.81 319 ASN A CA 1
ATOM 2433 C C . ASN A 1 319 ? -7.862 1.059 -25.894 1.00 92.81 319 ASN A C 1
ATOM 2435 O O . ASN A 1 319 ? -7.276 0.188 -26.540 1.00 92.81 319 ASN A O 1
ATOM 2439 N N . THR A 1 320 ? -7.206 1.874 -25.064 1.00 95.25 320 THR A N 1
ATOM 2440 C CA . THR A 1 320 ? -5.770 1.725 -24.786 1.00 95.25 320 THR A CA 1
ATOM 2441 C C . THR A 1 320 ? -5.561 0.694 -23.685 1.00 95.25 320 THR A C 1
ATOM 2443 O O . THR A 1 320 ? -6.080 0.848 -22.581 1.00 95.25 320 THR A O 1
ATOM 2446 N N . THR A 1 321 ? -4.765 -0.332 -23.975 1.00 96.00 321 THR A N 1
ATOM 2447 C CA . THR A 1 321 ? -4.338 -1.339 -23.000 1.00 96.00 321 THR A CA 1
ATOM 2448 C C . THR A 1 321 ? -2.851 -1.179 -22.701 1.00 96.00 321 THR A C 1
ATOM 2450 O O . THR A 1 321 ? -2.041 -1.155 -23.622 1.00 96.00 321 THR A O 1
ATOM 2453 N N . ILE A 1 322 ? -2.473 -1.115 -21.428 1.00 93.69 322 ILE A N 1
ATOM 2454 C CA . ILE A 1 322 ? -1.079 -1.142 -20.973 1.00 93.69 322 ILE A CA 1
ATOM 2455 C C . ILE A 1 322 ? -0.861 -2.409 -20.146 1.00 93.69 322 ILE A C 1
ATOM 2457 O O . ILE A 1 322 ? -1.690 -2.752 -19.307 1.00 93.69 322 ILE A O 1
ATOM 2461 N N . LYS A 1 323 ? 0.237 -3.123 -20.394 1.00 87.44 323 LYS A N 1
ATOM 2462 C CA . LYS A 1 323 ? 0.628 -4.341 -19.671 1.00 87.44 323 LYS A CA 1
ATOM 2463 C C . LYS A 1 323 ? 2.085 -4.235 -19.256 1.00 87.44 323 LYS A C 1
ATOM 2465 O O . LYS A 1 323 ? 2.918 -3.923 -20.101 1.00 87.44 323 LYS A O 1
ATOM 2470 N N . TYR A 1 324 ? 2.398 -4.568 -18.009 1.00 78.38 324 TYR A N 1
ATOM 2471 C CA . TYR A 1 324 ? 3.774 -4.587 -17.523 1.00 78.38 324 TYR A CA 1
ATOM 2472 C C . TYR A 1 324 ? 4.262 -6.028 -17.299 1.00 78.38 324 TYR A C 1
ATOM 2474 O O . TYR A 1 324 ? 3.812 -6.685 -16.364 1.00 78.38 324 TYR A O 1
ATOM 2482 N N . PRO A 1 325 ? 5.137 -6.573 -18.165 1.00 66.00 325 PRO A N 1
ATOM 2483 C CA . PRO A 1 325 ? 5.754 -7.876 -17.936 1.00 66.00 325 PRO A CA 1
ATOM 2484 C C . PRO A 1 325 ? 7.022 -7.729 -17.081 1.00 66.00 325 PRO A C 1
ATOM 2486 O O . PRO A 1 325 ? 8.076 -7.367 -17.607 1.00 66.00 325 PRO A O 1
ATOM 2489 N N . GLU A 1 326 ? 6.920 -8.054 -15.791 1.00 52.62 326 GLU A N 1
ATOM 2490 C CA . GLU A 1 326 ? 8.007 -7.972 -14.797 1.00 52.62 326 GLU A CA 1
ATOM 2491 C C . GLU A 1 326 ? 9.324 -8.608 -15.301 1.00 52.62 326 GLU A C 1
ATOM 2493 O O . GLU A 1 326 ? 10.383 -7.988 -15.235 1.00 52.62 326 GLU A O 1
ATOM 2498 N N . ASP A 1 327 ? 9.250 -9.774 -15.955 1.00 52.69 327 ASP A N 1
ATOM 2499 C CA . ASP A 1 327 ? 10.424 -10.536 -16.412 1.00 52.69 327 ASP A CA 1
ATOM 2500 C C . ASP A 1 327 ? 11.108 -9.998 -17.688 1.00 52.69 327 ASP A C 1
ATOM 2502 O O . ASP A 1 327 ? 12.284 -10.275 -17.941 1.00 52.69 327 ASP A O 1
ATOM 2506 N N . ALA A 1 328 ? 10.389 -9.274 -18.556 1.00 48.50 328 ALA A N 1
ATOM 2507 C CA . ALA A 1 328 ? 10.867 -9.011 -19.922 1.00 48.50 328 ALA A CA 1
ATOM 2508 C C . ALA A 1 328 ? 11.782 -7.778 -20.041 1.00 48.50 328 ALA A C 1
ATOM 2510 O O . ALA A 1 328 ? 12.529 -7.686 -21.021 1.00 48.50 328 ALA A O 1
ATOM 2511 N N . LEU A 1 329 ? 11.734 -6.872 -19.055 1.00 56.66 329 LEU A N 1
ATOM 2512 C CA . LEU A 1 329 ? 12.431 -5.575 -19.049 1.00 56.66 329 LEU A CA 1
ATOM 2513 C C . LEU A 1 329 ? 13.566 -5.470 -18.011 1.00 56.66 329 LEU A C 1
ATOM 2515 O O . LEU A 1 329 ? 14.145 -4.400 -17.825 1.00 56.66 329 LEU A O 1
ATOM 2519 N N . ILE A 1 330 ? 13.904 -6.574 -17.333 1.00 57.75 330 ILE A N 1
ATOM 2520 C CA . ILE A 1 330 ? 14.980 -6.626 -16.325 1.00 57.75 330 ILE A CA 1
ATOM 2521 C C . ILE A 1 330 ? 16.324 -6.187 -16.930 1.00 57.75 330 ILE A C 1
ATOM 2523 O O . ILE A 1 330 ? 17.069 -5.445 -16.299 1.00 57.75 330 ILE A O 1
ATOM 2527 N N . TYR A 1 331 ? 16.621 -6.594 -18.170 1.00 61.53 331 TYR A N 1
ATOM 2528 C CA . TYR A 1 331 ? 17.896 -6.290 -18.831 1.00 61.53 331 TYR A CA 1
ATOM 2529 C C . TYR A 1 331 ? 18.109 -4.781 -19.017 1.00 61.53 331 TYR A C 1
ATOM 2531 O O . TYR A 1 331 ? 19.131 -4.240 -18.598 1.00 61.53 331 TYR A O 1
ATOM 2539 N N . GLU A 1 332 ? 17.117 -4.098 -19.584 1.00 61.62 332 GLU A N 1
ATOM 2540 C CA . GLU A 1 332 ? 17.123 -2.660 -19.845 1.00 61.62 332 GLU A CA 1
ATOM 2541 C C . GLU A 1 332 ? 17.292 -1.849 -18.553 1.00 61.62 332 GLU A C 1
ATOM 2543 O O . GLU A 1 332 ? 17.997 -0.836 -18.550 1.00 61.62 332 GLU A O 1
ATOM 2548 N N . ARG A 1 333 ? 16.698 -2.330 -17.450 1.00 60.56 333 ARG A N 1
ATOM 2549 C CA . ARG A 1 333 ? 16.873 -1.769 -16.106 1.00 60.56 333 ARG A CA 1
ATOM 2550 C C . ARG A 1 333 ? 18.321 -1.927 -15.635 1.00 60.56 333 ARG A C 1
ATOM 2552 O O . ARG A 1 333 ? 18.965 -0.942 -15.309 1.00 60.56 333 ARG A O 1
ATOM 2559 N N . THR A 1 334 ? 18.870 -3.137 -15.689 1.00 61.09 334 THR A N 1
ATOM 2560 C CA . THR A 1 334 ? 20.224 -3.425 -15.179 1.00 61.09 334 THR A CA 1
ATOM 2561 C C . THR A 1 334 ? 21.373 -2.822 -16.001 1.00 61.09 334 THR A C 1
ATOM 2563 O O . THR A 1 334 ? 22.437 -2.555 -15.451 1.00 61.09 334 THR A O 1
ATOM 2566 N N . GLU A 1 335 ? 21.201 -2.611 -17.312 1.00 66.69 335 GLU A N 1
ATOM 2567 C CA . GLU A 1 335 ? 22.283 -2.139 -18.198 1.00 66.69 335 GLU A CA 1
ATOM 2568 C C . GLU A 1 335 ? 22.467 -0.612 -18.131 1.00 66.69 335 GLU A C 1
ATOM 2570 O O . GLU A 1 335 ? 23.590 -0.102 -18.046 1.00 66.69 335 GLU A O 1
ATOM 2575 N N . TYR A 1 336 ? 21.365 0.147 -18.154 1.00 62.44 336 TYR A N 1
ATOM 2576 C CA . TYR A 1 336 ? 21.423 1.609 -18.278 1.00 62.44 336 TYR A CA 1
ATOM 2577 C C . TYR A 1 336 ? 21.148 2.356 -16.975 1.00 62.44 336 TYR A C 1
ATOM 2579 O O . TYR A 1 336 ? 21.609 3.497 -16.825 1.00 62.44 336 TYR A O 1
ATOM 2587 N N . TYR A 1 337 ? 20.469 1.725 -16.019 1.00 61.09 337 TYR A N 1
ATOM 2588 C CA . TYR A 1 337 ? 20.189 2.312 -14.716 1.00 61.09 337 TYR A CA 1
ATOM 2589 C C . TYR A 1 337 ? 21.304 1.890 -13.767 1.00 61.09 337 TYR A C 1
ATOM 2591 O O . TYR A 1 337 ? 21.703 0.732 -13.722 1.00 61.09 337 TYR A O 1
ATOM 2599 N N . ASP A 1 338 ? 21.877 2.856 -13.050 1.00 48.50 338 ASP A N 1
ATOM 2600 C CA . ASP A 1 338 ? 22.770 2.501 -11.954 1.00 48.50 338 ASP A CA 1
ATOM 2601 C C . ASP A 1 338 ? 21.904 1.804 -10.903 1.00 48.50 338 ASP A C 1
ATOM 2603 O O . ASP A 1 338 ? 20.965 2.427 -10.403 1.00 48.50 338 ASP A O 1
ATOM 2607 N N . ASP A 1 339 ? 22.195 0.536 -10.594 1.00 44.94 339 ASP A N 1
ATOM 2608 C CA . ASP A 1 339 ? 21.578 -0.170 -9.471 1.00 44.94 339 ASP A CA 1
ATOM 2609 C C . ASP A 1 339 ? 21.676 0.734 -8.239 1.00 44.94 339 ASP A C 1
ATOM 2611 O O . ASP A 1 339 ? 22.755 0.915 -7.655 1.00 44.94 339 ASP A O 1
ATOM 2615 N N . VAL A 1 340 ? 20.555 1.336 -7.833 1.00 41.34 340 VAL A N 1
ATOM 2616 C CA . VAL A 1 340 ? 20.500 2.053 -6.566 1.00 41.34 340 VAL A CA 1
ATOM 2617 C C . VAL A 1 340 ? 20.435 0.981 -5.497 1.00 41.34 340 VAL A C 1
ATOM 2619 O O . VAL A 1 340 ? 19.376 0.617 -5.006 1.00 41.34 340 VAL A O 1
ATOM 2622 N N . THR A 1 341 ? 21.604 0.457 -5.147 1.00 40.62 341 THR A N 1
ATOM 2623 C CA . THR A 1 341 ? 21.787 -0.367 -3.958 1.00 40.62 341 THR A CA 1
ATOM 2624 C C . THR A 1 341 ? 21.377 0.467 -2.744 1.00 40.62 341 THR A C 1
ATOM 2626 O O . THR A 1 341 ? 22.170 1.222 -2.183 1.00 40.62 341 THR A O 1
ATOM 2629 N N . THR A 1 342 ? 20.106 0.390 -2.342 1.00 42.97 342 THR A N 1
ATOM 2630 C CA . THR A 1 342 ? 19.731 0.862 -1.010 1.00 42.97 342 THR A CA 1
ATOM 2631 C C . THR A 1 342 ? 19.924 -0.286 -0.049 1.00 42.97 342 THR A C 1
ATOM 2633 O O . THR A 1 342 ? 19.269 -1.317 -0.122 1.00 42.97 342 THR A O 1
ATOM 2636 N N . THR A 1 343 ? 20.868 -0.101 0.861 1.00 52.56 343 THR A N 1
ATOM 2637 C CA . THR A 1 343 ? 20.977 -0.932 2.051 1.00 52.56 343 THR A CA 1
ATOM 2638 C C . THR A 1 343 ? 19.649 -0.856 2.796 1.00 52.56 343 THR A C 1
ATOM 2640 O O . THR A 1 343 ? 19.176 0.255 3.063 1.00 52.56 343 THR A O 1
ATOM 2643 N N . PHE A 1 344 ? 19.048 -1.996 3.134 1.00 63.81 344 PHE A N 1
ATOM 2644 C CA . PHE A 1 344 ? 17.926 -1.996 4.062 1.00 63.81 344 PHE A CA 1
ATOM 2645 C C . PHE A 1 344 ? 18.395 -1.381 5.378 1.00 63.81 344 PHE A C 1
ATOM 2647 O O . PHE A 1 344 ? 19.316 -1.871 6.026 1.00 63.81 344 PHE A O 1
ATOM 2654 N N . ASP A 1 345 ? 17.769 -0.270 5.744 1.00 72.25 345 ASP A N 1
ATOM 2655 C CA . ASP A 1 345 ? 18.008 0.410 7.004 1.00 72.25 345 ASP A CA 1
ATOM 2656 C C . ASP A 1 345 ? 16.776 0.192 7.876 1.00 72.25 345 ASP A C 1
ATOM 2658 O O . ASP A 1 345 ? 15.790 0.932 7.805 1.00 72.25 345 ASP A O 1
ATOM 2662 N N . PHE A 1 346 ? 16.833 -0.857 8.696 1.00 78.88 346 PHE A N 1
ATOM 2663 C CA . PHE A 1 346 ? 15.745 -1.205 9.601 1.00 78.88 346 PHE A CA 1
ATOM 2664 C C . PHE A 1 346 ? 15.356 -0.016 10.486 1.00 78.88 346 PHE A C 1
ATOM 2666 O O . PHE A 1 346 ? 14.172 0.232 10.697 1.00 78.88 346 PHE A O 1
ATOM 2673 N N . LYS A 1 347 ? 16.330 0.786 10.942 1.00 83.06 347 LYS A N 1
ATOM 2674 C CA . LYS A 1 347 ? 16.067 1.952 11.794 1.00 83.06 347 LYS A CA 1
ATOM 2675 C C . LYS A 1 347 ? 15.246 2.990 11.049 1.00 83.06 347 LYS A C 1
ATOM 2677 O O . LYS A 1 347 ? 14.328 3.566 11.632 1.00 83.06 347 LYS A O 1
ATOM 2682 N N . ARG A 1 348 ? 15.537 3.220 9.764 1.00 76.88 348 ARG A N 1
ATOM 2683 C CA . ARG A 1 348 ? 14.735 4.112 8.915 1.00 76.88 348 ARG A CA 1
ATOM 2684 C C . ARG A 1 348 ? 13.293 3.618 8.802 1.00 76.88 348 ARG A C 1
ATOM 2686 O O . ARG A 1 348 ? 12.385 4.419 9.001 1.00 76.88 348 ARG A O 1
ATOM 2693 N N . ILE A 1 349 ? 13.085 2.330 8.535 1.00 75.75 349 ILE A N 1
ATOM 2694 C CA . ILE A 1 349 ? 11.748 1.721 8.414 1.00 75.75 349 ILE A CA 1
ATOM 2695 C C . ILE A 1 349 ? 10.962 1.863 9.715 1.00 75.75 349 ILE A C 1
ATOM 2697 O O . ILE A 1 349 ? 9.830 2.348 9.707 1.00 75.75 349 ILE A O 1
ATOM 2701 N N . VAL A 1 350 ? 11.580 1.531 10.851 1.00 84.00 350 VAL A N 1
ATOM 2702 C CA . VAL A 1 350 ? 10.942 1.697 12.160 1.00 84.00 350 VAL A CA 1
ATOM 2703 C C . VAL A 1 350 ? 10.577 3.161 12.413 1.00 84.00 350 VAL A C 1
ATOM 2705 O O . VAL A 1 350 ? 9.459 3.447 12.831 1.00 84.00 350 VAL A O 1
ATOM 2708 N N . LYS A 1 351 ? 11.473 4.114 12.128 1.00 81.62 351 LYS A N 1
ATOM 2709 C CA . LYS A 1 351 ? 11.184 5.546 12.312 1.00 81.62 351 LYS A CA 1
ATOM 2710 C C . LYS A 1 351 ? 10.075 6.053 11.395 1.00 81.62 351 LYS A C 1
ATOM 2712 O O . LYS A 1 351 ? 9.274 6.876 11.835 1.00 81.62 351 LYS A O 1
ATOM 2717 N N . LEU A 1 352 ? 9.996 5.557 10.158 1.00 70.56 352 LEU A N 1
ATOM 2718 C CA . LEU A 1 352 ? 8.866 5.839 9.272 1.00 70.56 352 LEU A CA 1
ATOM 2719 C C . LEU A 1 352 ? 7.566 5.325 9.896 1.00 70.56 352 LEU A C 1
ATOM 2721 O O . LEU A 1 352 ? 6.611 6.095 9.979 1.00 70.56 352 LEU A O 1
ATOM 2725 N N . PHE A 1 353 ? 7.556 4.100 10.429 1.00 78.44 353 PHE A N 1
ATOM 2726 C CA . PHE A 1 353 ? 6.402 3.551 11.146 1.00 78.44 353 PHE A CA 1
ATOM 2727 C C . PHE A 1 353 ? 5.995 4.442 12.328 1.00 78.44 353 PHE A C 1
ATOM 2729 O O . PHE A 1 353 ? 4.855 4.890 12.395 1.00 78.44 353 PHE A O 1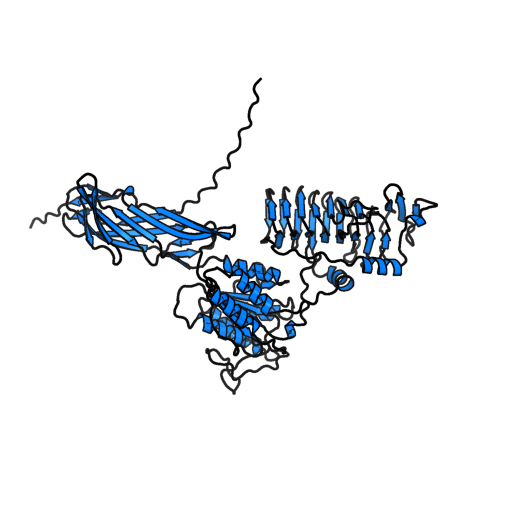
ATOM 2736 N N . ILE A 1 354 ? 6.943 4.786 13.209 1.00 82.81 354 ILE A N 1
ATOM 2737 C CA . ILE A 1 354 ? 6.709 5.664 14.370 1.00 82.81 354 ILE A CA 1
ATOM 2738 C C . ILE A 1 354 ? 6.087 6.991 13.924 1.00 82.81 354 ILE A C 1
ATOM 2740 O O . ILE A 1 354 ? 5.102 7.438 14.506 1.00 82.81 354 ILE A O 1
ATOM 2744 N N . SER A 1 355 ? 6.626 7.609 12.869 1.00 71.81 355 SER A N 1
ATOM 2745 C CA . SER A 1 355 ? 6.149 8.908 12.384 1.00 71.81 355 SER A CA 1
ATOM 2746 C C . SER A 1 355 ? 4.692 8.889 11.915 1.00 71.81 355 SER A C 1
ATOM 2748 O O . SER A 1 355 ? 4.012 9.906 12.022 1.00 71.81 355 SER A O 1
ATOM 2750 N N . LYS A 1 356 ? 4.199 7.744 11.423 1.00 72.81 356 LYS A N 1
ATOM 2751 C CA . LYS A 1 356 ? 2.828 7.608 10.909 1.00 72.81 356 LYS A CA 1
ATOM 2752 C C . LYS A 1 356 ? 1.789 7.465 12.007 1.00 72.81 356 LYS A C 1
ATOM 2754 O O . LYS A 1 356 ? 0.654 7.880 11.815 1.00 72.81 356 LYS A O 1
ATOM 2759 N N . TYR A 1 357 ? 2.189 6.923 13.147 1.00 78.00 357 TYR A N 1
ATOM 2760 C CA . TYR A 1 357 ? 1.326 6.787 14.314 1.00 78.00 357 TYR A CA 1
ATOM 2761 C C . TYR A 1 357 ? 1.530 7.907 15.344 1.00 78.00 357 TYR A C 1
ATOM 2763 O O . TYR A 1 357 ? 0.810 7.953 16.342 1.00 78.00 357 TYR A O 1
ATOM 2771 N N . ALA A 1 358 ? 2.487 8.814 15.126 1.00 74.88 358 ALA A N 1
ATOM 2772 C CA . ALA A 1 358 ? 2.733 9.940 16.016 1.00 74.88 358 ALA A CA 1
ATOM 2773 C C . ALA A 1 358 ? 1.490 10.841 16.126 1.00 74.88 358 ALA A C 1
ATOM 2775 O O . ALA A 1 358 ? 0.937 11.284 15.123 1.00 74.88 358 ALA A O 1
ATOM 2776 N N . GLY A 1 359 ? 1.066 11.118 17.358 1.00 68.38 359 GLY A N 1
ATOM 2777 C CA . GLY A 1 359 ? -0.155 11.861 17.671 1.00 68.38 359 GLY A CA 1
ATOM 2778 C C . GLY A 1 359 ? -1.428 11.010 17.734 1.00 68.38 359 GLY A C 1
ATOM 2779 O O . GLY A 1 359 ? -2.470 11.547 18.097 1.00 68.38 359 GLY A O 1
ATOM 2780 N N . SER A 1 360 ? -1.367 9.712 17.415 1.00 75.62 360 SER A N 1
ATOM 2781 C CA . SER A 1 360 ? -2.500 8.791 17.588 1.00 75.62 360 SER A CA 1
ATOM 2782 C C . SER A 1 360 ? -2.522 8.181 18.990 1.00 75.62 360 SER A C 1
ATOM 2784 O O . SER A 1 360 ? -1.482 8.080 19.635 1.00 75.62 360 SER A O 1
ATOM 2786 N N . ASP A 1 361 ? -3.673 7.657 19.418 1.00 80.81 361 ASP A N 1
ATOM 2787 C CA . ASP A 1 361 ? -3.819 6.914 20.683 1.00 80.81 361 ASP A CA 1
ATOM 2788 C C . ASP A 1 361 ? -3.160 5.512 20.632 1.00 80.81 361 ASP A C 1
ATOM 2790 O O . ASP A 1 361 ? -3.487 4.622 21.413 1.00 80.81 361 ASP A O 1
ATOM 2794 N N . THR A 1 362 ? -2.261 5.260 19.676 1.00 86.31 362 THR A N 1
ATOM 2795 C CA . THR A 1 362 ? -1.589 3.967 19.501 1.00 86.31 362 THR A CA 1
ATOM 2796 C C . THR A 1 362 ? -0.432 3.825 20.481 1.00 86.31 362 THR A C 1
ATOM 2798 O O . THR A 1 362 ? 0.413 4.710 20.598 1.00 86.31 362 THR A O 1
ATOM 2801 N N . LYS A 1 363 ? -0.327 2.656 21.113 1.00 92.25 363 LYS A N 1
ATOM 2802 C CA . LYS A 1 363 ? 0.864 2.233 21.848 1.00 92.25 363 LYS A CA 1
ATOM 2803 C C . LYS A 1 363 ? 1.733 1.350 20.948 1.00 92.25 363 LYS A C 1
ATOM 2805 O O . LYS A 1 363 ? 1.266 0.323 20.456 1.00 92.25 363 LYS A O 1
ATOM 2810 N N . LEU A 1 364 ? 2.994 1.723 20.743 1.00 93.62 364 LEU A N 1
ATOM 2811 C CA . LEU A 1 364 ? 3.923 1.033 19.840 1.00 93.62 364 LEU A CA 1
ATOM 2812 C C . LEU A 1 364 ? 5.167 0.544 20.582 1.00 93.62 364 LEU A C 1
ATOM 2814 O O . LEU A 1 364 ? 5.802 1.300 21.312 1.00 93.62 364 LEU A O 1
ATOM 2818 N N . GLY A 1 365 ? 5.547 -0.707 20.353 1.00 95.38 365 GLY A N 1
ATOM 2819 C CA . GLY A 1 365 ? 6.837 -1.263 20.754 1.00 95.38 365 GLY A CA 1
ATOM 2820 C C . GLY A 1 365 ? 7.591 -1.804 19.549 1.00 95.38 365 GLY A C 1
ATOM 2821 O O . GLY A 1 365 ? 6.997 -2.146 18.526 1.00 95.38 365 GLY A O 1
ATOM 2822 N N . VAL A 1 366 ? 8.912 -1.887 19.669 1.00 95.81 366 VAL A N 1
ATOM 2823 C CA . VAL A 1 366 ? 9.789 -2.397 18.612 1.00 95.81 366 VAL A CA 1
ATOM 2824 C C . VAL A 1 366 ? 10.616 -3.537 19.185 1.00 95.81 366 VAL A C 1
ATOM 2826 O O . VAL A 1 366 ? 11.183 -3.418 20.269 1.00 95.81 366 VAL A O 1
ATOM 2829 N N . ILE A 1 367 ? 10.662 -4.652 18.461 1.00 95.38 367 ILE A N 1
ATOM 2830 C CA . ILE A 1 367 ? 11.495 -5.805 18.786 1.00 95.38 367 ILE A CA 1
ATOM 2831 C C . ILE A 1 367 ? 12.390 -6.090 17.588 1.00 95.38 367 ILE A C 1
ATOM 2833 O O . ILE A 1 367 ? 11.916 -6.530 16.543 1.00 95.38 367 ILE A O 1
ATOM 2837 N N . GLN A 1 368 ? 13.689 -5.873 17.751 1.00 92.88 368 GLN A N 1
ATOM 2838 C CA . GLN A 1 368 ? 14.686 -6.355 16.805 1.00 92.88 368 GLN A CA 1
ATOM 2839 C C . GLN A 1 368 ? 15.048 -7.819 17.083 1.00 92.88 368 GLN A C 1
ATOM 2841 O O . GLN A 1 368 ? 15.065 -8.258 18.240 1.00 92.88 368 GLN A O 1
ATOM 2846 N N . TYR A 1 369 ? 15.380 -8.570 16.035 1.00 92.75 369 TYR A N 1
ATOM 2847 C CA . TYR A 1 369 ? 15.902 -9.929 16.171 1.00 92.75 369 TYR A CA 1
ATOM 2848 C C . TYR A 1 369 ? 16.955 -10.270 15.109 1.00 92.75 369 TYR A C 1
ATOM 2850 O O . TYR A 1 369 ? 16.908 -9.808 13.969 1.00 92.75 369 TYR A O 1
ATOM 2858 N N . SER A 1 370 ? 17.884 -11.141 15.507 1.00 91.00 370 SER A N 1
ATOM 2859 C CA . SER A 1 370 ? 18.826 -11.842 14.622 1.00 91.00 370 SER A CA 1
ATOM 2860 C C . SER A 1 370 ? 18.990 -13.281 15.101 1.00 91.00 370 SER A C 1
ATOM 2862 O O . SER A 1 370 ? 18.177 -14.127 14.756 1.00 91.00 370 SER A O 1
ATOM 2864 N N . ASP A 1 371 ? 19.966 -13.587 15.957 1.00 90.94 371 ASP A N 1
ATOM 2865 C CA . ASP A 1 371 ? 20.080 -14.911 16.579 1.00 90.94 371 ASP A CA 1
ATOM 2866 C C . ASP A 1 371 ? 19.167 -15.107 17.791 1.00 90.94 371 ASP A C 1
ATOM 2868 O O . ASP A 1 371 ? 18.819 -16.243 18.116 1.00 90.94 371 ASP A O 1
ATOM 2872 N N . SER A 1 372 ? 18.734 -14.009 18.402 1.00 93.25 372 SER A N 1
ATOM 2873 C CA . SER A 1 372 ? 17.695 -13.932 19.424 1.00 93.25 372 SER A CA 1
ATOM 2874 C C . SER A 1 372 ? 17.051 -12.547 19.423 1.00 93.25 372 SER A C 1
ATOM 2876 O O . SER A 1 372 ? 17.523 -11.633 18.743 1.00 93.25 372 SER A O 1
ATOM 2878 N N . ALA A 1 373 ? 15.992 -12.395 20.214 1.00 94.81 373 ALA A N 1
ATOM 2879 C CA . ALA A 1 373 ? 15.339 -11.122 20.500 1.00 94.81 373 ALA A CA 1
ATOM 2880 C C . ALA A 1 373 ? 15.623 -10.626 21.934 1.00 94.81 373 ALA A C 1
ATOM 2882 O O . ALA A 1 373 ? 14.859 -9.827 22.470 1.00 94.81 373 ALA A O 1
ATOM 2883 N N . ASN A 1 374 ? 16.698 -11.099 22.583 1.00 93.75 374 ASN A N 1
ATOM 2884 C CA . ASN A 1 374 ? 17.010 -10.787 23.988 1.00 93.75 374 ASN A CA 1
ATOM 2885 C C . ASN A 1 374 ? 17.310 -9.296 24.240 1.00 93.75 374 ASN A C 1
ATOM 2887 O O . ASN A 1 374 ? 17.022 -8.789 25.322 1.00 93.75 374 ASN A O 1
ATOM 2891 N N . GLU A 1 375 ? 17.892 -8.604 23.261 1.00 90.00 375 GLU A N 1
ATOM 2892 C CA . GLU A 1 375 ? 18.372 -7.221 23.378 1.00 90.00 375 GLU A CA 1
ATOM 2893 C C . GLU A 1 375 ? 17.289 -6.206 22.977 1.00 90.00 375 GLU A C 1
ATOM 2895 O O . GLU A 1 375 ? 17.422 -5.499 21.980 1.00 90.00 375 GLU A O 1
ATOM 2900 N N . ASN A 1 376 ? 16.197 -6.161 23.745 1.00 93.06 376 ASN A N 1
ATOM 2901 C CA . ASN A 1 376 ? 15.078 -5.231 23.551 1.00 93.06 376 ASN A CA 1
ATOM 2902 C C . ASN A 1 376 ? 14.517 -4.750 24.900 1.00 93.06 376 ASN A C 1
ATOM 2904 O O . ASN A 1 376 ? 14.669 -5.433 25.917 1.00 93.06 376 ASN A O 1
ATOM 2908 N N . SER A 1 377 ? 13.835 -3.599 24.923 1.00 90.38 377 SER A N 1
ATOM 2909 C CA . SER A 1 377 ? 13.172 -3.096 26.140 1.00 90.38 377 SER A CA 1
ATOM 2910 C C . SER A 1 377 ? 11.890 -3.857 26.495 1.00 90.38 377 SER A C 1
ATOM 2912 O O . SER A 1 377 ? 11.530 -3.948 27.669 1.00 90.38 377 SER A O 1
ATOM 2914 N N . PHE A 1 378 ? 11.199 -4.406 25.487 1.00 92.62 378 PHE A N 1
ATOM 2915 C CA . PHE A 1 378 ? 9.855 -4.996 25.602 1.00 92.62 378 PHE A CA 1
ATOM 2916 C C . PHE A 1 378 ? 8.806 -4.012 26.161 1.00 92.62 378 PHE A C 1
ATOM 2918 O O . PHE A 1 378 ? 7.850 -4.410 26.838 1.00 92.62 378 PHE A O 1
ATOM 2925 N N . VAL A 1 379 ? 8.988 -2.719 25.878 1.00 92.56 379 VAL A N 1
ATOM 2926 C CA . VAL A 1 379 ? 8.094 -1.626 26.276 1.00 92.56 379 VAL A CA 1
ATOM 2927 C C . VAL A 1 379 ? 7.179 -1.237 25.107 1.00 92.56 379 VAL A C 1
ATOM 2929 O O . VAL A 1 379 ? 7.544 -1.367 23.942 1.00 92.56 379 VAL A O 1
ATOM 2932 N N . LEU A 1 380 ? 5.966 -0.785 25.436 1.00 93.38 380 LEU A N 1
ATOM 2933 C CA . LEU A 1 380 ? 5.056 -0.120 24.506 1.00 93.38 380 LEU A CA 1
ATOM 2934 C C . LEU A 1 380 ? 5.039 1.355 24.897 1.00 93.38 380 LEU A C 1
ATOM 2936 O O . LEU A 1 380 ? 4.788 1.648 26.069 1.00 93.38 380 LEU A O 1
ATOM 2940 N N . TYR A 1 381 ? 5.296 2.228 23.936 1.00 94.69 381 TYR A N 1
ATOM 2941 C CA . TYR A 1 381 ? 5.346 3.676 24.087 1.00 94.69 381 TYR A CA 1
ATOM 2942 C C . TYR A 1 381 ? 4.052 4.293 23.563 1.00 94.69 381 TYR A C 1
ATOM 2944 O O . TYR A 1 381 ? 3.597 3.923 22.479 1.00 94.69 381 TYR A O 1
ATOM 2952 N N . ASP A 1 382 ? 3.461 5.214 24.318 1.00 92.88 382 ASP A N 1
ATOM 2953 C CA . ASP A 1 382 ? 2.255 5.945 23.926 1.00 92.88 382 ASP A CA 1
ATOM 2954 C C . ASP A 1 382 ? 2.590 7.015 22.878 1.00 92.88 382 ASP A C 1
ATOM 2956 O O . ASP A 1 382 ? 3.291 7.991 23.156 1.00 92.88 382 ASP A O 1
ATOM 2960 N N . LEU A 1 383 ? 2.089 6.840 21.655 1.00 89.12 383 LEU A N 1
ATOM 2961 C CA . LEU A 1 383 ? 2.380 7.744 20.547 1.00 89.12 383 LEU A CA 1
ATOM 2962 C C . LEU A 1 383 ? 1.532 9.019 20.553 1.00 89.12 383 LEU A C 1
ATOM 2964 O O . LEU A 1 383 ? 1.808 9.918 19.758 1.00 89.12 383 LEU A O 1
ATOM 2968 N N . SER A 1 384 ? 0.580 9.163 21.476 1.00 84.19 384 SER A N 1
ATOM 2969 C CA . SER A 1 384 ? -0.065 10.452 21.756 1.00 84.19 384 SER A CA 1
ATOM 2970 C C . SER A 1 384 ? 0.855 11.372 22.576 1.00 84.19 384 SER A C 1
ATOM 2972 O O . SER A 1 384 ? 0.683 12.595 22.588 1.00 84.19 384 SER A O 1
ATOM 2974 N N . ASN A 1 385 ? 1.883 10.802 23.220 1.00 88.69 385 ASN A N 1
ATOM 2975 C CA . ASN A 1 385 ? 2.833 11.500 24.075 1.00 88.69 385 ASN A CA 1
ATOM 2976 C C . ASN A 1 385 ? 4.174 11.746 23.361 1.00 88.69 385 ASN A C 1
ATOM 2978 O O . ASN A 1 385 ? 4.966 10.835 23.116 1.00 88.69 385 ASN A O 1
ATOM 2982 N N . ILE A 1 386 ? 4.480 13.018 23.091 1.00 79.00 386 ILE A N 1
ATOM 2983 C CA . ILE A 1 386 ? 5.709 13.422 22.393 1.00 79.00 386 ILE A CA 1
ATOM 2984 C C . ILE A 1 386 ? 7.001 12.967 23.094 1.00 79.00 386 ILE A C 1
ATOM 2986 O O . ILE A 1 386 ? 7.975 12.637 22.417 1.00 79.00 386 ILE A O 1
ATOM 2990 N N . ASP A 1 387 ? 7.022 12.907 24.428 1.00 89.12 387 ASP A N 1
ATOM 2991 C CA . ASP A 1 387 ? 8.213 12.490 25.175 1.00 89.12 387 ASP A CA 1
ATOM 2992 C C . ASP A 1 387 ? 8.475 10.985 25.015 1.00 89.12 387 ASP A C 1
ATOM 2994 O O . ASP A 1 387 ? 9.629 10.560 24.927 1.00 89.12 387 ASP A O 1
ATOM 2998 N N . GLU A 1 388 ? 7.418 10.176 24.936 1.00 95.94 388 GLU A N 1
ATOM 2999 C CA . GLU A 1 388 ? 7.515 8.733 24.695 1.00 95.94 388 GLU A CA 1
ATOM 3000 C C . GLU A 1 388 ? 7.882 8.423 23.242 1.00 95.94 388 GLU A C 1
ATOM 3002 O O . GLU A 1 388 ? 8.720 7.551 23.006 1.00 95.94 388 GLU A O 1
ATOM 3007 N N . ILE A 1 389 ? 7.379 9.205 22.278 1.00 85.62 389 ILE A N 1
ATOM 3008 C CA . ILE A 1 389 ? 7.836 9.145 20.880 1.00 85.62 389 ILE A CA 1
ATOM 3009 C C . ILE A 1 389 ? 9.352 9.373 20.802 1.00 85.62 389 ILE A C 1
ATOM 3011 O O . ILE A 1 389 ? 10.068 8.605 20.157 1.00 85.62 389 ILE A O 1
ATOM 3015 N N . ILE A 1 390 ? 9.867 10.409 21.476 1.00 81.62 390 ILE A N 1
ATOM 3016 C CA . ILE A 1 390 ? 11.307 10.710 21.499 1.00 81.62 390 ILE A CA 1
ATOM 3017 C C . ILE A 1 390 ? 12.098 9.563 22.143 1.00 81.62 390 ILE A C 1
ATOM 3019 O O . ILE A 1 390 ? 13.176 9.215 21.656 1.00 81.62 390 ILE A O 1
ATOM 3023 N N . GLN A 1 391 ? 11.590 8.959 23.221 1.00 94.38 391 GLN A N 1
ATOM 3024 C CA . GLN A 1 391 ? 12.234 7.805 23.857 1.00 94.38 391 GLN A CA 1
ATOM 3025 C C . GLN A 1 391 ? 12.311 6.599 22.920 1.00 94.38 391 GLN A C 1
ATOM 3027 O O . GLN A 1 391 ? 13.389 6.021 22.790 1.00 94.38 391 GLN A O 1
ATOM 3032 N N . LEU A 1 392 ? 11.218 6.270 22.230 1.00 94.38 392 LEU A N 1
ATOM 3033 C CA . LEU A 1 392 ? 11.185 5.167 21.275 1.00 94.38 392 LEU A CA 1
ATOM 3034 C C . LEU A 1 392 ? 12.149 5.404 20.103 1.00 94.38 392 LEU A C 1
ATOM 3036 O O . LEU A 1 392 ? 12.916 4.516 19.741 1.00 94.38 392 LEU A O 1
ATOM 3040 N N . VAL A 1 393 ? 12.181 6.619 19.541 1.00 89.25 393 VAL A N 1
ATOM 3041 C CA . VAL A 1 393 ? 13.142 6.971 18.479 1.00 89.25 393 VAL A CA 1
ATOM 3042 C C . VAL A 1 393 ? 14.585 6.801 18.962 1.00 89.25 393 VAL A C 1
ATOM 3044 O O . VAL A 1 393 ? 15.406 6.244 18.234 1.00 89.25 393 VAL A O 1
ATOM 3047 N N . ASN A 1 394 ? 14.890 7.222 20.193 1.00 88.56 394 ASN A N 1
ATOM 3048 C CA . ASN A 1 394 ? 16.215 7.034 20.785 1.00 88.56 394 ASN A CA 1
ATOM 3049 C C . ASN A 1 394 ? 16.546 5.553 21.030 1.00 88.56 394 ASN A C 1
ATOM 3051 O O . ASN A 1 394 ? 17.701 5.163 20.871 1.00 88.56 394 ASN A O 1
ATOM 3055 N N . GLU A 1 395 ? 15.576 4.721 21.419 1.00 93.62 395 GLU A N 1
ATOM 3056 C CA . GLU A 1 395 ? 15.781 3.272 21.546 1.00 93.62 395 GLU A CA 1
ATOM 3057 C C . GLU A 1 395 ? 16.185 2.667 20.198 1.00 93.62 395 GLU A C 1
ATOM 3059 O O . GLU A 1 395 ? 17.203 1.983 20.113 1.00 93.62 395 GLU A O 1
ATOM 3064 N N . VAL A 1 396 ? 15.456 3.008 19.133 1.00 90.56 396 VAL A N 1
ATOM 3065 C CA . VAL A 1 396 ? 15.748 2.564 17.762 1.00 90.56 396 VAL A CA 1
ATOM 3066 C C . VAL A 1 396 ? 17.115 3.058 17.286 1.00 90.56 396 VAL A C 1
ATOM 3068 O O . VAL A 1 396 ? 17.862 2.315 16.650 1.00 90.56 396 VAL A O 1
ATOM 3071 N N . ASP A 1 397 ? 17.490 4.295 17.613 1.00 86.81 397 ASP A N 1
ATOM 3072 C CA . ASP A 1 397 ? 18.819 4.822 17.292 1.00 86.81 397 ASP A CA 1
ATOM 3073 C C . ASP A 1 397 ? 19.947 4.035 17.968 1.00 86.81 397 ASP A C 1
ATOM 3075 O O . ASP A 1 397 ? 20.990 3.802 17.346 1.00 86.81 397 ASP A O 1
ATOM 3079 N N . ASN A 1 398 ? 19.714 3.572 19.197 1.00 89.12 398 ASN A N 1
ATOM 3080 C CA . ASN A 1 398 ? 20.673 2.811 19.997 1.00 89.12 398 ASN A CA 1
ATOM 3081 C C . ASN A 1 398 ? 20.692 1.304 19.697 1.00 89.12 398 ASN A C 1
ATOM 3083 O O . ASN A 1 398 ? 21.562 0.612 20.218 1.00 89.12 398 ASN A O 1
ATOM 3087 N N . MET A 1 399 ? 19.777 0.789 18.873 1.00 88.12 399 MET A N 1
ATOM 3088 C CA . MET A 1 399 ? 19.810 -0.607 18.429 1.00 88.12 399 MET A CA 1
ATOM 3089 C C . MET A 1 399 ? 21.100 -0.892 17.651 1.00 88.12 399 MET A C 1
ATOM 3091 O O . MET A 1 399 ? 21.436 -0.175 16.707 1.00 88.12 399 MET A O 1
ATOM 3095 N N . ASP A 1 400 ? 21.844 -1.926 18.033 1.00 80.69 400 ASP A N 1
ATOM 3096 C CA . ASP A 1 400 ? 23.081 -2.278 17.339 1.00 80.69 400 ASP A CA 1
ATOM 3097 C C . ASP A 1 400 ? 22.792 -2.836 15.939 1.00 80.69 400 ASP A C 1
ATOM 3099 O O . ASP A 1 400 ? 21.898 -3.657 15.736 1.00 80.69 400 ASP A O 1
ATOM 3103 N N . ASN A 1 401 ? 23.593 -2.418 14.956 1.00 70.62 401 ASN A N 1
ATOM 3104 C CA . ASN A 1 401 ? 23.571 -3.042 13.636 1.00 70.62 401 ASN A CA 1
ATOM 3105 C C . ASN A 1 401 ? 24.208 -4.433 13.750 1.00 70.62 401 ASN A C 1
ATOM 3107 O O . ASN A 1 401 ? 25.388 -4.544 14.097 1.00 70.62 401 ASN A O 1
ATOM 3111 N N . ASN A 1 402 ? 23.456 -5.497 13.459 1.00 71.81 402 ASN A N 1
ATOM 3112 C CA . ASN A 1 402 ? 23.957 -6.857 13.615 1.00 71.81 402 ASN A CA 1
ATOM 3113 C C . ASN A 1 402 ? 24.631 -7.352 12.328 1.00 71.81 402 ASN A C 1
ATOM 3115 O O . ASN A 1 402 ? 24.024 -7.427 11.265 1.00 71.81 402 ASN A O 1
ATOM 3119 N N . TYR A 1 403 ? 25.904 -7.739 12.427 1.00 68.94 403 TYR A N 1
ATOM 3120 C CA . TYR A 1 403 ? 26.734 -8.113 11.279 1.00 68.94 403 TYR A CA 1
ATOM 3121 C C . TYR A 1 403 ? 26.645 -9.611 10.897 1.00 68.94 403 TYR A C 1
ATOM 3123 O O . TYR A 1 403 ? 27.649 -10.214 10.517 1.00 68.94 403 TYR A O 1
ATOM 3131 N N . THR A 1 404 ? 25.469 -10.242 11.022 1.00 76.31 404 THR A N 1
ATOM 3132 C CA . THR A 1 404 ? 25.290 -11.695 10.803 1.00 76.31 404 THR A CA 1
ATOM 3133 C C . THR A 1 404 ? 24.213 -12.039 9.767 1.00 76.31 404 THR A C 1
ATOM 3135 O O . THR A 1 404 ? 23.411 -11.192 9.405 1.00 76.31 404 THR A O 1
ATOM 3138 N N . THR A 1 405 ? 24.191 -13.290 9.294 1.00 78.94 405 THR A N 1
ATOM 3139 C CA . THR A 1 405 ? 23.129 -13.887 8.446 1.00 78.94 405 THR A CA 1
ATOM 3140 C C . THR A 1 405 ? 22.091 -14.667 9.263 1.00 78.94 405 THR A C 1
ATOM 3142 O O . THR A 1 405 ? 21.312 -15.450 8.725 1.00 78.94 405 THR A O 1
ATOM 3145 N N . LYS A 1 406 ? 22.135 -14.530 10.590 1.00 89.69 406 LYS A N 1
ATOM 3146 C CA . LYS A 1 406 ? 21.342 -15.325 11.523 1.00 89.69 406 LYS A CA 1
ATOM 3147 C C . LYS A 1 406 ? 19.933 -14.739 11.644 1.00 89.69 406 LYS A C 1
ATOM 3149 O O . LYS A 1 406 ? 19.802 -13.561 11.964 1.00 89.69 406 LYS A O 1
ATOM 3154 N N . ASN A 1 407 ? 18.918 -15.582 11.473 1.00 91.19 407 ASN A N 1
ATOM 3155 C CA . ASN A 1 407 ? 17.507 -15.219 11.577 1.00 91.19 407 ASN A CA 1
ATOM 3156 C C . ASN A 1 407 ? 16.752 -16.214 12.473 1.00 91.19 407 ASN A C 1
ATOM 3158 O O . ASN A 1 407 ? 16.570 -17.383 12.121 1.00 91.19 407 ASN A O 1
ATOM 3162 N N . ASN A 1 408 ? 16.312 -15.727 13.633 1.00 95.00 408 ASN A N 1
ATOM 3163 C CA . ASN A 1 408 ? 15.509 -16.422 14.632 1.00 95.00 408 ASN A CA 1
ATOM 3164 C C . ASN A 1 408 ? 14.124 -15.765 14.755 1.00 95.00 408 ASN A C 1
ATOM 3166 O O . ASN A 1 408 ? 13.742 -15.290 15.827 1.00 95.00 408 ASN A O 1
ATOM 3170 N N . LEU A 1 409 ? 13.380 -15.720 13.645 1.00 95.62 409 LEU A N 1
ATOM 3171 C CA . LEU A 1 409 ? 12.025 -15.162 13.579 1.00 95.62 409 LEU A CA 1
ATOM 3172 C C . LEU A 1 409 ? 11.104 -15.706 14.685 1.00 95.62 409 LEU A C 1
ATOM 3174 O O . LEU A 1 409 ? 10.373 -14.939 15.309 1.00 95.62 409 LEU A O 1
ATOM 3178 N N . GLY A 1 410 ? 11.184 -17.005 14.998 1.00 97.50 410 GLY A N 1
ATOM 3179 C CA . GLY A 1 410 ? 10.400 -17.598 16.085 1.00 97.50 410 GLY A CA 1
ATOM 3180 C C . GLY A 1 410 ? 10.647 -16.926 17.440 1.00 97.50 410 GLY A C 1
ATOM 3181 O O . GLY A 1 410 ? 9.706 -16.705 18.197 1.00 97.50 410 GLY A O 1
ATOM 3182 N N . ASP A 1 411 ? 11.882 -16.517 17.735 1.00 97.69 411 ASP A N 1
ATOM 3183 C CA . ASP A 1 411 ? 12.197 -15.814 18.980 1.00 97.69 411 ASP A CA 1
ATOM 3184 C C . ASP A 1 411 ? 11.650 -14.382 18.997 1.00 97.69 411 ASP A C 1
ATOM 3186 O O . ASP A 1 411 ? 11.080 -13.964 20.004 1.00 97.69 411 ASP A O 1
ATOM 3190 N N . GLY A 1 412 ? 11.746 -13.663 17.872 1.00 97.25 412 GLY A N 1
ATOM 3191 C CA . GLY A 1 412 ? 11.140 -12.336 17.708 1.00 97.25 412 GLY A CA 1
ATOM 3192 C C . GLY A 1 412 ? 9.626 -12.361 17.934 1.00 97.25 412 GLY A C 1
ATOM 3193 O O . GLY A 1 412 ? 9.105 -11.606 18.759 1.00 97.25 412 GLY A O 1
ATOM 3194 N N . LEU A 1 413 ? 8.931 -13.297 17.279 1.00 98.31 413 LEU A N 1
ATOM 3195 C CA . LEU A 1 413 ? 7.490 -13.509 17.448 1.00 98.31 413 LEU A CA 1
ATOM 3196 C C . LEU A 1 413 ? 7.129 -13.903 18.889 1.00 98.31 413 LEU A C 1
ATOM 3198 O O . LEU A 1 413 ? 6.143 -13.408 19.435 1.00 98.31 413 LEU A O 1
ATOM 3202 N N . ARG A 1 414 ? 7.943 -14.750 19.536 1.00 98.00 414 ARG A N 1
ATOM 3203 C CA . ARG A 1 414 ? 7.703 -15.222 20.910 1.00 98.00 414 ARG A CA 1
ATOM 3204 C C . ARG A 1 414 ? 7.734 -14.059 21.888 1.00 98.00 414 ARG A C 1
ATOM 3206 O O . ARG A 1 414 ? 6.849 -13.943 22.734 1.00 98.00 414 ARG A O 1
ATOM 3213 N N . ARG A 1 415 ? 8.740 -13.187 21.774 1.00 97.19 415 ARG A N 1
ATOM 3214 C CA . ARG A 1 415 ? 8.849 -12.001 22.631 1.00 97.19 415 ARG A CA 1
ATOM 3215 C C . ARG A 1 415 ? 7.689 -11.038 22.383 1.00 97.19 415 ARG A C 1
ATOM 3217 O O . ARG A 1 415 ? 7.088 -10.590 23.352 1.00 97.19 415 ARG A O 1
ATOM 3224 N N . ALA A 1 416 ? 7.314 -10.802 21.125 1.00 97.31 416 ALA A N 1
ATOM 3225 C CA . ALA A 1 416 ? 6.182 -9.941 20.777 1.00 97.31 416 ALA A CA 1
ATOM 3226 C C . ALA A 1 416 ? 4.852 -10.439 21.367 1.00 97.31 416 ALA A C 1
ATOM 3228 O O . ALA A 1 416 ? 4.132 -9.669 22.005 1.00 97.31 416 ALA A O 1
ATOM 3229 N N . TYR A 1 417 ? 4.573 -11.739 21.230 1.00 96.62 417 TYR A N 1
ATOM 3230 C CA . TYR A 1 417 ? 3.408 -12.398 21.823 1.00 96.62 417 TYR A CA 1
ATOM 3231 C C . TYR A 1 417 ? 3.328 -12.152 23.335 1.00 96.62 417 TYR A C 1
ATOM 3233 O O . TYR A 1 417 ? 2.298 -11.720 23.855 1.00 96.62 417 TYR A O 1
ATOM 3241 N N . HIS A 1 418 ? 4.429 -12.381 24.056 1.00 95.56 418 HIS A N 1
ATOM 3242 C CA . HIS A 1 418 ? 4.459 -12.199 25.508 1.00 95.56 418 HIS A CA 1
ATOM 3243 C C . HIS A 1 418 ? 4.383 -10.730 25.928 1.00 95.56 418 HIS A C 1
ATOM 3245 O O . HIS A 1 418 ? 3.779 -10.432 26.959 1.00 95.56 418 HIS A O 1
ATOM 3251 N N . THR A 1 419 ? 4.954 -9.804 25.153 1.00 94.12 419 THR A N 1
ATOM 3252 C CA . THR A 1 419 ? 4.857 -8.363 25.432 1.00 94.12 419 THR A CA 1
ATOM 3253 C C . THR A 1 419 ? 3.410 -7.864 25.378 1.00 94.12 419 THR A C 1
ATOM 3255 O O . THR A 1 419 ? 3.030 -7.058 26.230 1.00 94.12 419 THR A O 1
ATOM 3258 N N . LEU A 1 420 ? 2.604 -8.366 24.435 1.00 92.06 420 LEU A N 1
ATOM 3259 C CA . LEU A 1 420 ? 1.189 -7.996 24.277 1.00 92.06 420 LEU A CA 1
ATOM 3260 C C . LEU A 1 420 ? 0.251 -8.737 25.249 1.00 92.06 420 LEU A C 1
ATOM 3262 O O . LEU A 1 420 ? -0.733 -8.163 25.712 1.00 92.06 420 LEU A O 1
ATOM 3266 N N . ASN A 1 421 ? 0.549 -9.995 25.596 1.00 88.00 421 ASN A N 1
ATOM 3267 C CA . ASN A 1 421 ? -0.341 -10.816 26.433 1.00 88.00 421 ASN A CA 1
ATOM 3268 C C . ASN A 1 421 ? -0.091 -10.722 27.946 1.00 88.00 421 ASN A C 1
ATOM 3270 O O . ASN A 1 421 ? -0.985 -11.039 28.725 1.00 88.00 421 ASN A O 1
ATOM 3274 N N . ASN A 1 422 ? 1.075 -10.253 28.401 1.00 78.56 422 ASN A N 1
ATOM 3275 C CA . ASN A 1 422 ? 1.363 -10.112 29.838 1.00 78.56 422 ASN A CA 1
ATOM 3276 C C . ASN A 1 422 ? 0.826 -8.804 30.462 1.00 78.56 422 ASN A C 1
ATOM 3278 O O . ASN A 1 422 ? 1.261 -8.418 31.550 1.00 78.56 422 ASN A O 1
ATOM 3282 N N . ARG A 1 423 ? -0.099 -8.101 29.792 1.00 67.06 423 ARG A N 1
ATOM 3283 C CA . ARG A 1 423 ? -0.654 -6.808 30.230 1.00 67.06 423 ARG A CA 1
ATOM 3284 C C . ARG A 1 423 ? -2.139 -6.921 30.590 1.00 67.06 423 ARG A C 1
ATOM 3286 O O . ARG A 1 423 ? -2.874 -7.702 30.000 1.00 67.06 423 ARG A O 1
ATOM 3293 N N . SER A 1 424 ? -2.567 -6.141 31.585 1.00 54.09 424 SER A N 1
ATOM 3294 C CA . SER A 1 424 ? -3.904 -6.185 32.202 1.00 54.09 424 SER A CA 1
ATOM 3295 C C . SER A 1 424 ? -4.994 -5.381 31.475 1.00 54.09 424 SER A C 1
ATOM 3297 O O . SER A 1 424 ? -6.129 -5.369 31.941 1.00 54.09 424 SER A O 1
ATOM 3299 N N . GLU A 1 425 ? -4.670 -4.689 30.379 1.00 56.97 425 GLU A N 1
ATOM 3300 C CA . GLU A 1 425 ? -5.642 -3.957 29.549 1.00 56.97 425 GLU A CA 1
ATOM 3301 C C . GLU A 1 425 ? -6.252 -4.949 28.535 1.00 56.97 425 GLU A C 1
ATOM 3303 O O . GLU A 1 425 ? -5.572 -5.388 27.603 1.00 56.97 425 GLU A O 1
ATOM 3308 N N . SER A 1 426 ? -7.488 -5.413 28.775 1.00 56.03 426 SER A N 1
ATOM 3309 C CA . SER A 1 426 ? -8.014 -6.609 28.094 1.00 56.03 426 SER A CA 1
ATOM 3310 C C . SER A 1 426 ? -8.652 -6.373 26.725 1.00 56.03 426 SER A C 1
ATOM 3312 O O . SER A 1 426 ? -8.737 -7.335 25.973 1.00 56.03 426 SER A O 1
ATOM 3314 N N . ASP A 1 427 ? -9.027 -5.145 26.350 1.00 66.25 427 ASP A N 1
ATOM 3315 C CA . ASP A 1 427 ? -9.989 -4.965 25.242 1.00 66.25 427 ASP A CA 1
ATOM 3316 C C . ASP A 1 427 ? -9.479 -4.096 24.074 1.00 66.25 427 ASP A C 1
ATOM 3318 O O . ASP A 1 427 ? -10.238 -3.749 23.170 1.00 66.25 427 ASP A O 1
ATOM 3322 N N . VAL A 1 428 ? -8.190 -3.740 24.056 1.00 77.06 428 VAL A N 1
ATOM 3323 C CA . VAL A 1 428 ? -7.583 -2.990 22.941 1.00 77.06 428 VAL A CA 1
ATOM 3324 C C . VAL A 1 428 ? -7.112 -3.943 21.831 1.00 77.06 428 VAL A C 1
ATOM 3326 O O . VAL A 1 428 ? -6.480 -4.955 22.142 1.00 77.06 428 VAL A O 1
ATOM 3329 N N . PRO A 1 429 ? -7.377 -3.654 20.540 1.00 79.88 429 PRO A N 1
ATOM 3330 C CA . PRO A 1 429 ? -6.867 -4.459 19.432 1.00 79.88 429 PRO A CA 1
ATOM 3331 C C . PRO A 1 429 ? -5.338 -4.537 19.421 1.00 79.88 429 PRO A C 1
ATOM 3333 O O . PRO A 1 429 ? -4.653 -3.512 19.502 1.00 79.88 429 PRO A O 1
ATOM 3336 N N . LYS A 1 430 ? -4.815 -5.757 19.276 1.00 88.81 430 LYS A N 1
ATOM 3337 C CA . LYS A 1 430 ? -3.383 -6.066 19.342 1.00 88.81 430 LYS A CA 1
ATOM 3338 C C . LYS A 1 430 ? -2.864 -6.542 17.995 1.00 88.81 430 LYS A C 1
ATOM 3340 O O . LYS A 1 430 ? -3.471 -7.410 17.369 1.00 88.81 430 LYS A O 1
ATOM 3345 N N . TYR A 1 431 ? -1.712 -6.019 17.590 1.00 91.12 431 TYR A N 1
ATOM 3346 C CA . TYR A 1 431 ? -1.071 -6.354 16.324 1.00 91.12 431 TYR A CA 1
ATOM 3347 C C . TYR A 1 431 ? 0.391 -6.745 16.519 1.00 91.12 431 TYR A C 1
ATOM 3349 O O . TYR A 1 431 ? 1.139 -6.084 17.242 1.00 91.12 431 TYR A O 1
ATOM 3357 N N . ILE A 1 432 ? 0.814 -7.786 15.806 1.00 95.44 432 ILE A N 1
ATOM 3358 C CA . ILE A 1 432 ? 2.230 -8.083 15.576 1.00 95.44 432 ILE A CA 1
ATOM 3359 C C . ILE A 1 432 ? 2.500 -7.830 14.100 1.00 95.44 432 ILE A C 1
ATOM 3361 O O . ILE A 1 432 ? 1.948 -8.523 13.252 1.00 95.44 432 ILE A O 1
ATOM 3365 N N . VAL A 1 433 ? 3.349 -6.852 13.797 1.00 92.88 433 VAL A N 1
ATOM 3366 C CA . VAL A 1 433 ? 3.768 -6.538 12.427 1.00 92.88 433 VAL A CA 1
ATOM 3367 C C . VAL A 1 433 ? 5.197 -7.019 12.260 1.00 92.88 433 VAL A C 1
ATOM 3369 O O . VAL A 1 433 ? 6.105 -6.473 12.878 1.00 92.88 433 VAL A O 1
ATOM 3372 N N . ASN A 1 434 ? 5.409 -8.057 11.463 1.00 93.19 434 ASN A N 1
ATOM 3373 C CA . ASN A 1 434 ? 6.724 -8.621 11.219 1.00 93.19 434 ASN A CA 1
ATOM 3374 C C . ASN A 1 434 ? 7.278 -8.182 9.864 1.00 93.19 434 ASN A C 1
ATOM 3376 O O . ASN A 1 434 ? 6.630 -8.380 8.842 1.00 93.19 434 ASN A O 1
ATOM 3380 N N . VAL A 1 435 ? 8.501 -7.648 9.874 1.00 87.62 435 VAL A N 1
ATOM 3381 C CA . VAL A 1 435 ? 9.299 -7.369 8.675 1.00 87.62 435 VAL A CA 1
ATOM 3382 C C . VAL A 1 435 ? 10.412 -8.402 8.588 1.00 87.62 435 VAL A C 1
ATOM 3384 O O . VAL A 1 435 ? 11.247 -8.496 9.498 1.00 87.62 435 VAL A O 1
ATOM 3387 N N . ASN A 1 436 ? 10.413 -9.180 7.509 1.00 85.44 436 ASN A N 1
ATOM 3388 C CA . ASN A 1 436 ? 11.355 -10.269 7.300 1.00 85.44 436 ASN A CA 1
ATOM 3389 C C . ASN A 1 436 ? 12.130 -10.084 5.987 1.00 85.44 436 ASN A C 1
ATOM 3391 O O . ASN A 1 436 ? 11.562 -9.678 4.972 1.00 85.44 436 ASN A O 1
ATOM 3395 N N . LEU A 1 437 ? 13.432 -10.377 6.016 1.00 79.50 437 LEU A N 1
ATOM 3396 C CA . LEU A 1 437 ? 14.361 -10.177 4.892 1.00 79.50 437 LEU A CA 1
ATOM 3397 C C . LEU A 1 437 ? 15.046 -11.471 4.484 1.00 79.50 437 LEU A C 1
ATOM 3399 O O . LEU A 1 437 ? 15.543 -11.586 3.368 1.00 79.50 437 LEU A O 1
ATOM 3403 N N . THR A 1 438 ? 15.143 -12.423 5.410 1.00 82.31 438 THR A N 1
ATOM 3404 C CA . THR A 1 438 ? 15.773 -13.719 5.185 1.00 82.31 438 THR A CA 1
ATOM 3405 C C . THR A 1 438 ? 14.901 -14.856 5.695 1.00 82.31 438 THR A C 1
ATOM 3407 O O . THR A 1 438 ? 14.036 -14.692 6.550 1.00 82.31 438 THR A O 1
ATOM 3410 N N . ALA A 1 439 ? 15.103 -16.056 5.158 1.00 86.94 439 ALA A N 1
ATOM 3411 C CA . ALA A 1 439 ? 14.455 -17.238 5.705 1.00 86.94 439 ALA A CA 1
ATOM 3412 C C . ALA A 1 439 ? 14.980 -17.532 7.126 1.00 86.94 439 ALA A C 1
ATOM 3414 O O . ALA A 1 439 ? 16.194 -17.445 7.345 1.00 86.94 439 ALA A O 1
ATOM 3415 N N . PRO A 1 440 ? 14.119 -17.964 8.069 1.00 92.19 440 PRO A N 1
ATOM 3416 C CA . PRO A 1 440 ? 14.573 -18.367 9.394 1.00 92.19 440 PRO A CA 1
ATOM 3417 C C . PRO A 1 440 ? 15.570 -19.522 9.286 1.00 92.19 440 PRO A C 1
ATOM 3419 O O . PRO A 1 440 ? 15.356 -20.475 8.537 1.00 92.19 440 PRO A O 1
ATOM 3422 N N . ASN A 1 441 ? 16.671 -19.414 10.028 1.00 92.00 441 ASN A N 1
ATOM 3423 C CA . ASN A 1 441 ? 17.784 -20.374 10.041 1.00 92.00 441 ASN A CA 1
ATOM 3424 C C . ASN A 1 441 ? 18.386 -20.573 11.448 1.00 92.00 441 ASN A C 1
ATOM 3426 O O . ASN A 1 441 ? 19.434 -21.206 11.623 1.00 92.00 441 ASN A O 1
ATOM 3430 N N . ARG A 1 442 ? 17.721 -20.014 12.463 1.00 94.94 442 ARG A N 1
ATOM 3431 C CA . ARG A 1 442 ? 18.011 -20.158 13.888 1.00 94.94 442 ARG A CA 1
ATOM 3432 C C . A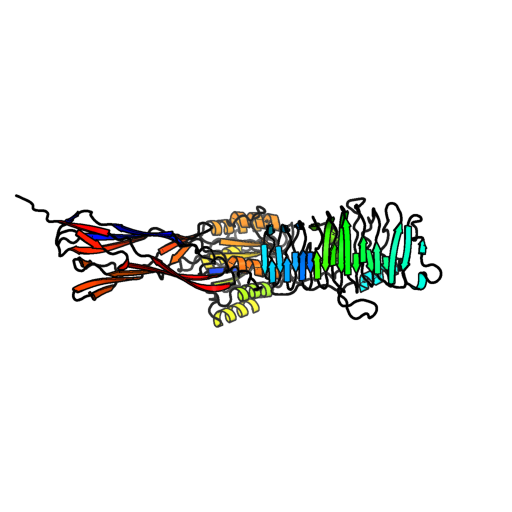RG A 1 442 ? 16.727 -20.456 14.643 1.00 94.94 442 ARG A C 1
ATOM 3434 O O . ARG A 1 442 ? 15.640 -20.075 14.221 1.00 94.94 442 ARG A O 1
ATOM 3441 N N . TRP A 1 443 ? 16.879 -21.103 15.790 1.00 96.56 443 TRP A N 1
ATOM 3442 C CA . TRP A 1 443 ? 15.776 -21.389 16.699 1.00 96.56 443 TRP A CA 1
ATOM 3443 C C . TRP A 1 443 ? 16.252 -21.456 18.147 1.00 96.56 443 TRP A C 1
ATOM 3445 O O . TRP A 1 443 ? 17.438 -21.678 18.417 1.00 96.56 443 TRP A O 1
ATOM 3455 N N . THR A 1 444 ? 15.319 -21.290 19.083 1.00 97.62 444 THR A N 1
ATOM 3456 C CA . THR A 1 444 ? 15.600 -21.322 20.522 1.00 97.62 444 THR A CA 1
ATOM 3457 C C . THR A 1 444 ? 15.024 -22.583 21.157 1.00 97.62 444 THR A C 1
ATOM 3459 O O . THR A 1 444 ? 13.839 -22.891 21.020 1.00 97.62 444 THR A O 1
ATOM 3462 N N . SER A 1 445 ? 15.867 -23.309 21.886 1.00 96.31 445 SER A N 1
ATOM 3463 C CA . SER A 1 445 ? 15.478 -24.469 22.682 1.00 96.31 445 SER A CA 1
ATOM 3464 C C . SER A 1 445 ? 15.125 -24.071 24.113 1.00 96.31 445 SER A C 1
ATOM 3466 O O . SER A 1 445 ? 15.720 -23.163 24.690 1.00 96.31 445 SER A O 1
ATOM 3468 N N . GLU A 1 446 ? 14.209 -24.815 24.722 1.00 94.56 446 GLU A N 1
ATOM 3469 C CA . GLU A 1 446 ? 13.865 -24.694 26.143 1.00 94.56 446 GLU A CA 1
ATOM 3470 C C . GLU A 1 446 ? 15.020 -25.138 27.062 1.00 94.56 446 GLU A C 1
ATOM 3472 O O . GLU A 1 446 ? 15.130 -24.719 28.209 1.00 94.56 446 GLU A O 1
ATOM 3477 N N . SER A 1 447 ? 15.913 -26.002 26.566 1.00 93.44 447 SER A N 1
ATOM 3478 C CA . SER A 1 447 ? 17.049 -26.512 27.344 1.00 93.44 447 SER A CA 1
ATOM 3479 C C . SER A 1 447 ? 18.299 -26.755 26.501 1.00 93.44 447 SER A C 1
ATOM 3481 O O . SER A 1 447 ? 18.230 -26.914 25.279 1.00 93.44 447 SER A O 1
ATOM 3483 N N . SER A 1 448 ? 19.443 -26.923 27.168 1.00 92.12 448 SER A N 1
ATOM 3484 C CA . SER A 1 448 ? 20.725 -27.295 26.546 1.00 92.12 448 SER A CA 1
ATOM 3485 C C . SER A 1 448 ? 20.727 -28.663 25.845 1.00 92.12 448 SER A C 1
ATOM 3487 O O . SER A 1 448 ? 21.712 -29.015 25.198 1.00 92.12 448 SER A O 1
ATOM 3489 N N . SER A 1 449 ? 19.644 -29.442 25.965 1.00 89.69 449 SER A N 1
ATOM 3490 C CA . SER A 1 449 ? 19.471 -30.721 25.267 1.00 89.69 449 SER A CA 1
ATOM 3491 C C . SER A 1 449 ? 18.944 -30.584 23.831 1.00 89.69 449 SER A C 1
ATOM 3493 O O . SER A 1 449 ? 19.009 -31.557 23.085 1.00 89.69 449 SER A O 1
ATOM 3495 N N . TYR A 1 450 ? 18.459 -29.400 23.425 1.00 87.62 450 TYR A N 1
ATOM 3496 C CA . TYR A 1 450 ? 17.957 -29.118 22.067 1.00 87.62 450 TYR A CA 1
ATOM 3497 C C . TYR A 1 450 ? 16.808 -30.040 21.600 1.00 87.62 450 TYR A C 1
ATOM 3499 O O . TYR A 1 450 ? 16.707 -30.379 20.417 1.00 87.62 450 TYR A O 1
ATOM 3507 N N . ILE A 1 451 ? 15.942 -30.456 22.535 1.00 84.88 451 ILE A N 1
ATOM 3508 C CA . ILE A 1 451 ? 14.827 -31.388 22.277 1.00 84.88 451 ILE A CA 1
ATOM 3509 C C . ILE A 1 451 ? 13.497 -30.666 22.014 1.00 84.88 451 ILE A C 1
ATOM 3511 O O . ILE A 1 451 ? 12.702 -31.155 21.219 1.00 84.88 451 ILE A O 1
ATOM 3515 N N . GLY A 1 452 ? 13.243 -29.528 22.663 1.00 90.94 452 GLY A N 1
ATOM 3516 C CA . GLY A 1 452 ? 11.965 -28.815 22.578 1.00 90.94 452 GLY A CA 1
ATOM 3517 C C . GLY A 1 452 ? 12.159 -27.320 22.379 1.00 90.94 452 GLY A C 1
ATOM 3518 O O . GLY A 1 452 ? 13.150 -26.760 22.846 1.00 90.94 452 GLY A O 1
ATOM 3519 N N . TYR A 1 453 ? 11.213 -26.695 21.686 1.00 97.31 453 TYR A N 1
ATOM 3520 C CA . TYR A 1 453 ? 11.207 -25.260 21.432 1.00 97.31 453 TYR A CA 1
ATOM 3521 C C . TYR A 1 453 ? 10.887 -24.462 22.691 1.00 97.31 453 TYR A C 1
ATOM 3523 O O . TYR A 1 453 ? 10.061 -24.883 23.501 1.00 97.31 453 TYR A O 1
ATOM 3531 N N . LYS A 1 454 ? 11.530 -23.303 22.833 1.00 97.44 454 LYS A N 1
ATOM 3532 C CA . LYS A 1 454 ? 11.249 -22.369 23.921 1.00 97.44 454 LYS A CA 1
ATOM 3533 C C . LYS A 1 454 ? 9.933 -21.640 23.670 1.00 97.44 454 LYS A C 1
ATOM 3535 O O . LYS A 1 454 ? 9.764 -21.049 22.615 1.00 97.44 454 LYS A O 1
ATOM 3540 N N . THR A 1 455 ? 9.017 -21.631 24.633 1.00 96.56 455 THR A N 1
ATOM 3541 C CA . THR A 1 455 ? 7.702 -20.969 24.470 1.00 96.56 455 THR A CA 1
ATOM 3542 C C . THR A 1 455 ? 7.350 -19.994 25.589 1.00 96.56 455 THR A C 1
ATOM 3544 O O . THR A 1 455 ? 6.385 -19.247 25.461 1.00 96.56 455 THR A O 1
ATOM 3547 N N . ASP A 1 456 ? 8.096 -19.979 26.694 1.00 94.88 456 ASP A N 1
ATOM 3548 C CA . ASP A 1 456 ? 7.895 -19.021 27.791 1.00 94.88 456 ASP A CA 1
ATOM 3549 C C . ASP A 1 456 ? 8.430 -17.609 27.439 1.00 94.88 456 ASP A C 1
ATOM 3551 O O . ASP A 1 456 ? 8.860 -17.371 26.309 1.00 94.88 456 ASP A O 1
ATOM 3555 N N . ASN A 1 457 ? 8.398 -16.662 28.386 1.00 93.69 457 ASN A N 1
ATOM 3556 C CA . ASN A 1 457 ? 8.896 -15.287 28.206 1.00 93.69 457 ASN A CA 1
ATOM 3557 C C . ASN A 1 457 ? 10.349 -15.082 28.694 1.00 93.69 457 ASN A C 1
ATOM 3559 O O . ASN A 1 457 ? 10.803 -13.951 28.869 1.00 93.69 457 ASN A O 1
ATOM 3563 N N . GLU A 1 458 ? 11.106 -16.147 28.943 1.00 93.38 458 GLU A N 1
ATOM 3564 C CA . GLU A 1 458 ? 12.480 -16.022 29.437 1.00 93.38 458 GLU A CA 1
ATOM 3565 C C . GLU A 1 458 ? 13.471 -15.779 28.288 1.00 93.38 458 GLU A C 1
ATOM 3567 O O . GLU A 1 458 ? 13.128 -15.852 27.095 1.00 93.38 458 GLU A O 1
ATOM 3572 N N . SER A 1 459 ? 14.710 -15.451 28.645 1.00 93.88 459 SER A N 1
ATOM 3573 C CA . SER A 1 459 ? 15.799 -15.221 27.692 1.00 93.88 459 SER A CA 1
ATOM 3574 C C . SER A 1 459 ? 16.098 -16.459 26.841 1.00 93.88 459 SER A C 1
ATOM 3576 O O . SER A 1 459 ? 15.992 -17.603 27.285 1.00 93.88 459 SER A O 1
ATOM 3578 N N . ALA A 1 460 ? 16.487 -16.234 25.590 1.00 94.25 460 ALA A N 1
ATOM 3579 C CA . ALA A 1 460 ? 16.913 -17.278 24.667 1.00 94.25 460 ALA A CA 1
ATOM 3580 C C . ALA A 1 460 ? 18.338 -17.767 24.990 1.00 94.25 460 ALA A C 1
ATOM 3582 O O . ALA A 1 460 ? 19.300 -17.369 24.339 1.00 94.25 460 ALA A O 1
ATOM 3583 N N . ASP A 1 461 ? 18.475 -18.631 25.998 1.00 94.75 461 ASP A N 1
ATOM 3584 C CA . ASP A 1 461 ? 19.786 -19.115 26.468 1.00 94.75 461 ASP A CA 1
ATOM 3585 C C . ASP A 1 461 ? 20.366 -20.263 25.617 1.00 94.75 461 ASP A C 1
ATOM 3587 O O . ASP A 1 461 ? 21.577 -20.500 25.614 1.00 94.75 461 ASP A O 1
ATOM 3591 N N . TYR A 1 462 ? 19.517 -20.996 24.886 1.00 95.50 462 TYR A N 1
ATOM 3592 C CA . TYR A 1 462 ? 19.896 -22.205 24.143 1.00 95.50 462 TYR A CA 1
ATOM 3593 C C . TYR A 1 462 ? 19.558 -22.085 22.653 1.00 95.50 462 TYR A C 1
ATOM 3595 O O . TYR A 1 462 ? 18.638 -22.728 22.146 1.00 95.50 462 TYR A O 1
ATOM 3603 N N . ILE A 1 463 ? 20.308 -21.245 21.943 1.00 94.62 463 ILE A N 1
ATOM 3604 C CA . ILE A 1 463 ? 20.099 -20.961 20.517 1.00 94.62 463 ILE A CA 1
ATOM 3605 C C . ILE A 1 463 ? 20.838 -21.996 19.653 1.00 94.62 463 ILE A C 1
ATOM 3607 O O . ILE A 1 463 ? 22.018 -22.268 19.876 1.00 94.62 463 ILE A O 1
ATOM 3611 N N . SER A 1 464 ? 20.169 -22.528 18.631 1.00 92.56 464 SER A N 1
ATOM 3612 C CA . SER A 1 464 ? 20.736 -23.458 17.645 1.00 92.56 464 SER A CA 1
ATOM 3613 C C . SER A 1 464 ? 20.483 -22.992 16.202 1.00 92.56 464 SER A C 1
ATOM 3615 O O . SER A 1 464 ? 19.936 -21.909 15.985 1.00 92.56 464 SER A O 1
ATOM 3617 N N . GLY A 1 465 ? 20.925 -23.791 15.226 1.00 88.62 465 GLY A N 1
ATOM 3618 C CA . GLY A 1 465 ? 20.992 -23.444 13.801 1.00 88.62 465 GLY A CA 1
ATOM 3619 C C . GLY A 1 465 ? 22.336 -22.812 13.422 1.00 88.62 465 GLY A C 1
ATOM 3620 O O . GLY A 1 465 ? 22.928 -22.053 14.196 1.00 88.62 465 GLY A O 1
ATOM 3621 N N . ASP A 1 466 ? 22.862 -23.132 12.240 1.00 78.31 466 ASP A N 1
ATOM 3622 C CA . ASP A 1 466 ? 24.182 -22.654 11.803 1.00 78.31 466 ASP A CA 1
ATOM 3623 C C . ASP A 1 466 ? 24.169 -21.202 11.292 1.00 78.31 466 ASP A C 1
ATOM 3625 O O . ASP A 1 466 ? 25.228 -20.591 11.146 1.00 78.31 466 ASP A O 1
ATOM 3629 N N . GLY A 1 467 ? 22.980 -20.618 11.101 1.00 78.56 467 GLY A N 1
ATOM 3630 C CA . GLY A 1 467 ? 22.815 -19.250 10.616 1.00 78.56 467 GLY A CA 1
ATOM 3631 C C . GLY A 1 467 ? 23.074 -19.077 9.119 1.00 78.56 467 GLY A C 1
ATOM 3632 O O . GLY A 1 467 ? 23.229 -17.943 8.675 1.00 78.56 467 GLY A O 1
ATOM 3633 N N . THR A 1 468 ? 23.182 -20.171 8.360 1.00 79.38 468 THR A N 1
ATOM 3634 C CA . THR A 1 468 ? 23.444 -20.160 6.913 1.00 79.38 468 THR A CA 1
ATOM 3635 C C . THR A 1 468 ? 22.259 -20.735 6.148 1.00 79.38 468 THR A C 1
ATOM 3637 O O . THR A 1 468 ? 21.713 -20.068 5.273 1.00 79.38 468 THR A O 1
ATOM 3640 N N . LEU A 1 469 ? 21.836 -21.955 6.488 1.00 81.25 469 LEU A N 1
ATOM 3641 C CA . LEU A 1 469 ? 20.687 -22.630 5.885 1.00 81.25 469 LEU A CA 1
ATOM 3642 C C . LEU A 1 469 ? 19.927 -23.410 6.955 1.00 81.25 469 LEU A C 1
ATOM 3644 O O . LEU A 1 469 ? 20.507 -23.983 7.871 1.00 81.25 469 LEU A O 1
ATOM 3648 N N . ASP A 1 470 ? 18.618 -23.501 6.789 1.00 87.25 470 ASP A N 1
ATOM 3649 C CA . ASP A 1 470 ? 17.743 -24.260 7.682 1.00 87.25 470 ASP A CA 1
ATOM 3650 C C . ASP A 1 470 ? 17.611 -25.714 7.203 1.00 87.25 470 ASP A C 1
ATOM 3652 O O . ASP A 1 470 ? 16.556 -26.141 6.741 1.00 87.25 470 ASP A O 1
ATOM 3656 N N . ILE A 1 471 ? 18.727 -26.450 7.206 1.00 84.88 471 ILE A N 1
ATOM 3657 C CA . ILE A 1 471 ? 18.805 -27.816 6.647 1.00 84.88 471 ILE A CA 1
ATOM 3658 C C . ILE A 1 471 ? 17.975 -28.814 7.465 1.00 84.88 471 ILE A C 1
ATOM 3660 O O . ILE A 1 471 ? 17.475 -29.791 6.913 1.00 84.88 471 ILE A O 1
ATOM 3664 N N . ASP A 1 472 ? 17.858 -28.596 8.775 1.00 87.06 472 ASP A N 1
ATOM 3665 C CA . ASP A 1 472 ? 17.071 -29.437 9.679 1.00 87.06 472 ASP A CA 1
ATOM 3666 C C . ASP A 1 472 ? 15.621 -28.953 9.851 1.00 87.06 472 ASP A C 1
ATOM 3668 O O . ASP A 1 472 ? 14.899 -29.538 10.656 1.00 87.06 472 ASP A O 1
ATOM 3672 N N . GLU A 1 473 ? 15.219 -27.913 9.105 1.00 92.06 473 GLU A N 1
ATOM 3673 C CA . GLU A 1 473 ? 13.896 -27.261 9.112 1.00 92.06 473 GLU A CA 1
ATOM 3674 C C . GLU A 1 473 ? 13.453 -26.715 10.481 1.00 92.06 473 GLU A C 1
ATOM 3676 O O . GLU A 1 473 ? 12.320 -26.260 10.656 1.00 92.06 473 GLU A O 1
ATOM 3681 N N . LYS A 1 474 ? 14.346 -26.711 11.478 1.00 94.81 474 LYS A N 1
ATOM 3682 C CA . LYS A 1 474 ? 13.977 -26.358 12.848 1.00 94.81 474 LYS A CA 1
ATOM 3683 C C . LYS A 1 474 ? 13.747 -24.867 13.041 1.00 94.81 474 LYS A C 1
ATOM 3685 O O . LYS A 1 474 ? 12.995 -24.513 13.950 1.00 94.81 474 LYS A O 1
ATOM 3690 N N . GLY A 1 475 ? 14.384 -24.011 12.241 1.00 95.19 475 GLY A N 1
ATOM 3691 C CA . GLY A 1 475 ? 14.127 -22.571 12.221 1.00 95.19 475 GLY A CA 1
ATOM 3692 C C . GLY A 1 475 ? 12.696 -22.269 11.786 1.00 95.19 475 GLY A C 1
ATOM 3693 O O . GLY A 1 475 ? 11.964 -21.577 12.500 1.00 95.19 475 GLY A O 1
ATOM 3694 N N . LEU A 1 476 ? 12.279 -22.847 10.655 1.00 95.94 476 LEU A N 1
ATOM 3695 C CA . LEU A 1 476 ? 10.905 -22.770 10.158 1.00 95.94 476 LEU A CA 1
ATOM 3696 C C . LEU A 1 476 ? 9.899 -23.356 11.159 1.00 95.94 476 LEU A C 1
ATOM 3698 O O . LEU A 1 476 ? 8.932 -22.685 11.526 1.00 95.94 476 LEU A O 1
ATOM 3702 N N . ASP A 1 477 ? 10.138 -24.576 11.641 1.00 97.12 477 ASP A N 1
ATOM 3703 C CA . ASP A 1 477 ? 9.231 -25.250 12.576 1.00 97.12 477 ASP A CA 1
ATOM 3704 C C . ASP A 1 477 ? 9.062 -24.472 13.882 1.00 97.12 477 ASP A C 1
ATOM 3706 O O . ASP A 1 477 ? 7.948 -24.354 14.397 1.00 97.12 477 ASP A O 1
ATOM 3710 N N . TYR A 1 478 ? 10.141 -23.880 14.402 1.00 98.19 478 TYR A N 1
ATOM 3711 C CA . TYR A 1 478 ? 10.062 -23.041 15.592 1.00 98.19 478 TYR A CA 1
ATOM 3712 C C . TYR A 1 478 ? 9.169 -21.817 15.368 1.00 98.19 478 TYR A C 1
ATOM 3714 O O . TYR A 1 478 ? 8.282 -21.546 16.180 1.00 98.19 478 TYR A O 1
ATOM 3722 N N . ALA A 1 479 ? 9.353 -21.107 14.250 1.00 98.00 479 ALA A N 1
ATOM 3723 C CA . ALA A 1 479 ? 8.523 -19.956 13.906 1.00 98.00 479 ALA A CA 1
ATOM 3724 C C . ALA A 1 479 ? 7.040 -20.337 13.754 1.00 98.00 479 ALA A C 1
ATOM 3726 O O . ALA A 1 479 ? 6.176 -19.605 14.232 1.00 98.00 479 ALA A O 1
ATOM 3727 N N . LYS A 1 480 ? 6.734 -21.514 13.192 1.00 98.44 480 LYS A N 1
ATOM 3728 C CA . LYS A 1 480 ? 5.360 -22.042 13.093 1.00 98.44 480 LYS A CA 1
ATOM 3729 C C . LYS A 1 480 ? 4.765 -22.403 14.453 1.00 98.44 480 LYS A C 1
ATOM 3731 O O . LYS A 1 480 ? 3.594 -22.126 14.695 1.00 98.44 480 LYS A O 1
ATOM 3736 N N . VAL A 1 481 ? 5.547 -22.996 15.360 1.00 98.25 481 VAL A N 1
ATOM 3737 C CA . VAL A 1 481 ? 5.098 -23.306 16.732 1.00 98.25 481 VAL A CA 1
ATOM 3738 C C . VAL A 1 481 ? 4.697 -22.035 17.475 1.00 98.25 481 VAL A C 1
ATOM 3740 O O . VAL A 1 481 ? 3.639 -22.005 18.101 1.00 98.25 481 VAL A O 1
ATOM 3743 N N . ILE A 1 482 ? 5.499 -20.978 17.362 1.00 98.50 482 ILE A N 1
ATOM 3744 C CA . ILE A 1 482 ? 5.174 -19.678 17.952 1.00 98.50 482 ILE A CA 1
ATOM 3745 C C . ILE A 1 482 ? 4.018 -18.996 17.209 1.00 98.50 482 ILE A C 1
ATOM 3747 O O . ILE A 1 482 ? 3.136 -18.433 17.855 1.00 98.50 482 ILE A O 1
ATOM 3751 N N . GLY A 1 483 ? 3.954 -19.110 15.880 1.00 97.94 483 GLY A N 1
ATOM 3752 C CA . GLY A 1 483 ? 2.799 -18.686 15.086 1.00 97.94 483 GLY A CA 1
ATOM 3753 C C . GLY A 1 483 ? 1.499 -19.293 15.616 1.00 97.94 483 GLY A C 1
ATOM 3754 O O . GLY A 1 483 ? 0.566 -18.564 15.936 1.00 97.94 483 GLY A O 1
ATOM 3755 N N . ASN A 1 484 ? 1.463 -20.603 15.861 1.00 97.94 484 ASN A N 1
ATOM 3756 C CA . ASN A 1 484 ? 0.277 -21.257 16.418 1.00 97.94 484 ASN A CA 1
ATOM 3757 C C . ASN A 1 484 ? -0.138 -20.680 17.787 1.00 97.94 484 ASN A C 1
ATOM 3759 O O . ASN A 1 484 ? -1.334 -20.602 18.074 1.00 97.94 484 ASN A O 1
ATOM 3763 N N . MET A 1 485 ? 0.815 -20.234 18.618 1.00 96.94 485 MET A N 1
ATOM 3764 C CA . MET A 1 485 ? 0.494 -19.530 19.868 1.00 96.94 485 MET A CA 1
ATOM 3765 C C . MET A 1 485 ? -0.196 -18.189 19.601 1.00 96.94 485 MET A C 1
ATOM 3767 O O . MET A 1 485 ? -1.186 -17.884 20.261 1.00 96.94 485 MET A O 1
ATOM 3771 N N . ILE A 1 486 ? 0.286 -17.426 18.614 1.00 97.00 486 ILE A N 1
ATOM 3772 C CA . ILE A 1 486 ? -0.332 -16.163 18.180 1.00 97.00 486 ILE A CA 1
ATOM 3773 C C . ILE A 1 486 ? -1.751 -16.417 17.660 1.00 97.00 486 ILE A C 1
ATOM 3775 O O . ILE A 1 486 ? -2.678 -15.762 18.127 1.00 97.00 486 ILE A O 1
ATOM 3779 N N . SER A 1 487 ? -1.945 -17.425 16.801 1.00 94.88 487 SER A N 1
ATOM 3780 C CA . SER A 1 487 ? -3.265 -17.778 16.243 1.00 94.88 487 SER A CA 1
ATOM 3781 C C . SER A 1 487 ? -4.307 -18.156 17.304 1.00 94.88 487 SER A C 1
ATOM 3783 O O . SER A 1 487 ? -5.507 -18.025 17.086 1.00 94.88 487 SER A O 1
ATOM 3785 N N . SER A 1 488 ? -3.845 -18.640 18.462 1.00 92.00 488 SER A N 1
ATOM 3786 C CA . SER A 1 488 ? -4.691 -19.040 19.592 1.00 92.00 488 SER A CA 1
ATOM 3787 C C . SER A 1 488 ? -4.983 -17.879 20.555 1.00 92.00 488 SER A C 1
ATOM 3789 O O . SER A 1 488 ? -5.485 -18.113 21.654 1.00 92.00 488 SER A O 1
ATOM 3791 N N . SER A 1 489 ? -4.632 -16.647 20.178 1.00 90.00 489 SER A N 1
ATOM 3792 C CA . SER A 1 489 ? -4.812 -15.422 20.964 1.00 90.00 489 SER A CA 1
ATOM 3793 C C . SER A 1 489 ? -5.521 -14.339 20.148 1.00 90.00 489 SER A C 1
ATOM 3795 O O . SER A 1 489 ? -5.610 -14.441 18.929 1.00 90.00 489 SER A O 1
ATOM 3797 N N . ASP A 1 490 ? -5.971 -13.266 20.801 1.00 85.19 490 ASP A N 1
ATOM 3798 C CA . ASP A 1 490 ? -6.649 -12.133 20.146 1.00 85.19 490 ASP A CA 1
ATOM 3799 C C . ASP A 1 490 ? -5.662 -11.126 19.514 1.00 85.19 490 ASP A C 1
ATOM 3801 O O . ASP A 1 490 ? -5.866 -9.911 19.540 1.00 85.19 490 ASP A O 1
ATOM 3805 N N . ILE A 1 491 ? -4.549 -11.624 18.969 1.00 90.25 491 ILE A N 1
ATOM 3806 C CA . ILE A 1 491 ? -3.517 -10.822 18.306 1.00 90.25 491 ILE A CA 1
ATOM 3807 C C . ILE A 1 491 ? -3.647 -11.017 16.800 1.00 90.25 491 ILE A C 1
ATOM 3809 O O . ILE A 1 491 ? -3.594 -12.140 16.311 1.00 90.25 491 ILE A O 1
ATOM 3813 N N . THR A 1 492 ? -3.747 -9.918 16.055 1.00 90.00 492 THR A N 1
ATOM 3814 C CA . THR A 1 492 ? -3.744 -9.938 14.588 1.00 90.00 492 THR A CA 1
ATOM 3815 C C . THR A 1 492 ? -2.305 -9.879 14.067 1.00 90.00 492 THR A C 1
ATOM 3817 O O . THR A 1 492 ? -1.634 -8.858 14.258 1.00 90.00 492 THR A O 1
ATOM 3820 N N . PRO A 1 493 ? -1.788 -10.930 13.408 1.00 93.62 493 PRO A N 1
ATOM 3821 C CA . PRO A 1 493 ? -0.456 -10.885 12.829 1.00 93.62 493 PRO A CA 1
ATOM 3822 C C . PRO A 1 493 ? -0.476 -10.335 11.398 1.00 93.62 493 PRO A C 1
ATOM 3824 O O . PRO A 1 493 ? -1.367 -10.633 10.602 1.00 93.62 493 PRO A O 1
ATOM 3827 N N . VAL A 1 494 ? 0.557 -9.572 11.062 1.00 89.75 494 VAL A N 1
ATOM 3828 C CA . VAL A 1 494 ? 0.840 -9.046 9.726 1.00 89.75 494 VAL A CA 1
ATOM 3829 C C . VAL A 1 494 ? 2.279 -9.411 9.389 1.00 89.75 494 VAL A C 1
ATOM 3831 O O . VAL A 1 494 ? 3.187 -9.065 10.139 1.00 89.75 494 VAL A O 1
ATOM 3834 N N . PHE A 1 495 ? 2.495 -10.109 8.278 1.00 90.75 495 PHE A N 1
ATOM 3835 C CA . PHE A 1 495 ? 3.830 -10.503 7.823 1.00 90.75 495 PHE A CA 1
ATOM 3836 C C . PHE A 1 495 ? 4.196 -9.772 6.545 1.00 90.75 495 PHE A C 1
ATOM 3838 O O . PHE A 1 495 ? 3.348 -9.588 5.677 1.00 90.75 495 PHE A O 1
ATOM 3845 N N . ILE A 1 496 ? 5.458 -9.374 6.441 1.00 84.50 496 ILE A N 1
ATOM 3846 C CA . ILE A 1 496 ? 5.993 -8.607 5.323 1.00 84.50 496 ILE A CA 1
ATOM 3847 C C . ILE A 1 496 ? 7.250 -9.305 4.821 1.00 84.50 496 ILE A C 1
ATOM 3849 O O . ILE A 1 496 ? 8.226 -9.445 5.565 1.00 84.50 496 ILE A O 1
ATOM 3853 N N . ASP A 1 497 ? 7.223 -9.705 3.555 1.00 82.00 497 ASP A N 1
ATOM 3854 C CA . ASP A 1 497 ? 8.410 -10.048 2.788 1.00 82.00 497 ASP A CA 1
ATOM 3855 C C . ASP A 1 497 ? 8.986 -8.763 2.191 1.00 82.00 497 ASP A C 1
ATOM 3857 O O . ASP A 1 497 ? 8.437 -8.202 1.243 1.00 82.00 497 ASP A O 1
ATOM 3861 N N . TYR A 1 498 ? 10.079 -8.283 2.779 1.00 76.62 498 TYR A N 1
ATOM 3862 C CA . TYR A 1 498 ? 10.805 -7.120 2.267 1.00 76.62 498 TYR A CA 1
ATOM 3863 C C . TYR A 1 498 ? 11.915 -7.536 1.278 1.00 76.62 498 TYR A C 1
ATOM 3865 O O . TYR A 1 498 ? 12.542 -6.704 0.635 1.00 76.62 498 TYR A O 1
ATOM 3873 N N . SER A 1 499 ? 12.203 -8.834 1.157 1.00 70.44 499 SER A N 1
ATOM 3874 C CA . SER A 1 499 ? 13.303 -9.326 0.322 1.00 70.44 499 SER A CA 1
ATOM 3875 C C . SER A 1 499 ? 12.958 -9.406 -1.163 1.00 70.44 499 SER A C 1
ATOM 3877 O O . SER A 1 499 ? 13.862 -9.420 -1.997 1.00 70.44 499 SER A O 1
ATOM 3879 N N . ASN A 1 500 ? 11.666 -9.558 -1.475 1.00 61.62 500 ASN A N 1
ATOM 3880 C CA . ASN A 1 500 ? 11.138 -9.928 -2.792 1.00 61.62 500 ASN A CA 1
ATOM 3881 C C . ASN A 1 500 ? 11.798 -11.189 -3.391 1.00 61.62 500 ASN A C 1
ATOM 3883 O O . ASN A 1 500 ? 11.769 -11.416 -4.600 1.00 61.62 500 ASN A O 1
ATOM 3887 N N . ALA A 1 501 ? 12.401 -12.043 -2.556 1.00 65.62 501 ALA A N 1
ATOM 3888 C CA . ALA A 1 501 ? 13.122 -13.223 -3.001 1.00 65.62 501 ALA A CA 1
ATOM 3889 C C . ALA A 1 501 ? 12.237 -14.472 -2.927 1.00 65.62 501 ALA A C 1
ATOM 3891 O O . ALA A 1 501 ? 11.784 -14.888 -1.857 1.00 65.62 501 ALA A O 1
ATOM 3892 N N . SER A 1 502 ? 12.098 -15.161 -4.062 1.00 63.34 502 SER A N 1
ATOM 3893 C CA . SER A 1 502 ? 11.345 -16.424 -4.181 1.00 63.34 502 SER A CA 1
ATOM 3894 C C . SER A 1 502 ? 11.788 -17.525 -3.199 1.00 63.34 502 SER A C 1
ATOM 3896 O O . SER A 1 502 ? 11.016 -18.428 -2.866 1.00 63.34 502 SER A O 1
ATOM 3898 N N . SER A 1 503 ? 13.028 -17.458 -2.703 1.00 64.88 503 SER A N 1
ATOM 3899 C CA . SER A 1 503 ? 13.593 -18.389 -1.718 1.00 64.88 503 SER A CA 1
ATOM 3900 C C . SER A 1 503 ? 13.030 -18.222 -0.299 1.00 64.88 503 SER A C 1
ATOM 3902 O O . SER A 1 503 ? 13.208 -19.120 0.528 1.00 64.88 503 SER A O 1
ATOM 3904 N N . ILE A 1 504 ? 12.349 -17.110 -0.011 1.00 77.12 504 ILE A N 1
ATOM 3905 C CA . ILE A 1 504 ? 11.821 -16.753 1.317 1.00 77.12 504 ILE A CA 1
ATOM 3906 C C . ILE A 1 504 ? 10.303 -16.911 1.354 1.00 77.12 504 ILE A C 1
ATOM 3908 O O . ILE A 1 504 ? 9.752 -17.405 2.340 1.00 77.12 504 ILE A O 1
ATOM 3912 N N . SER A 1 505 ? 9.645 -16.595 0.243 1.00 77.75 505 SER A N 1
ATOM 3913 C CA . SER A 1 505 ? 8.191 -16.475 0.114 1.00 77.75 505 SER A CA 1
ATOM 3914 C C . SER A 1 505 ? 7.431 -17.728 0.566 1.00 77.75 505 SER A C 1
ATOM 3916 O O . SER A 1 505 ? 6.423 -17.633 1.258 1.00 77.75 505 SER A O 1
ATOM 3918 N N . SER A 1 506 ? 7.927 -18.928 0.234 1.00 84.69 506 SER A N 1
ATOM 3919 C CA . SER A 1 506 ? 7.283 -20.192 0.645 1.00 84.69 506 SER A CA 1
ATOM 3920 C C . SER A 1 506 ? 7.345 -20.450 2.153 1.00 84.69 506 SER A C 1
ATOM 3922 O O . SER A 1 506 ? 6.387 -20.947 2.737 1.00 84.69 506 SER A O 1
ATOM 3924 N N . LYS A 1 507 ? 8.458 -20.094 2.801 1.00 90.81 507 LYS A N 1
ATOM 3925 C CA . LYS A 1 507 ? 8.630 -20.277 4.246 1.00 90.81 507 LYS A CA 1
ATOM 3926 C C . LYS A 1 507 ? 7.845 -19.245 5.036 1.00 90.81 507 LYS A C 1
ATOM 3928 O O . LYS A 1 507 ? 7.279 -19.584 6.071 1.00 90.81 507 LYS A O 1
ATOM 3933 N N . LEU A 1 508 ? 7.825 -18.001 4.558 1.00 90.88 508 LEU A N 1
ATOM 3934 C CA . LEU A 1 508 ? 7.043 -16.950 5.192 1.00 90.88 508 LEU A CA 1
ATOM 3935 C C . LEU A 1 508 ? 5.550 -17.280 5.122 1.00 90.88 508 LEU A C 1
ATOM 3937 O O . LEU A 1 508 ? 4.892 -17.216 6.151 1.00 90.88 508 LEU A O 1
ATOM 3941 N N . GLU A 1 509 ? 5.059 -17.759 3.975 1.00 92.19 509 GLU A N 1
ATOM 3942 C CA . GLU A 1 509 ? 3.680 -18.242 3.822 1.00 92.19 509 GLU A CA 1
ATOM 3943 C C . GLU A 1 509 ? 3.300 -19.288 4.880 1.00 92.19 509 GLU A C 1
ATOM 3945 O O . GLU A 1 509 ? 2.306 -19.123 5.585 1.00 92.19 509 GLU A O 1
ATOM 3950 N N . ASP A 1 510 ? 4.115 -20.333 5.054 1.00 95.88 510 ASP A N 1
ATOM 3951 C CA . ASP A 1 510 ? 3.873 -21.388 6.048 1.00 95.88 510 ASP A CA 1
ATOM 3952 C C . ASP A 1 510 ? 3.757 -20.841 7.482 1.00 95.88 510 ASP A C 1
ATOM 3954 O O . ASP A 1 510 ? 2.954 -21.327 8.290 1.00 95.88 510 ASP A O 1
ATOM 3958 N N . ILE A 1 511 ? 4.577 -19.841 7.812 1.00 97.44 511 ILE A N 1
ATOM 3959 C CA . ILE A 1 511 ? 4.593 -19.192 9.127 1.00 97.44 511 ILE A CA 1
ATOM 3960 C C . ILE A 1 511 ? 3.362 -18.305 9.285 1.00 97.44 511 ILE A C 1
ATOM 3962 O O . ILE A 1 511 ? 2.687 -18.396 10.310 1.00 97.44 511 ILE A O 1
ATOM 3966 N N . SER A 1 512 ? 3.037 -17.498 8.277 1.00 93.94 512 SER A N 1
ATOM 3967 C CA . SER A 1 512 ? 1.881 -16.602 8.272 1.00 93.94 512 SER A CA 1
ATOM 3968 C C . SER A 1 512 ? 0.564 -17.366 8.393 1.00 93.94 512 SER A C 1
ATOM 3970 O O . SER A 1 512 ? -0.280 -17.001 9.214 1.00 93.94 512 SER A O 1
ATOM 3972 N N . VAL A 1 513 ? 0.424 -18.480 7.668 1.00 96.38 513 VAL A N 1
ATOM 3973 C CA . VAL A 1 513 ? -0.717 -19.399 7.798 1.00 96.38 513 VAL A CA 1
ATOM 3974 C C . VAL A 1 513 ? -0.784 -19.983 9.209 1.00 96.38 513 VAL A C 1
ATOM 3976 O O . VAL A 1 513 ? -1.844 -19.959 9.832 1.00 96.38 513 VAL A O 1
ATOM 3979 N N . SER A 1 514 ? 0.342 -20.464 9.750 1.00 97.50 514 SER A N 1
ATOM 3980 C CA . SER A 1 514 ? 0.391 -21.015 11.118 1.00 97.50 514 SER A CA 1
ATOM 3981 C C . SER A 1 514 ? 0.061 -19.962 12.183 1.00 97.50 514 SER A C 1
ATOM 3983 O O . SER A 1 514 ? -0.479 -20.285 13.235 1.00 97.50 514 SER A O 1
ATOM 3985 N N . ALA A 1 515 ? 0.374 -18.695 11.917 1.00 97.19 515 ALA A N 1
ATOM 3986 C CA . ALA A 1 515 ? 0.053 -17.576 12.790 1.00 97.19 515 ALA A CA 1
ATOM 3987 C C . ALA A 1 515 ? -1.415 -17.138 12.730 1.00 97.19 515 ALA A C 1
ATOM 3989 O O . ALA A 1 515 ? -1.844 -16.375 13.591 1.00 97.19 515 ALA A O 1
ATOM 3990 N N . GLY A 1 516 ? -2.193 -17.626 11.760 1.00 93.88 516 GLY A N 1
ATOM 3991 C CA . GLY A 1 516 ? -3.569 -17.180 11.550 1.00 93.88 516 GLY A CA 1
ATOM 3992 C C . GLY A 1 516 ? -3.654 -15.790 10.920 1.00 93.88 516 GLY A C 1
ATOM 3993 O O . GLY A 1 516 ? -4.634 -15.081 11.141 1.00 93.88 516 GLY A O 1
ATOM 3994 N N . ALA A 1 517 ? -2.637 -15.383 10.149 1.00 89.88 517 ALA A N 1
ATOM 3995 C CA . ALA A 1 517 ? -2.741 -14.187 9.321 1.00 89.88 517 ALA A CA 1
ATOM 3996 C C . ALA A 1 517 ? -3.915 -14.332 8.343 1.00 89.88 517 ALA A C 1
ATOM 3998 O O . ALA A 1 517 ? -4.319 -15.439 7.985 1.00 89.88 517 ALA A O 1
ATOM 3999 N N . LYS A 1 518 ? -4.505 -13.212 7.929 1.00 80.81 518 LYS A N 1
ATOM 4000 C CA . LYS A 1 518 ? -5.627 -13.226 6.989 1.00 80.81 518 LYS A CA 1
ATOM 4001 C C . LYS A 1 518 ? -5.106 -13.446 5.568 1.00 80.81 518 LYS A C 1
ATOM 4003 O O . LYS A 1 518 ? -4.130 -12.816 5.176 1.00 80.81 518 LYS A O 1
ATOM 4008 N N . ALA A 1 519 ? -5.791 -14.289 4.797 1.00 71.12 519 ALA A N 1
ATOM 4009 C CA . ALA A 1 519 ? -5.523 -14.426 3.370 1.00 71.12 519 ALA A CA 1
ATOM 4010 C C . ALA A 1 519 ? -5.788 -13.098 2.638 1.00 71.12 519 ALA A C 1
ATOM 4012 O O . ALA A 1 519 ? -6.839 -12.470 2.817 1.00 71.12 519 ALA A O 1
ATOM 4013 N N . LEU A 1 520 ? -4.838 -12.703 1.804 1.00 63.69 520 LEU A N 1
ATOM 4014 C CA . LEU A 1 520 ? -4.922 -11.619 0.840 1.00 63.69 520 LEU A CA 1
ATOM 4015 C C . LEU A 1 520 ? -5.687 -12.084 -0.417 1.00 63.69 520 LEU A C 1
ATOM 4017 O O . LEU A 1 520 ? -5.914 -13.286 -0.593 1.00 63.69 520 LEU A O 1
ATOM 4021 N N . PRO A 1 521 ? -6.123 -11.163 -1.300 1.00 50.12 521 PRO A N 1
ATOM 4022 C CA . PRO A 1 521 ? -6.885 -11.513 -2.504 1.00 50.12 521 PRO A CA 1
ATOM 4023 C C . PRO A 1 521 ? -6.177 -12.490 -3.456 1.00 50.12 521 PRO A C 1
ATOM 4025 O O . PRO A 1 521 ? -6.838 -13.286 -4.121 1.00 50.12 521 PRO A O 1
ATOM 4028 N N . ASP A 1 522 ? -4.845 -12.464 -3.492 1.00 53.97 522 ASP A N 1
ATOM 4029 C CA . ASP A 1 522 ? -3.997 -13.382 -4.264 1.00 53.97 522 ASP A CA 1
ATOM 4030 C C . ASP A 1 522 ? -3.837 -14.772 -3.604 1.00 53.97 522 ASP A C 1
ATOM 4032 O O . ASP A 1 522 ? -3.210 -15.675 -4.164 1.00 53.97 522 ASP A O 1
ATOM 4036 N N . GLY A 1 523 ? -4.423 -14.959 -2.418 1.00 64.50 523 GLY A N 1
ATOM 4037 C CA . GLY A 1 523 ? -4.369 -16.179 -1.621 1.00 64.50 523 GLY A CA 1
ATOM 4038 C C . GLY A 1 523 ? -3.146 -16.302 -0.710 1.00 64.50 523 GLY A C 1
ATOM 4039 O O . GLY A 1 523 ? -3.041 -17.319 -0.021 1.00 64.50 523 GLY A O 1
ATOM 4040 N N . LYS A 1 524 ? -2.241 -15.315 -0.688 1.00 77.00 524 LYS A N 1
ATOM 4041 C CA . LYS A 1 524 ? -1.083 -15.269 0.221 1.00 77.00 524 LYS A CA 1
ATOM 4042 C C . LYS A 1 524 ? -1.464 -14.745 1.595 1.00 77.00 524 LYS A C 1
ATOM 4044 O O . LYS A 1 524 ? -2.497 -14.110 1.759 1.00 77.00 524 LYS A O 1
ATOM 4049 N N . HIS A 1 525 ? -0.625 -14.992 2.595 1.00 85.56 525 HIS A N 1
ATOM 4050 C CA . HIS A 1 525 ? -0.859 -14.559 3.981 1.00 85.56 525 HIS A CA 1
ATOM 4051 C C . HIS A 1 525 ? 0.191 -13.552 4.484 1.00 85.56 525 HIS A C 1
ATOM 4053 O O . HIS A 1 525 ? 0.230 -13.219 5.670 1.00 85.56 525 HIS A O 1
ATOM 4059 N N . TYR A 1 526 ? 1.039 -13.060 3.583 1.00 83.56 526 TYR A N 1
ATOM 4060 C CA . TYR A 1 526 ? 2.041 -12.029 3.830 1.00 83.56 526 TYR A CA 1
ATOM 4061 C C . TYR A 1 526 ? 1.997 -10.988 2.710 1.00 83.56 526 TYR A C 1
ATOM 4063 O O . TYR A 1 526 ? 1.613 -11.289 1.583 1.00 83.56 526 TYR A O 1
ATOM 4071 N N . TYR A 1 527 ? 2.419 -9.770 3.026 1.00 75.44 527 TYR A N 1
ATOM 4072 C CA . TYR A 1 527 ? 2.558 -8.676 2.076 1.00 75.44 527 TYR A CA 1
ATOM 4073 C C . TYR A 1 527 ? 3.954 -8.694 1.463 1.00 75.44 527 TYR A C 1
ATOM 4075 O O . TYR A 1 527 ? 4.939 -8.872 2.177 1.00 75.44 527 TYR A O 1
ATOM 4083 N N . THR A 1 528 ? 4.048 -8.454 0.162 1.00 71.56 528 THR A N 1
ATOM 4084 C CA . THR A 1 528 ? 5.310 -8.135 -0.509 1.00 71.56 528 THR A CA 1
ATOM 4085 C C . THR A 1 528 ? 5.401 -6.622 -0.634 1.00 71.56 528 THR A C 1
ATOM 4087 O O . THR A 1 528 ? 4.437 -5.981 -1.048 1.00 71.56 528 THR A O 1
ATOM 4090 N N . ILE A 1 529 ? 6.523 -6.041 -0.214 1.00 64.12 529 ILE A N 1
ATOM 4091 C CA . ILE A 1 529 ? 6.705 -4.588 -0.186 1.00 64.12 529 ILE A CA 1
ATOM 4092 C C . ILE A 1 529 ? 7.929 -4.249 -1.043 1.00 64.12 529 ILE A C 1
ATOM 4094 O O . ILE A 1 529 ? 9.053 -4.491 -0.601 1.00 64.12 529 ILE A O 1
ATOM 4098 N N . PRO A 1 530 ? 7.740 -3.696 -2.257 1.00 48.31 530 PRO A N 1
ATOM 4099 C CA . PRO A 1 530 ? 8.848 -3.414 -3.161 1.00 48.31 530 PRO A CA 1
ATOM 4100 C C . PRO A 1 530 ? 9.694 -2.216 -2.713 1.00 48.31 530 PRO A C 1
ATOM 4102 O O . PRO A 1 530 ? 10.863 -2.126 -3.084 1.00 48.31 530 PRO A O 1
ATOM 4105 N N . SER A 1 531 ? 9.158 -1.325 -1.867 1.00 52.03 531 SER A N 1
ATOM 4106 C CA . SER A 1 531 ? 9.876 -0.129 -1.419 1.00 52.03 531 SER A CA 1
ATOM 4107 C C . SER A 1 531 ? 9.579 0.304 0.026 1.00 52.03 531 SER A C 1
ATOM 4109 O O . SER A 1 531 ? 8.568 -0.039 0.637 1.00 52.03 531 SER A O 1
ATOM 4111 N N . ASN A 1 532 ? 10.436 1.172 0.574 1.00 53.50 532 ASN A N 1
ATOM 4112 C CA . ASN A 1 532 ? 10.179 1.839 1.859 1.00 53.50 532 ASN A CA 1
ATOM 4113 C C . ASN A 1 532 ? 8.882 2.681 1.862 1.00 53.50 532 ASN A C 1
ATOM 4115 O O . ASN A 1 532 ? 8.360 2.980 2.938 1.00 53.50 532 ASN A O 1
ATOM 4119 N N . GLU A 1 533 ? 8.391 3.111 0.695 1.00 50.94 533 GLU A N 1
ATOM 4120 C CA . GLU A 1 533 ? 7.174 3.922 0.562 1.00 50.94 533 GLU A CA 1
ATOM 4121 C C . GLU A 1 533 ? 5.916 3.053 0.679 1.00 50.94 533 GLU A C 1
ATOM 4123 O O . GLU A 1 533 ? 4.970 3.428 1.370 1.00 50.94 533 GLU A O 1
ATOM 4128 N N . ASP A 1 534 ? 5.943 1.833 0.149 1.00 52.44 534 ASP A N 1
ATOM 4129 C CA . ASP A 1 534 ? 4.836 0.874 0.274 1.00 52.44 534 ASP A CA 1
ATOM 4130 C C . ASP A 1 534 ? 4.651 0.391 1.724 1.00 52.44 534 ASP A C 1
ATOM 4132 O O . ASP A 1 534 ? 3.539 0.108 2.179 1.00 52.44 534 ASP A O 1
ATOM 4136 N N . PHE A 1 535 ? 5.732 0.408 2.510 1.00 60.00 535 PHE A N 1
ATOM 4137 C CA . PHE A 1 535 ? 5.683 0.167 3.952 1.00 60.00 535 PHE A CA 1
ATOM 4138 C C . PHE A 1 535 ? 4.859 1.224 4.708 1.00 60.00 535 PHE A C 1
ATOM 4140 O O . PHE A 1 535 ? 4.177 0.907 5.688 1.00 60.00 535 PHE A O 1
ATOM 4147 N N . VAL A 1 536 ? 4.863 2.479 4.240 1.00 55.16 536 VAL A N 1
ATOM 4148 C CA . VAL A 1 536 ? 4.026 3.552 4.802 1.00 55.16 536 VAL A CA 1
ATOM 4149 C C . VAL A 1 536 ? 2.545 3.287 4.535 1.00 55.16 536 VAL A C 1
ATOM 4151 O O . VAL A 1 536 ? 1.722 3.511 5.423 1.00 55.16 536 VAL A O 1
ATOM 4154 N N . SER A 1 537 ? 2.206 2.778 3.354 1.00 55.19 537 SER A N 1
ATOM 4155 C CA . SER A 1 537 ? 0.829 2.432 2.985 1.00 55.19 537 SER A CA 1
ATOM 4156 C C . SER A 1 537 ? 0.273 1.309 3.857 1.00 55.19 537 SER A C 1
ATOM 4158 O O . SER A 1 537 ? -0.856 1.407 4.337 1.00 55.19 537 SER A O 1
ATOM 4160 N N . LEU A 1 538 ? 1.083 0.291 4.165 1.00 64.19 538 LEU A N 1
ATOM 4161 C CA . LEU A 1 538 ? 0.690 -0.757 5.108 1.00 64.19 538 LEU A CA 1
ATOM 4162 C C . LEU A 1 538 ? 0.467 -0.207 6.526 1.00 64.19 538 LEU A C 1
ATOM 4164 O O . LEU A 1 538 ? -0.531 -0.541 7.164 1.00 64.19 538 LEU A O 1
ATOM 4168 N N . ALA A 1 539 ? 1.365 0.657 7.014 1.00 61.94 539 ALA A N 1
ATOM 4169 C CA . ALA A 1 539 ? 1.211 1.307 8.317 1.00 61.94 539 ALA A CA 1
ATOM 4170 C C . ALA A 1 539 ? -0.095 2.123 8.392 1.00 61.94 539 ALA A C 1
ATOM 4172 O O . ALA A 1 539 ? -0.829 2.045 9.376 1.00 61.94 539 ALA A O 1
ATOM 4173 N N . ILE A 1 540 ? -0.437 2.845 7.321 1.00 59.53 540 ILE A N 1
ATOM 4174 C CA . ILE A 1 540 ? -1.709 3.569 7.208 1.00 59.53 540 ILE A CA 1
ATOM 4175 C C . ILE A 1 540 ? -2.894 2.597 7.175 1.00 59.53 540 ILE A C 1
ATOM 4177 O O . ILE A 1 540 ? -3.870 2.821 7.884 1.00 59.53 540 ILE A O 1
ATOM 4181 N N . GLY A 1 541 ? -2.813 1.493 6.430 1.00 62.50 541 GLY A N 1
ATOM 4182 C CA . GLY A 1 541 ? -3.872 0.481 6.389 1.00 62.50 541 GLY A CA 1
ATOM 4183 C C . GLY A 1 541 ? -4.163 -0.125 7.766 1.00 62.50 541 GLY A C 1
ATOM 4184 O O . GLY A 1 541 ? -5.321 -0.254 8.166 1.00 62.50 541 GLY A O 1
ATOM 4185 N N . ILE A 1 542 ? -3.123 -0.421 8.551 1.00 65.19 542 ILE A N 1
ATOM 4186 C CA . ILE A 1 542 ? -3.283 -0.897 9.933 1.00 65.19 542 ILE A CA 1
ATOM 4187 C C . ILE A 1 542 ? -3.869 0.213 10.817 1.00 65.19 542 ILE A C 1
ATOM 4189 O O . ILE A 1 542 ? -4.767 -0.064 11.616 1.00 65.19 542 ILE A O 1
ATOM 4193 N N . LEU A 1 543 ? -3.424 1.466 10.674 1.00 62.31 543 LEU A N 1
ATOM 4194 C CA . LEU A 1 543 ? -3.992 2.617 11.389 1.00 62.31 543 LEU A CA 1
ATOM 4195 C C . LEU A 1 543 ? -5.486 2.815 11.080 1.00 62.31 543 LEU A C 1
ATOM 4197 O O . LEU A 1 543 ? -6.264 3.020 12.006 1.00 62.31 543 LEU A O 1
ATOM 4201 N N . GLN A 1 544 ? -5.893 2.671 9.822 1.00 62.50 544 GLN A N 1
ATOM 4202 C CA . GLN A 1 544 ? -7.267 2.890 9.356 1.00 62.50 544 GLN A CA 1
ATOM 4203 C C . GLN A 1 544 ? -8.183 1.669 9.522 1.00 62.50 544 GLN A C 1
ATOM 4205 O O . GLN A 1 544 ? -9.398 1.782 9.372 1.00 62.50 544 GLN A O 1
ATOM 4210 N N . SER A 1 545 ? -7.627 0.494 9.833 1.00 66.12 545 SER A N 1
ATOM 4211 C CA . SER A 1 545 ? -8.423 -0.720 10.035 1.00 66.12 545 SER A CA 1
ATOM 4212 C C . SER A 1 545 ? -9.438 -0.553 11.170 1.00 66.12 545 SER A C 1
ATOM 4214 O O . SER A 1 545 ? -9.105 -0.073 12.261 1.00 66.12 545 SER A O 1
ATOM 4216 N N . GLN A 1 546 ? -10.680 -0.971 10.909 1.00 68.19 546 GLN A N 1
ATOM 4217 C CA . GLN A 1 546 ? -11.735 -0.960 11.915 1.00 68.19 546 GLN A CA 1
ATOM 4218 C C . GLN A 1 546 ? -11.456 -2.033 12.969 1.00 68.19 546 GLN A C 1
ATOM 4220 O O . GLN A 1 546 ? -11.189 -3.185 12.610 1.00 68.19 546 GLN A O 1
ATOM 4225 N N . PRO A 1 547 ? -11.554 -1.706 14.263 1.00 65.69 547 PRO A N 1
ATOM 4226 C CA . PRO A 1 547 ? -11.610 -2.735 15.291 1.00 65.69 547 PRO A CA 1
ATOM 4227 C C . PRO A 1 547 ? -12.798 -3.675 15.076 1.00 65.69 547 PRO A C 1
ATOM 4229 O O . PRO A 1 547 ? -13.913 -3.234 14.802 1.00 65.69 547 PRO A O 1
ATOM 4232 N N . ALA A 1 548 ? -12.570 -4.973 15.276 1.00 65.50 548 ALA A N 1
ATOM 4233 C CA . ALA A 1 548 ? -13.646 -5.958 15.247 1.00 65.50 548 ALA A CA 1
ATOM 4234 C C . ALA A 1 548 ? -14.688 -5.691 16.345 1.00 65.50 548 ALA A C 1
ATOM 4236 O O . ALA A 1 548 ? -15.877 -5.864 16.101 1.00 65.50 548 ALA A O 1
ATOM 4237 N N . ASN A 1 549 ? -14.246 -5.234 17.523 1.00 69.44 549 ASN A N 1
ATOM 4238 C CA . ASN A 1 549 ? -15.109 -4.871 18.642 1.00 69.44 549 ASN A CA 1
ATOM 4239 C C . ASN A 1 549 ? -14.722 -3.499 19.205 1.00 69.44 549 ASN A C 1
ATOM 4241 O O . ASN A 1 549 ? -13.538 -3.215 19.383 1.00 69.44 549 ASN A O 1
ATOM 4245 N N . VAL A 1 550 ? -15.719 -2.671 19.515 1.00 75.31 550 VAL A N 1
ATOM 4246 C CA . VAL A 1 550 ? -15.559 -1.376 20.193 1.00 75.31 550 VAL A CA 1
ATOM 4247 C C . VAL A 1 550 ? -16.504 -1.303 21.370 1.00 75.31 550 VAL A C 1
ATOM 4249 O O . VAL A 1 550 ? -17.668 -1.666 21.251 1.00 75.31 550 VAL A O 1
ATOM 4252 N N . ILE A 1 551 ? -16.024 -0.778 22.490 1.00 78.00 551 ILE A N 1
ATOM 4253 C CA . ILE A 1 551 ? -16.876 -0.422 23.619 1.00 78.00 551 ILE A CA 1
ATOM 4254 C C . ILE A 1 551 ? -17.137 1.082 23.554 1.00 78.00 551 ILE A C 1
ATOM 4256 O O . ILE A 1 551 ? -16.197 1.875 23.588 1.00 78.00 551 ILE A O 1
ATOM 4260 N N . LEU A 1 552 ? -18.406 1.480 23.454 1.00 79.25 552 LEU A N 1
ATOM 4261 C CA . LEU A 1 552 ? -18.798 2.877 23.614 1.00 79.25 552 LEU A CA 1
ATOM 4262 C C . LEU A 1 552 ? -18.939 3.204 25.105 1.00 79.25 552 LEU A C 1
ATOM 4264 O O . LEU A 1 552 ? -19.784 2.639 25.800 1.00 79.25 552 LEU A O 1
ATOM 4268 N N . ASP A 1 553 ? -18.137 4.154 25.576 1.00 71.69 553 ASP A N 1
ATOM 4269 C CA . ASP A 1 553 ? -18.088 4.625 26.967 1.00 71.69 553 ASP A CA 1
ATOM 4270 C C . ASP A 1 553 ? -18.816 5.971 27.190 1.00 71.69 553 ASP A C 1
ATOM 4272 O O . ASP A 1 553 ? -19.040 6.405 28.326 1.00 71.69 553 ASP A O 1
ATOM 4276 N N . ASN A 1 554 ? -19.227 6.629 26.101 1.00 79.75 554 ASN A N 1
ATOM 4277 C CA . ASN A 1 554 ? -19.957 7.897 26.092 1.00 79.75 554 ASN A CA 1
ATOM 4278 C C . ASN A 1 554 ? -21.353 7.752 25.472 1.00 79.75 554 ASN A C 1
ATOM 4280 O O . ASN A 1 554 ? -21.711 8.445 24.517 1.00 79.75 554 ASN A O 1
ATOM 4284 N N . VAL A 1 555 ? -22.158 6.868 26.061 1.00 89.12 555 VAL A N 1
ATOM 4285 C CA . VAL A 1 555 ? -23.601 6.789 25.807 1.00 89.12 555 VAL A CA 1
ATOM 4286 C C . VAL A 1 555 ? -24.337 7.389 27.002 1.00 89.12 555 VAL A C 1
ATOM 4288 O O . VAL A 1 555 ? -24.096 6.994 28.142 1.00 89.12 555 VAL A O 1
ATOM 4291 N N . PHE A 1 556 ? -25.212 8.365 26.771 1.00 93.12 556 PHE A N 1
ATOM 4292 C CA . PHE A 1 556 ? -25.931 9.072 27.832 1.00 93.12 556 PHE A CA 1
ATOM 4293 C C . PHE A 1 556 ? -27.436 8.889 27.687 1.00 93.12 556 PHE A C 1
ATOM 4295 O O . PHE A 1 556 ? -27.986 9.147 26.622 1.00 93.12 556 PHE A O 1
ATOM 4302 N N . TYR A 1 557 ? -28.092 8.469 28.762 1.00 94.69 557 TYR A N 1
ATOM 4303 C CA . TYR A 1 557 ? -29.541 8.332 28.848 1.00 94.69 557 TYR A CA 1
ATOM 4304 C C . TYR A 1 557 ? -30.128 9.469 29.682 1.00 94.69 557 TYR A C 1
ATOM 4306 O O . TYR A 1 557 ? -29.579 9.823 30.727 1.00 94.69 557 TYR A O 1
ATOM 4314 N N . GLU A 1 558 ? -31.261 10.004 29.234 1.00 95.44 558 GLU A N 1
ATOM 4315 C CA . GLU A 1 558 ? -32.094 10.949 29.972 1.00 95.44 558 GLU A CA 1
ATOM 4316 C C . GLU A 1 558 ? -33.573 10.662 29.689 1.00 95.44 558 GLU A C 1
ATOM 4318 O O . GLU A 1 558 ? -33.972 10.498 28.534 1.00 95.44 558 GLU A O 1
ATOM 4323 N N . GLU A 1 559 ? -34.394 10.623 30.737 1.00 95.25 559 GLU A N 1
ATOM 4324 C CA . GLU A 1 559 ? -35.843 10.486 30.611 1.00 95.25 559 GLU A CA 1
ATOM 4325 C C . GLU A 1 559 ? -36.598 11.230 31.711 1.00 95.25 559 GLU A C 1
ATOM 4327 O O . GLU A 1 559 ? -36.306 11.078 32.901 1.00 95.25 559 GLU A O 1
ATOM 4332 N N . ILE A 1 560 ? -37.612 11.991 31.300 1.00 94.81 560 ILE A N 1
ATOM 4333 C CA . ILE A 1 560 ? -38.536 12.715 32.167 1.00 94.81 560 ILE A CA 1
ATOM 4334 C C . ILE A 1 560 ? -39.825 11.898 32.288 1.00 94.81 560 ILE A C 1
ATOM 4336 O O . ILE A 1 560 ? -40.596 11.736 31.345 1.00 94.81 560 ILE A O 1
ATOM 4340 N N . TYR A 1 561 ? -40.115 11.412 33.486 1.00 94.31 561 TYR A N 1
ATOM 4341 C CA . TYR A 1 561 ? -41.269 10.558 33.748 1.00 94.31 561 TYR A CA 1
ATOM 4342 C C . TYR A 1 561 ? -42.562 11.388 33.855 1.00 94.31 561 TYR A C 1
ATOM 4344 O O . TYR A 1 561 ? -42.504 12.541 34.297 1.00 94.31 561 TYR A O 1
ATOM 4352 N N . PRO A 1 562 ? -43.733 10.856 33.453 1.00 93.31 562 PRO A N 1
ATOM 4353 C CA . PRO A 1 562 ? -45.016 11.562 33.558 1.00 93.31 562 PRO A CA 1
ATOM 4354 C C . PRO A 1 562 ? -45.341 11.990 34.999 1.00 93.31 562 PRO A C 1
ATOM 4356 O O . PRO A 1 562 ? -44.863 11.376 35.954 1.00 93.31 562 PRO A O 1
ATOM 4359 N N . VAL A 1 563 ? -46.182 13.016 35.177 1.00 92.31 563 VAL A N 1
ATOM 4360 C CA . VAL A 1 563 ? -46.562 13.542 36.510 1.00 92.31 563 VAL A CA 1
ATOM 4361 C C . VAL A 1 563 ? -47.210 12.475 37.405 1.00 92.31 563 VAL A C 1
ATOM 4363 O O . VAL A 1 563 ? -47.086 12.498 38.630 1.00 92.31 563 VAL A O 1
ATOM 4366 N N . GLU A 1 564 ? -47.866 11.488 36.802 1.00 92.81 564 GLU A N 1
ATOM 4367 C CA . GLU A 1 564 ? -48.516 10.370 37.480 1.00 92.81 564 GLU A CA 1
ATOM 4368 C C . GLU A 1 564 ? -47.547 9.261 37.923 1.00 92.81 564 GLU A C 1
ATOM 4370 O O . GLU A 1 564 ? -47.988 8.233 38.454 1.00 92.81 564 GLU A O 1
ATOM 4375 N N . VAL A 1 565 ? -46.239 9.437 37.712 1.00 93.38 565 VAL A N 1
ATOM 4376 C CA . VAL A 1 565 ? -45.215 8.415 37.933 1.00 93.38 565 VAL A CA 1
ATOM 4377 C C . VAL A 1 565 ? -44.161 8.896 38.924 1.00 93.38 565 VAL A C 1
ATOM 4379 O O . VAL A 1 565 ? -43.498 9.910 38.740 1.00 93.38 565 VAL A O 1
ATOM 4382 N N . VAL A 1 566 ? -43.953 8.103 39.975 1.00 93.12 566 VAL A N 1
ATOM 4383 C CA . VAL A 1 566 ? -42.872 8.291 40.945 1.00 93.12 566 VAL A CA 1
ATOM 4384 C C . VAL A 1 566 ? -41.781 7.265 40.681 1.00 93.12 566 VAL A C 1
ATOM 4386 O O . VAL A 1 566 ? -42.019 6.063 40.813 1.00 93.12 566 VAL A O 1
ATOM 4389 N N . VAL A 1 567 ? -40.567 7.715 40.373 1.00 94.12 567 VAL A N 1
ATOM 4390 C CA . VAL A 1 567 ? -39.403 6.825 40.267 1.00 94.12 567 VAL A CA 1
ATOM 4391 C C . VAL A 1 567 ? -38.939 6.444 41.673 1.00 94.12 567 VAL A C 1
ATOM 4393 O O . VAL A 1 567 ? -38.690 7.297 42.524 1.00 94.12 567 VAL A O 1
ATOM 4396 N N . THR A 1 568 ? -38.860 5.143 41.941 1.00 91.81 568 THR A N 1
ATOM 4397 C CA . THR A 1 568 ? -38.556 4.589 43.273 1.00 91.81 568 THR A CA 1
ATOM 4398 C C . THR A 1 568 ? -37.146 4.022 43.386 1.00 91.81 568 THR A C 1
ATOM 4400 O O . THR A 1 568 ? -36.590 4.001 44.485 1.00 91.81 568 THR A O 1
ATOM 4403 N N . LYS A 1 569 ? -36.559 3.570 42.273 1.00 93.19 569 LYS A N 1
ATOM 4404 C CA . LYS A 1 569 ? -35.180 3.075 42.208 1.00 93.19 569 LYS A CA 1
ATOM 4405 C C . LYS A 1 569 ? -34.658 3.176 40.776 1.00 93.19 569 LYS A C 1
ATOM 4407 O O . LYS A 1 569 ? -35.366 2.801 39.846 1.00 93.19 569 LYS A O 1
ATOM 4412 N N . VAL A 1 570 ? -33.416 3.628 40.634 1.00 93.62 570 VAL A N 1
ATOM 4413 C CA . VAL A 1 570 ? -32.681 3.713 39.363 1.00 93.62 570 VAL A CA 1
ATOM 4414 C C . VAL A 1 570 ? -31.480 2.753 39.373 1.00 93.62 570 VAL A C 1
ATOM 4416 O O . VAL A 1 570 ? -31.064 2.323 40.461 1.00 93.62 570 VAL A O 1
ATOM 4419 N N . PRO A 1 571 ? -30.926 2.390 38.203 1.00 89.81 571 PRO A N 1
ATOM 4420 C CA . PRO A 1 571 ? -29.664 1.662 38.102 1.00 89.81 571 PRO A CA 1
ATOM 4421 C C . PRO A 1 571 ? -28.513 2.345 38.850 1.00 89.81 571 PRO A C 1
ATOM 4423 O O . PRO A 1 571 ? -28.514 3.554 39.084 1.00 89.81 571 PRO A O 1
ATOM 4426 N N . SER A 1 572 ? -27.502 1.559 39.229 1.00 84.56 572 SER A N 1
ATOM 4427 C CA . SER A 1 572 ? -26.296 2.109 39.856 1.00 84.56 572 SER A CA 1
ATOM 4428 C C . SER A 1 572 ? -25.568 3.037 38.879 1.00 84.56 572 SER A C 1
ATOM 4430 O O . SER A 1 572 ? -25.423 2.695 37.712 1.00 84.56 572 SER A O 1
ATOM 4432 N N . GLY A 1 573 ? -25.123 4.204 39.353 1.00 83.38 573 GLY A N 1
ATOM 4433 C CA . GLY A 1 573 ? -24.431 5.198 38.523 1.00 83.38 573 GLY A CA 1
ATOM 4434 C C . GLY A 1 573 ? -25.345 6.191 37.792 1.00 83.38 573 GLY A C 1
ATOM 4435 O O . GLY A 1 573 ? -24.827 7.126 37.190 1.00 83.38 573 GLY A O 1
ATOM 4436 N N . MET A 1 574 ? -26.672 6.040 37.879 1.00 92.25 574 MET A N 1
ATOM 4437 C CA . MET A 1 574 ? -27.632 7.034 37.383 1.00 92.25 574 MET A CA 1
ATOM 4438 C C . MET A 1 574 ? -28.089 7.989 38.487 1.00 92.25 574 MET A C 1
ATOM 4440 O O . MET A 1 574 ? -28.168 7.630 39.666 1.00 92.25 574 MET A O 1
ATOM 4444 N N . GLU A 1 575 ? -28.430 9.205 38.083 1.00 94.12 575 GLU A N 1
ATOM 4445 C CA . GLU A 1 575 ? -28.972 10.254 38.934 1.00 94.12 575 GLU A CA 1
ATOM 4446 C C . GLU A 1 575 ? -30.494 10.336 38.799 1.00 94.12 575 GLU A C 1
ATOM 4448 O O . GLU A 1 575 ? -31.065 10.079 37.739 1.00 94.12 575 GLU A O 1
ATOM 4453 N N . LEU A 1 576 ? -31.146 10.691 39.907 1.00 95.31 576 LEU A N 1
ATOM 4454 C CA . LEU A 1 576 ? -32.579 10.942 39.980 1.00 95.31 576 LEU A CA 1
ATOM 4455 C C . LEU A 1 576 ? -32.804 12.362 40.497 1.00 95.31 576 LEU A C 1
ATOM 4457 O O . LEU A 1 576 ? -32.511 12.642 41.664 1.00 95.31 576 LEU A O 1
ATOM 4461 N N . THR A 1 577 ? -33.362 13.231 39.660 1.00 94.00 577 THR A N 1
ATOM 4462 C CA . THR A 1 577 ? -33.749 14.597 40.034 1.00 94.00 577 THR A CA 1
ATOM 4463 C C . THR A 1 577 ? -35.267 14.765 40.012 1.00 94.00 577 THR A C 1
ATOM 4465 O O . THR A 1 577 ? -36.015 13.914 39.523 1.00 94.00 577 THR A O 1
ATOM 4468 N N . GLN A 1 578 ? -35.733 15.847 40.631 1.00 91.62 578 GLN A N 1
ATOM 4469 C CA . GLN A 1 578 ? -37.130 16.265 40.616 1.00 91.62 578 GLN A CA 1
ATOM 4470 C C . GLN A 1 578 ? -37.180 17.705 40.142 1.00 91.62 578 GLN A C 1
ATOM 4472 O O . GLN A 1 578 ? -36.563 18.573 40.763 1.00 91.62 578 GLN A O 1
ATOM 4477 N N . ASP A 1 579 ? -37.950 17.944 39.092 1.00 84.69 579 ASP A N 1
ATOM 4478 C CA . ASP A 1 579 ? -38.063 19.246 38.452 1.00 84.69 579 ASP A CA 1
ATOM 4479 C C . ASP A 1 579 ? -39.541 19.608 38.267 1.00 84.69 579 ASP A C 1
ATOM 4481 O O . ASP A 1 579 ? -40.421 18.743 38.208 1.00 84.69 579 ASP A O 1
ATOM 4485 N N . ILE A 1 580 ? -39.829 20.911 38.241 1.00 82.75 580 ILE A N 1
ATOM 4486 C CA . ILE A 1 580 ? -41.189 21.423 38.055 1.00 82.75 580 ILE A CA 1
ATOM 4487 C C . ILE A 1 580 ? -41.396 21.706 36.570 1.00 82.75 580 ILE A C 1
ATOM 4489 O O . ILE A 1 580 ? -40.773 22.618 36.026 1.00 82.75 580 ILE A O 1
ATOM 4493 N N . TYR A 1 581 ? -42.319 20.979 35.948 1.00 74.81 581 TYR A N 1
ATOM 4494 C CA . TYR A 1 581 ? -42.748 21.190 34.568 1.00 74.81 581 TYR A CA 1
ATOM 4495 C C . TYR A 1 581 ? -44.208 21.633 34.580 1.00 74.81 581 TYR A C 1
ATOM 4497 O O . TYR A 1 581 ? -45.063 20.941 35.124 1.00 74.81 581 TYR A O 1
ATOM 4505 N N . ASP A 1 582 ? -44.482 22.826 34.051 1.00 75.94 582 ASP A N 1
ATOM 4506 C CA . ASP A 1 582 ? -45.829 23.413 33.982 1.00 75.94 582 ASP A CA 1
ATOM 4507 C C . ASP A 1 582 ? -46.606 23.456 35.318 1.00 75.94 582 ASP A C 1
ATOM 4509 O O . ASP A 1 582 ? -47.832 23.517 35.349 1.00 75.94 582 ASP A O 1
ATOM 4513 N N . GLY A 1 583 ? -45.881 23.522 36.441 1.00 80.62 583 GLY A N 1
ATOM 4514 C CA . GLY A 1 583 ? -46.445 23.617 37.794 1.00 80.62 583 GLY A CA 1
ATOM 4515 C C . GLY A 1 583 ? -46.549 22.285 38.539 1.00 80.62 583 GLY A C 1
ATOM 4516 O O . GLY A 1 583 ? -46.797 22.303 39.746 1.00 80.62 583 GLY A O 1
ATOM 4517 N N . ASP A 1 584 ? -46.275 21.171 37.863 1.00 85.81 584 ASP A N 1
ATOM 4518 C CA . ASP A 1 584 ? -46.295 19.824 38.422 1.00 85.81 584 ASP A CA 1
ATOM 4519 C C . ASP A 1 584 ? -44.880 19.262 38.615 1.00 85.81 584 ASP A C 1
ATOM 4521 O O . ASP A 1 584 ? -43.950 19.589 37.878 1.00 85.81 584 ASP A O 1
ATOM 4525 N N . ILE A 1 585 ? -44.703 18.411 39.630 1.00 87.19 585 ILE A N 1
ATOM 4526 C CA . ILE A 1 585 ? -43.417 17.756 39.906 1.00 87.19 585 ILE A CA 1
ATOM 4527 C C . ILE A 1 585 ? -43.302 16.516 39.020 1.00 87.19 585 ILE A C 1
ATOM 4529 O O . ILE A 1 585 ? -44.123 15.606 39.128 1.00 87.19 585 ILE A O 1
ATOM 4533 N N . ARG A 1 586 ? -42.249 16.457 38.203 1.00 93.25 586 ARG A N 1
ATOM 4534 C CA . ARG A 1 586 ? -41.862 15.268 37.431 1.00 93.25 586 ARG A CA 1
ATOM 4535 C C . ARG A 1 586 ? -40.487 14.779 37.876 1.00 93.25 586 ARG A C 1
ATOM 4537 O O . ARG A 1 586 ? -39.683 15.542 38.415 1.00 93.25 586 ARG A O 1
ATOM 4544 N N . TYR A 1 587 ? -40.235 13.492 37.673 1.00 94.75 587 TYR A N 1
ATOM 4545 C CA . TYR A 1 587 ? -38.953 12.861 37.982 1.00 94.75 587 TYR A CA 1
ATOM 4546 C C . TYR A 1 587 ? -38.122 12.740 36.710 1.00 94.75 587 TYR A C 1
ATOM 4548 O O . TYR A 1 587 ? -38.643 12.274 35.701 1.00 94.75 587 TYR A O 1
ATOM 4556 N N . THR A 1 588 ? -36.839 13.080 36.781 1.00 95.94 588 THR A N 1
ATOM 4557 C CA . THR A 1 588 ? -35.897 12.897 35.671 1.00 95.94 588 THR A CA 1
ATOM 4558 C C . THR A 1 588 ? -34.840 11.884 36.079 1.00 95.94 588 THR A C 1
ATOM 4560 O O . THR A 1 588 ? -34.229 12.013 37.143 1.00 95.94 588 THR A O 1
ATOM 4563 N N . VAL A 1 589 ? -34.643 10.858 35.254 1.00 96.19 589 VAL A N 1
ATOM 4564 C CA . VAL A 1 589 ? -33.540 9.901 35.398 1.00 96.19 589 VAL A CA 1
ATOM 4565 C C . VAL A 1 589 ? -32.514 10.212 34.328 1.00 96.19 589 VAL A C 1
ATOM 4567 O O . VAL A 1 589 ? -32.869 10.299 33.156 1.00 96.19 589 VAL A O 1
ATOM 4570 N N . SER A 1 590 ? -31.250 10.354 34.716 1.00 95.81 590 SER A N 1
ATOM 4571 C CA . SER A 1 590 ? -30.170 10.589 33.761 1.00 95.81 590 SER A CA 1
ATOM 4572 C C . SER A 1 590 ? -28.875 9.913 34.179 1.00 95.81 590 SER A C 1
ATOM 4574 O O . SER A 1 590 ? -28.568 9.839 35.368 1.00 95.81 590 SER A O 1
ATOM 4576 N N . GLY A 1 591 ? -28.076 9.455 33.224 1.00 92.50 591 GLY A N 1
ATOM 4577 C CA . GLY A 1 591 ? -26.758 8.903 33.521 1.00 92.50 591 GLY A CA 1
ATOM 4578 C C . GLY A 1 591 ? -26.072 8.284 32.314 1.00 92.50 591 GLY A C 1
ATOM 4579 O O . GLY A 1 591 ? -26.671 8.103 31.255 1.00 92.50 591 GLY A O 1
ATOM 4580 N N . LYS A 1 592 ? -24.789 7.952 32.483 1.00 90.69 592 LYS A N 1
ATOM 4581 C CA . LYS A 1 592 ? -24.025 7.230 31.462 1.00 90.69 592 LYS A CA 1
ATOM 4582 C C . LYS A 1 592 ? -24.417 5.752 31.444 1.00 90.69 592 LYS A C 1
ATOM 4584 O O . LYS A 1 592 ? -24.492 5.123 32.499 1.00 90.69 592 LYS A O 1
ATOM 4589 N N . LEU A 1 593 ? -24.620 5.209 30.249 1.00 87.25 593 LEU A N 1
ATOM 4590 C CA . LEU A 1 593 ? -24.694 3.773 30.002 1.00 87.25 593 LEU A CA 1
ATOM 4591 C C . LEU A 1 593 ? -23.274 3.281 29.705 1.00 87.25 593 LEU A C 1
ATOM 4593 O O . LEU A 1 593 ? -22.613 3.816 28.817 1.00 87.25 593 LEU A O 1
ATOM 4597 N N . GLY A 1 594 ? -22.790 2.315 30.484 1.00 74.25 594 GLY A N 1
ATOM 4598 C CA . GLY A 1 594 ? -21.469 1.713 30.294 1.00 74.25 594 GLY A CA 1
ATOM 4599 C C . GLY A 1 594 ? -21.522 0.446 29.444 1.00 74.25 594 GLY A C 1
ATOM 4600 O O . GLY A 1 594 ? -22.566 -0.203 29.367 1.00 74.25 594 GLY A O 1
ATOM 4601 N N . ASP A 1 595 ? -20.372 0.090 28.869 1.00 72.81 595 ASP A N 1
ATOM 4602 C CA . ASP A 1 595 ? -20.095 -1.210 28.245 1.00 72.81 595 ASP A CA 1
ATOM 4603 C C . ASP A 1 595 ? -20.975 -1.554 27.028 1.00 72.81 595 ASP A C 1
ATOM 4605 O O . ASP A 1 595 ? -21.309 -2.716 26.786 1.00 72.81 595 ASP A O 1
ATOM 4609 N N . ILE A 1 596 ? -21.362 -0.547 26.233 1.00 83.62 596 ILE A N 1
ATOM 4610 C CA . ILE A 1 596 ? -22.131 -0.784 25.004 1.00 83.62 596 ILE A CA 1
ATOM 4611 C C . ILE A 1 596 ? -21.189 -1.300 23.920 1.00 83.62 596 ILE A C 1
ATOM 4613 O O . ILE A 1 596 ? -20.450 -0.535 23.301 1.00 83.62 596 ILE A O 1
ATOM 4617 N N . MET A 1 597 ? -21.216 -2.612 23.703 1.00 83.62 597 MET A N 1
ATOM 4618 C CA . MET A 1 597 ? -20.359 -3.278 22.730 1.00 83.62 597 MET A CA 1
ATOM 4619 C C . MET A 1 597 ? -20.922 -3.162 21.311 1.00 83.62 597 MET A C 1
ATOM 4621 O O . MET A 1 597 ? -22.072 -3.518 21.046 1.00 83.62 597 MET A O 1
ATOM 4625 N N . LEU A 1 598 ? -20.078 -2.706 20.395 1.00 82.38 598 LEU A N 1
ATOM 4626 C CA . LEU A 1 598 ? -20.287 -2.691 18.957 1.00 82.38 598 LEU A CA 1
ATOM 4627 C C . LEU A 1 598 ? -19.381 -3.730 18.294 1.00 82.38 598 LEU A C 1
ATOM 4629 O O . LEU A 1 598 ? -18.193 -3.782 18.605 1.00 82.38 598 LEU A O 1
ATOM 4633 N N . THR A 1 599 ? -19.905 -4.485 17.333 1.00 78.50 599 THR A N 1
ATOM 4634 C CA . THR A 1 599 ? -19.131 -5.442 16.530 1.00 78.50 599 THR A CA 1
ATOM 4635 C C . THR A 1 599 ? -19.169 -5.045 15.059 1.00 78.50 599 THR A C 1
ATOM 4637 O O . THR A 1 599 ? -20.248 -4.854 14.503 1.00 78.50 599 THR A O 1
ATOM 4640 N N . TYR A 1 600 ? -18.008 -4.912 14.419 1.00 75.00 600 TYR A N 1
ATOM 4641 C CA . TYR A 1 600 ? -17.913 -4.571 12.999 1.00 75.00 600 TYR A CA 1
ATOM 4642 C C . TYR A 1 600 ? -18.186 -5.802 12.125 1.00 75.00 600 TYR A C 1
ATOM 4644 O O . TYR A 1 600 ? -17.484 -6.808 12.233 1.00 75.00 600 TYR A O 1
ATOM 4652 N N . ASP A 1 601 ? -19.181 -5.728 11.238 1.00 65.62 601 ASP A N 1
ATOM 4653 C CA . ASP A 1 601 ? -19.562 -6.838 10.346 1.00 65.62 601 ASP A CA 1
ATOM 4654 C C . ASP A 1 601 ? -18.837 -6.822 8.985 1.00 65.62 601 ASP A C 1
ATOM 4656 O O . ASP A 1 601 ? -19.052 -7.702 8.149 1.00 65.62 601 ASP A O 1
ATOM 4660 N N . GLY A 1 602 ? -17.968 -5.830 8.763 1.00 58.53 602 GLY A N 1
ATOM 4661 C CA . GLY A 1 602 ? -17.306 -5.571 7.483 1.00 58.53 602 GLY A CA 1
ATOM 4662 C C . GLY A 1 602 ? -17.844 -4.346 6.741 1.00 58.53 602 GLY A C 1
ATOM 4663 O O . GLY A 1 602 ? -17.164 -3.858 5.839 1.00 58.53 602 GLY A O 1
ATOM 4664 N N . ILE A 1 603 ? -19.014 -3.831 7.131 1.00 67.88 603 ILE A N 1
ATOM 4665 C CA . ILE A 1 603 ? -19.678 -2.670 6.516 1.00 67.88 603 ILE A CA 1
ATOM 4666 C C . ILE A 1 603 ? -20.125 -1.658 7.582 1.00 67.88 603 ILE A C 1
ATOM 4668 O O . ILE A 1 603 ? -20.004 -0.448 7.386 1.00 67.88 603 ILE A O 1
ATOM 4672 N N . LYS A 1 604 ? -20.663 -2.136 8.704 1.00 76.69 604 LYS A N 1
ATOM 4673 C CA . LYS A 1 604 ? -21.277 -1.332 9.769 1.00 76.69 604 LYS A CA 1
ATOM 4674 C C . LYS A 1 604 ? -21.008 -1.951 11.140 1.00 76.69 604 LYS A C 1
ATOM 4676 O O . LYS A 1 604 ? -20.534 -3.079 11.260 1.00 76.69 604 LYS A O 1
ATOM 4681 N N . PHE A 1 605 ? -21.316 -1.197 12.187 1.00 81.81 605 PHE A N 1
ATOM 4682 C CA . PHE A 1 605 ? -21.228 -1.661 13.565 1.00 81.81 605 PHE A CA 1
ATOM 4683 C C . PHE A 1 605 ? -22.587 -2.154 14.057 1.00 81.81 605 PHE A C 1
ATOM 4685 O O . PHE A 1 605 ? -23.572 -1.418 14.018 1.00 81.81 605 PHE A O 1
ATOM 4692 N N . ILE A 1 606 ? -22.625 -3.388 14.551 1.00 83.00 606 ILE A N 1
ATOM 4693 C CA . ILE A 1 606 ? -23.796 -4.014 15.162 1.00 83.00 606 ILE A CA 1
ATOM 4694 C C . ILE A 1 606 ? -23.724 -3.819 16.673 1.00 83.00 606 ILE A C 1
ATOM 4696 O O . ILE A 1 606 ? -22.758 -4.236 17.311 1.00 83.00 606 ILE A O 1
ATOM 4700 N N . MET A 1 607 ? -24.742 -3.188 17.250 1.00 87.56 607 MET A N 1
ATOM 4701 C CA . MET A 1 607 ? -24.847 -2.991 18.690 1.00 87.56 607 MET A CA 1
ATOM 4702 C C . MET A 1 607 ? -25.298 -4.284 19.365 1.00 87.56 607 MET A C 1
ATOM 4704 O O . MET A 1 607 ? -26.352 -4.834 19.045 1.00 87.56 607 MET A O 1
ATOM 4708 N N . THR A 1 608 ? -24.522 -4.744 20.343 1.00 85.75 608 THR A N 1
ATOM 4709 C CA . THR A 1 608 ? -24.951 -5.825 21.231 1.00 85.75 608 THR A CA 1
ATOM 4710 C C . THR A 1 608 ? -26.148 -5.339 22.050 1.00 85.75 608 THR A C 1
ATOM 4712 O O . THR A 1 608 ? -26.041 -4.280 22.677 1.00 85.75 608 THR A O 1
ATOM 4715 N N . PRO A 1 609 ? -27.270 -6.084 22.083 1.00 87.50 609 PRO A N 1
ATOM 4716 C CA . PRO A 1 609 ? -28.439 -5.681 22.849 1.00 87.50 609 PRO A CA 1
ATOM 4717 C C . PRO A 1 609 ? -28.092 -5.395 24.311 1.00 87.50 609 PRO A C 1
ATOM 4719 O O . PRO A 1 609 ? -27.481 -6.221 24.993 1.00 87.50 609 PRO A O 1
ATOM 4722 N N . TYR A 1 610 ? -28.507 -4.228 24.792 1.00 88.94 610 TYR A N 1
ATOM 4723 C CA . TYR A 1 610 ? -28.265 -3.776 26.159 1.00 88.94 610 TYR A CA 1
ATOM 4724 C C . TYR A 1 610 ? -29.580 -3.375 26.812 1.00 88.94 610 TYR A C 1
ATOM 4726 O O . TYR A 1 610 ? -30.404 -2.709 26.186 1.00 88.94 610 TYR A O 1
ATOM 4734 N N . SER A 1 611 ? -29.774 -3.751 28.077 1.00 90.81 611 SER A N 1
ATOM 4735 C CA . SER A 1 611 ? -30.986 -3.427 28.828 1.00 90.81 611 SER A CA 1
ATOM 4736 C C . SER A 1 611 ? -30.695 -3.055 30.273 1.00 90.81 611 SER A C 1
ATOM 4738 O O . SER A 1 611 ? -29.827 -3.655 30.909 1.00 90.81 611 SER A O 1
ATOM 4740 N N . PHE A 1 612 ? -31.484 -2.136 30.818 1.00 91.62 612 PHE A N 1
ATOM 4741 C CA . PHE A 1 612 ? -31.442 -1.740 32.221 1.00 91.62 612 PHE A CA 1
ATOM 4742 C C . PHE A 1 612 ? -32.850 -1.489 32.763 1.00 91.62 612 PHE A C 1
ATOM 4744 O O . PHE A 1 612 ? -33.795 -1.252 32.016 1.00 91.62 612 PHE A O 1
ATOM 4751 N N . ASP A 1 613 ? -32.976 -1.530 34.087 1.00 93.56 613 ASP A N 1
ATOM 4752 C CA . ASP A 1 613 ? -34.265 -1.513 34.772 1.00 93.56 613 ASP A CA 1
ATOM 4753 C C . ASP A 1 613 ? -34.438 -0.258 35.635 1.00 93.56 613 ASP A C 1
ATOM 4755 O O . ASP A 1 613 ? -33.592 0.057 36.479 1.00 93.56 613 ASP A O 1
ATOM 4759 N N . VAL A 1 614 ? -35.584 0.409 35.488 1.00 94.31 614 VAL A N 1
ATOM 4760 C CA . VAL A 1 614 ? -36.037 1.496 36.364 1.00 94.31 614 VAL A CA 1
ATOM 4761 C C . VAL A 1 614 ? -37.307 1.055 37.088 1.00 94.31 614 VAL A C 1
ATOM 4763 O O . VAL A 1 614 ? -38.260 0.567 36.483 1.00 94.31 614 VAL A O 1
ATOM 4766 N N . PHE A 1 615 ? -37.351 1.242 38.408 1.00 94.06 615 PHE A N 1
ATOM 4767 C CA . PHE A 1 615 ? -38.528 0.894 39.202 1.00 94.06 615 PHE A CA 1
ATOM 4768 C C . PHE A 1 615 ? -39.389 2.122 39.432 1.00 94.06 615 PHE A C 1
ATOM 4770 O O . PHE A 1 615 ? -38.967 3.086 40.081 1.00 94.06 615 PHE A O 1
ATOM 4777 N N . VAL A 1 616 ? -40.636 2.047 38.993 1.00 94.44 616 VAL A N 1
ATOM 4778 C CA . VAL A 1 616 ? -41.603 3.140 39.065 1.00 94.44 616 VAL A CA 1
ATOM 4779 C C . VAL A 1 616 ? -42.813 2.764 39.909 1.00 94.44 616 VAL A C 1
ATOM 4781 O O . VAL A 1 616 ? -43.123 1.591 40.111 1.00 94.44 616 VAL A O 1
ATOM 4784 N N . ARG A 1 617 ? -43.518 3.770 40.416 1.00 93.31 617 ARG A N 1
ATOM 4785 C CA . ARG A 1 617 ? -44.796 3.623 41.108 1.00 93.31 617 ARG A CA 1
ATOM 4786 C C . ARG A 1 617 ? -45.789 4.627 40.547 1.00 93.31 617 ARG A C 1
ATOM 4788 O O . ARG A 1 617 ? -45.548 5.829 40.596 1.00 93.31 617 ARG A O 1
ATOM 4795 N N . TYR A 1 618 ? -46.931 4.126 40.106 1.00 92.38 618 TYR A N 1
ATOM 4796 C CA . TYR A 1 618 ? -48.006 4.944 39.559 1.00 92.38 618 TYR A CA 1
ATOM 4797 C C . TYR A 1 618 ? -48.896 5.505 40.671 1.00 92.38 618 TYR A C 1
ATOM 4799 O O . TYR A 1 618 ? -49.332 4.757 41.554 1.00 92.38 618 TYR A O 1
ATOM 4807 N N . VAL A 1 619 ? -49.149 6.816 40.635 1.00 90.25 619 VAL A N 1
ATOM 4808 C CA . VAL A 1 619 ? -49.921 7.559 41.651 1.00 90.25 619 VAL A CA 1
ATOM 4809 C C . VAL A 1 619 ? -51.265 8.093 41.143 1.00 90.25 619 VAL A C 1
ATOM 4811 O O . VAL A 1 619 ? -51.994 8.716 41.914 1.00 90.25 619 VAL A O 1
ATOM 4814 N N . SER A 1 620 ? -51.640 7.756 39.906 1.00 89.19 620 SER A N 1
ATOM 4815 C CA . SER A 1 620 ? -52.961 8.027 39.316 1.00 89.19 620 SER A CA 1
ATOM 4816 C C . SER A 1 620 ? -53.571 6.772 38.682 1.00 89.19 620 SER A C 1
ATOM 4818 O O . SER A 1 620 ? -52.869 5.812 38.371 1.00 89.19 620 SER A O 1
ATOM 4820 N N . PHE A 1 621 ? -54.896 6.774 38.507 1.00 87.06 621 PHE A N 1
ATOM 4821 C CA . PHE A 1 621 ? -55.641 5.698 37.844 1.00 87.06 621 PHE A CA 1
ATOM 4822 C C . PHE A 1 621 ? -55.894 6.017 36.371 1.00 87.06 621 PHE A C 1
ATOM 4824 O O . PHE A 1 621 ? -56.105 7.175 36.017 1.00 87.06 621 PHE A O 1
ATOM 4831 N N . GLY A 1 622 ? -56.015 4.972 35.549 1.00 88.62 622 GLY A N 1
ATOM 4832 C CA . GLY A 1 622 ? -56.354 5.099 34.134 1.00 88.62 622 GLY A CA 1
ATOM 4833 C C . GLY A 1 622 ? -55.140 4.950 33.226 1.00 88.62 622 GLY A C 1
ATOM 4834 O O . GLY A 1 622 ? -54.185 4.256 33.569 1.00 88.62 622 GLY A O 1
ATOM 4835 N N . LYS A 1 623 ? -55.228 5.547 32.038 1.00 90.94 623 LYS A N 1
ATOM 4836 C CA . LYS A 1 623 ? -54.149 5.551 31.052 1.00 90.94 623 LYS A CA 1
ATOM 4837 C C . LYS A 1 623 ? -53.113 6.598 31.440 1.00 90.94 623 LYS A C 1
ATOM 4839 O O . LYS A 1 623 ? -53.482 7.749 31.649 1.00 90.94 623 LYS A O 1
ATOM 4844 N N . ILE A 1 624 ? -51.856 6.184 31.526 1.00 92.19 624 ILE A N 1
ATOM 4845 C CA . ILE A 1 624 ? -50.707 7.070 31.717 1.00 92.19 624 ILE A CA 1
ATOM 4846 C C . ILE A 1 624 ? -49.865 7.004 30.449 1.00 92.19 624 ILE A C 1
ATOM 4848 O O . ILE A 1 624 ? -49.485 5.913 30.019 1.00 92.19 624 ILE A O 1
ATOM 4852 N N . GLU A 1 625 ? -49.611 8.164 29.855 1.00 92.38 625 GLU A N 1
ATOM 4853 C CA . GLU A 1 625 ? -48.868 8.308 28.605 1.00 92.38 625 GLU A CA 1
ATOM 4854 C C . GLU A 1 625 ? -47.408 8.658 28.897 1.00 92.38 625 GLU A C 1
ATOM 4856 O O . GLU A 1 625 ? -47.112 9.634 29.583 1.00 92.38 625 GLU A O 1
ATOM 4861 N N . TYR A 1 626 ? -46.495 7.858 28.357 1.00 92.94 626 TYR A N 1
ATOM 4862 C CA . TYR A 1 626 ? -45.081 8.178 28.235 1.00 92.94 626 TYR A CA 1
ATOM 4863 C C . TYR A 1 626 ? -44.862 8.776 26.857 1.00 92.94 626 TYR A C 1
ATOM 4865 O O . TYR A 1 626 ? -45.059 8.089 25.856 1.00 92.94 626 TYR A O 1
ATOM 4873 N N . LEU A 1 627 ? -44.435 10.033 26.809 1.00 92.75 627 LEU A N 1
ATOM 4874 C CA . LEU A 1 627 ? -44.081 10.685 25.557 1.00 92.75 627 LEU A CA 1
ATOM 4875 C C . LEU A 1 627 ? -42.642 10.319 25.190 1.00 92.75 627 LEU A C 1
ATOM 4877 O O . LEU A 1 627 ? -41.719 10.436 25.996 1.00 92.75 627 LEU A O 1
ATOM 4881 N N . GLY A 1 628 ? -42.429 9.890 23.955 1.00 90.88 628 GLY A N 1
ATOM 4882 C CA . GLY A 1 628 ? -41.116 9.612 23.398 1.00 90.88 628 GLY A CA 1
ATOM 4883 C C . GLY A 1 628 ? -40.210 10.836 23.426 1.00 90.88 628 GLY A C 1
ATOM 4884 O O . GLY A 1 628 ? -39.035 10.723 23.770 1.00 90.88 628 GLY A O 1
ATOM 4885 N N . SER A 1 629 ? -40.780 12.023 23.190 1.00 92.56 629 SER A N 1
ATOM 4886 C CA . SER A 1 629 ? -40.076 13.311 23.270 1.00 92.56 629 SER A CA 1
ATOM 4887 C C . SER A 1 629 ? -39.489 13.625 24.647 1.00 92.56 629 SER A C 1
ATOM 4889 O O . SER A 1 629 ? -38.589 14.454 24.739 1.00 92.56 629 SER A O 1
ATOM 4891 N N . ASP A 1 630 ? -39.979 12.974 25.705 1.00 93.88 630 ASP A N 1
ATOM 4892 C CA . ASP A 1 630 ? -39.464 13.125 27.069 1.00 93.88 630 ASP A CA 1
ATOM 4893 C C . ASP A 1 630 ? -38.280 12.191 27.357 1.00 93.88 630 ASP A C 1
ATOM 4895 O O . ASP A 1 630 ? -37.807 12.118 28.488 1.00 93.88 630 ASP A O 1
ATOM 4899 N N . SER A 1 631 ? -37.793 11.468 26.348 1.00 94.31 631 SER A N 1
ATOM 4900 C CA . SER A 1 631 ? -36.666 10.551 26.470 1.00 94.31 631 SER A CA 1
ATOM 4901 C C . SER A 1 631 ? -35.663 10.725 25.348 1.00 94.31 631 SER A C 1
ATOM 4903 O O . SER A 1 631 ? -36.027 10.968 24.194 1.00 94.31 631 SER A O 1
ATOM 4905 N N . LYS A 1 632 ? -34.390 10.539 25.679 1.00 94.25 632 LYS A N 1
ATOM 4906 C CA . LYS A 1 632 ? -33.317 10.479 24.695 1.00 94.25 632 LYS A CA 1
ATOM 4907 C C . LYS A 1 632 ? -32.175 9.596 25.184 1.00 94.25 632 LYS A C 1
ATOM 4909 O O . LYS A 1 632 ? -31.820 9.599 26.364 1.00 94.25 632 LYS A O 1
ATOM 4914 N N . ILE A 1 633 ? -31.578 8.875 24.247 1.00 94.19 633 ILE A N 1
ATOM 4915 C CA . ILE A 1 633 ? -30.234 8.329 24.367 1.00 94.19 633 ILE A CA 1
ATOM 4916 C C . ILE A 1 633 ? -29.357 9.053 23.349 1.00 94.19 633 ILE A C 1
ATOM 4918 O O . ILE A 1 633 ? -29.689 9.106 22.162 1.00 94.19 633 ILE A O 1
ATOM 4922 N N . THR A 1 634 ? -28.254 9.618 23.829 1.00 92.75 634 THR A N 1
ATOM 4923 C CA . THR A 1 634 ? -27.233 10.274 23.012 1.00 92.75 634 THR A CA 1
ATOM 4924 C C . THR A 1 634 ? -26.003 9.375 22.938 1.00 92.75 634 THR A C 1
ATOM 4926 O O . THR A 1 634 ? -25.410 9.047 23.968 1.00 92.75 634 THR A O 1
ATOM 4929 N N . TYR A 1 635 ? -25.607 8.999 21.725 1.00 90.25 635 TYR A N 1
ATOM 4930 C CA . TYR A 1 635 ? -24.385 8.253 21.431 1.00 90.25 635 TYR A CA 1
ATOM 4931 C C . TYR A 1 635 ? -23.342 9.220 20.877 1.00 90.25 635 TYR A C 1
ATOM 4933 O O . TYR A 1 635 ? -23.587 9.861 19.852 1.00 90.25 635 TYR A O 1
ATOM 4941 N N . THR A 1 636 ? -22.184 9.310 21.529 1.00 88.31 636 THR A N 1
ATOM 4942 C CA . THR A 1 636 ? -21.060 10.131 21.059 1.00 88.31 636 THR A CA 1
ATOM 4943 C C . THR A 1 636 ? -19.927 9.226 20.603 1.00 88.31 636 THR A C 1
ATOM 4945 O O . THR A 1 636 ? -19.396 8.453 21.401 1.00 88.31 636 THR A O 1
ATOM 4948 N N . ILE A 1 637 ? -19.549 9.329 19.330 1.00 85.38 637 ILE A N 1
ATOM 4949 C CA . ILE A 1 637 ? -18.520 8.491 18.709 1.00 85.38 637 ILE A CA 1
ATOM 4950 C C . ILE A 1 637 ? -17.457 9.388 18.081 1.00 85.38 637 ILE A C 1
ATOM 4952 O O . ILE A 1 637 ? -17.754 10.192 17.198 1.00 85.38 637 ILE A O 1
ATOM 4956 N N . ASN A 1 638 ? -16.212 9.225 18.521 1.00 83.75 638 ASN A N 1
ATOM 4957 C CA . ASN A 1 638 ? -15.062 9.874 17.899 1.00 83.75 638 ASN A CA 1
ATOM 4958 C C . ASN A 1 638 ? -14.564 9.000 16.743 1.00 83.75 638 ASN A C 1
ATOM 4960 O O . ASN A 1 638 ? -14.342 7.799 16.920 1.00 83.75 638 ASN A O 1
ATOM 4964 N N . TYR A 1 639 ? -14.382 9.590 15.567 1.00 77.69 639 TYR A N 1
ATOM 4965 C CA . TYR A 1 639 ? -13.916 8.873 14.383 1.00 77.69 639 TYR A CA 1
ATOM 4966 C C . TYR A 1 639 ? -12.985 9.749 13.545 1.00 77.69 639 TYR A C 1
ATOM 4968 O O . TYR A 1 639 ? -12.965 10.968 13.695 1.00 77.69 639 TYR A O 1
ATOM 4976 N N . ILE A 1 640 ? -12.199 9.122 12.682 1.00 68.75 640 ILE A N 1
ATOM 4977 C CA . ILE A 1 640 ? -11.390 9.799 11.670 1.00 68.75 640 ILE A CA 1
ATOM 4978 C C . ILE A 1 640 ? -12.081 9.578 10.326 1.00 68.75 640 ILE A C 1
ATOM 4980 O O . ILE A 1 640 ? -12.372 8.433 9.958 1.00 68.75 640 ILE A O 1
ATOM 4984 N N . ASP A 1 641 ? -12.398 10.664 9.624 1.00 65.38 641 ASP A N 1
ATOM 4985 C CA . ASP A 1 641 ? -13.098 10.603 8.340 1.00 65.38 641 ASP A CA 1
ATOM 4986 C C . ASP A 1 641 ? -12.192 10.124 7.190 1.00 65.38 641 ASP A C 1
ATOM 4988 O O . ASP A 1 641 ? -10.999 9.859 7.355 1.00 65.38 641 ASP A O 1
ATOM 4992 N N . THR A 1 642 ? -12.763 9.984 5.993 1.00 59.03 642 THR A N 1
ATOM 4993 C CA . THR A 1 642 ? -12.036 9.527 4.796 1.00 59.03 642 THR A CA 1
ATOM 4994 C C . THR A 1 642 ? -10.918 10.471 4.348 1.00 59.03 642 THR A C 1
ATOM 4996 O O . THR A 1 642 ? -10.066 10.061 3.563 1.00 59.03 642 THR A O 1
ATOM 4999 N N . ASN A 1 643 ? -10.909 11.718 4.823 1.00 53.78 643 ASN A N 1
ATOM 5000 C CA . ASN A 1 643 ? -9.862 12.698 4.535 1.00 53.78 643 ASN A CA 1
ATOM 5001 C C . ASN A 1 643 ? -8.746 12.679 5.592 1.00 53.78 643 ASN A C 1
ATOM 5003 O O . ASN A 1 643 ? -7.723 13.336 5.401 1.00 53.78 643 ASN A O 1
ATOM 5007 N N . GLY A 1 644 ? -8.909 11.899 6.667 1.00 55.94 644 GLY A N 1
ATOM 5008 C CA . GLY A 1 644 ? -7.951 11.798 7.765 1.00 55.94 644 GLY A CA 1
ATOM 5009 C C . GLY A 1 644 ? -8.165 12.825 8.877 1.00 55.94 644 GLY A C 1
ATOM 5010 O O . GLY A 1 644 ? -7.312 12.927 9.759 1.00 55.94 644 GLY A O 1
ATOM 5011 N N . ASP A 1 645 ? -9.277 13.562 8.861 1.00 64.81 645 ASP A N 1
ATOM 5012 C CA . ASP A 1 645 ? -9.586 14.567 9.877 1.00 64.81 645 ASP A CA 1
ATOM 5013 C C . ASP A 1 645 ? -10.377 13.952 11.045 1.00 64.81 645 ASP A C 1
ATOM 5015 O O . ASP A 1 645 ? -11.240 13.089 10.858 1.00 64.81 645 ASP A O 1
ATOM 5019 N N . GLU A 1 646 ? -10.094 14.403 12.272 1.00 75.94 646 GLU A N 1
ATOM 5020 C CA . GLU A 1 646 ? -10.852 13.993 13.459 1.00 75.94 646 GLU A CA 1
ATOM 5021 C C . GLU A 1 646 ? -12.256 14.603 13.455 1.00 75.94 646 GLU A C 1
ATOM 5023 O O . GLU A 1 646 ? -12.432 15.817 13.330 1.00 75.94 646 GLU A O 1
ATOM 5028 N N . GLN A 1 647 ? -13.257 13.755 13.671 1.00 81.88 647 GLN A N 1
ATOM 5029 C CA . GLN A 1 647 ? -14.666 14.113 13.696 1.00 81.88 647 GLN A CA 1
ATOM 5030 C C . GLN A 1 647 ? -15.366 13.520 14.923 1.00 81.88 647 GLN A C 1
ATOM 5032 O O . GLN A 1 647 ? -14.959 12.503 15.494 1.00 81.88 647 GLN A O 1
ATOM 5037 N N . ILE A 1 648 ? -16.473 14.154 15.310 1.00 85.62 648 ILE A N 1
ATOM 5038 C CA . ILE A 1 648 ? -17.364 13.670 16.367 1.00 85.62 648 ILE A CA 1
ATOM 5039 C C . ILE A 1 648 ? -18.741 13.440 15.757 1.00 85.62 648 ILE A C 1
ATOM 5041 O O . ILE A 1 648 ? -19.390 14.376 15.286 1.00 85.62 648 ILE A O 1
ATOM 5045 N N . MET A 1 649 ? -19.205 12.195 15.801 1.00 85.25 649 MET A N 1
ATOM 5046 C CA . MET A 1 649 ? -20.577 11.837 15.474 1.00 85.25 649 MET A CA 1
ATOM 5047 C C . MET A 1 649 ? -21.415 11.840 16.753 1.00 85.25 649 MET A C 1
ATOM 5049 O O . MET A 1 649 ? -21.100 11.133 17.709 1.00 85.25 649 MET A O 1
ATOM 5053 N N . MET A 1 650 ? -22.496 12.620 16.758 1.00 87.56 650 MET A N 1
ATOM 5054 C CA . MET A 1 650 ? -23.512 12.592 17.810 1.00 87.56 650 MET A CA 1
ATOM 5055 C C . MET A 1 650 ? -24.818 12.064 17.228 1.00 87.56 650 MET A C 1
ATOM 5057 O O . MET A 1 650 ? -25.378 12.667 16.312 1.00 87.56 650 MET A O 1
ATOM 5061 N N . LEU A 1 651 ? -25.291 10.938 17.756 1.00 88.88 651 LEU A N 1
ATOM 5062 C CA . LEU A 1 651 ? -26.562 10.329 17.374 1.00 88.88 651 LEU A CA 1
ATOM 5063 C C . LEU A 1 651 ? -27.530 10.439 18.543 1.00 88.88 651 LEU A C 1
ATOM 5065 O O . LEU A 1 651 ? -27.198 10.046 19.657 1.00 88.88 651 LEU A O 1
ATOM 5069 N N . GLU A 1 652 ? -28.731 10.943 18.290 1.00 91.00 652 GLU A N 1
ATOM 5070 C CA . GLU A 1 652 ? -29.787 11.029 19.296 1.00 91.00 652 GLU A CA 1
ATOM 5071 C C . GLU A 1 652 ? -30.969 10.162 18.880 1.00 91.00 652 GLU A C 1
ATOM 5073 O O . GLU A 1 652 ? -31.440 10.232 17.741 1.00 91.00 652 GLU A O 1
ATOM 5078 N N . LYS A 1 653 ? -31.455 9.344 19.814 1.00 91.88 653 LYS A N 1
ATOM 5079 C CA . LYS A 1 653 ? -32.634 8.505 19.607 1.00 91.88 653 LYS A CA 1
ATOM 5080 C C . LYS A 1 653 ? -33.562 8.588 20.811 1.00 91.88 653 LYS A C 1
ATOM 5082 O O . LYS A 1 653 ? -33.126 8.468 21.951 1.00 91.88 653 LYS A O 1
ATOM 5087 N N . SER A 1 654 ? -34.848 8.772 20.542 1.00 93.00 654 SER A N 1
ATOM 5088 C CA . SER A 1 654 ? -35.915 8.749 21.542 1.00 93.00 654 SER A CA 1
ATOM 5089 C C . SER A 1 654 ? -36.638 7.408 21.521 1.00 93.00 654 SER A C 1
ATOM 5091 O O . SER A 1 654 ? -36.733 6.769 20.469 1.00 93.00 654 SER A O 1
ATOM 5093 N N . PHE A 1 655 ? -37.158 6.987 22.672 1.00 93.25 655 PHE A N 1
ATOM 5094 C CA . PHE A 1 655 ? -38.096 5.867 22.729 1.00 93.25 655 PHE A CA 1
ATOM 5095 C C . PHE A 1 655 ? -39.422 6.270 22.073 1.00 93.25 655 PHE A C 1
ATOM 5097 O O . PHE A 1 655 ? -39.749 7.453 22.013 1.00 93.25 655 PHE A O 1
ATOM 5104 N N . GLU A 1 656 ? -40.203 5.302 21.599 1.00 91.44 656 GLU A N 1
ATOM 5105 C CA . GLU A 1 656 ? -41.560 5.576 21.116 1.00 91.44 656 GLU A CA 1
ATOM 5106 C C . GLU A 1 656 ? -42.521 5.906 22.268 1.00 91.44 656 GLU A C 1
ATOM 5108 O O . GLU A 1 656 ? -42.283 5.544 23.428 1.00 91.44 656 GLU A O 1
ATOM 5113 N N . ASP A 1 657 ? -43.621 6.586 21.940 1.00 92.38 657 ASP A N 1
ATOM 5114 C CA . ASP A 1 657 ? -44.716 6.820 22.879 1.00 92.38 657 ASP A CA 1
ATOM 5115 C C . ASP A 1 657 ? -45.261 5.482 23.408 1.00 92.38 657 ASP A C 1
ATOM 5117 O O . ASP A 1 657 ? -45.413 4.511 22.663 1.00 92.38 657 ASP A O 1
ATOM 5121 N N . MET A 1 658 ? -45.588 5.425 24.699 1.00 91.50 658 MET A N 1
ATOM 5122 C CA . MET A 1 658 ? -46.124 4.220 25.339 1.00 91.50 658 MET A CA 1
ATOM 5123 C C . MET A 1 658 ? -47.294 4.568 26.259 1.00 91.50 658 MET A C 1
ATOM 5125 O O . MET A 1 658 ? -47.221 5.506 27.046 1.00 91.50 658 MET A O 1
ATOM 5129 N N . GLU A 1 659 ? -48.361 3.770 26.223 1.00 90.62 659 GLU A N 1
ATOM 5130 C CA . GLU A 1 659 ? -49.465 3.859 27.184 1.00 90.62 659 GLU A CA 1
ATOM 5131 C C . GLU A 1 659 ? -49.380 2.732 28.222 1.00 90.62 659 GLU A C 1
ATOM 5133 O O . GLU A 1 659 ? -49.278 1.556 27.871 1.00 90.62 659 GLU A O 1
ATOM 5138 N N . VAL A 1 660 ? -49.523 3.075 29.504 1.00 90.25 660 VAL A N 1
ATOM 5139 C CA . VAL A 1 660 ? -49.643 2.102 30.599 1.00 90.25 660 VAL A CA 1
ATOM 5140 C C . VAL A 1 660 ? -51.020 2.216 31.247 1.00 90.25 660 VAL A C 1
ATOM 5142 O O . VAL A 1 660 ? -51.437 3.296 31.666 1.00 90.25 660 VAL A O 1
ATOM 5145 N N . ASN A 1 661 ? -51.738 1.093 31.364 1.00 90.75 661 ASN A N 1
ATOM 5146 C CA . ASN A 1 661 ? -53.047 1.058 32.019 1.00 90.75 661 ASN A CA 1
ATOM 5147 C C . ASN A 1 661 ? -52.915 0.723 33.510 1.00 90.75 661 ASN A C 1
ATOM 5149 O O . ASN A 1 661 ? -52.651 -0.423 33.887 1.00 90.75 661 ASN A O 1
ATOM 5153 N N . VAL A 1 662 ? -53.186 1.705 34.369 1.00 89.38 662 VAL A N 1
ATOM 5154 C CA . VAL A 1 662 ? -53.158 1.543 35.826 1.00 89.38 662 VAL A CA 1
ATOM 5155 C C . VAL A 1 662 ? -54.547 1.224 36.354 1.00 89.38 662 VAL A C 1
ATOM 5157 O O . VAL A 1 662 ? -55.485 2.021 36.247 1.00 89.38 662 VAL A O 1
ATOM 5160 N N . GLY A 1 663 ? -54.677 0.040 36.946 1.00 85.81 663 GLY A N 1
ATOM 5161 C CA . GLY A 1 663 ? -55.921 -0.453 37.522 1.00 85.81 663 GLY A CA 1
ATOM 5162 C C . GLY A 1 663 ? -55.800 -0.778 39.004 1.00 85.81 663 GLY A C 1
ATOM 5163 O O . GLY A 1 663 ? -54.719 -0.797 39.587 1.00 85.81 663 GLY A O 1
ATOM 5164 N N . TRP A 1 664 ? -56.944 -1.086 39.609 1.00 77.31 664 TRP A N 1
ATOM 5165 C CA . TRP A 1 664 ? -57.012 -1.606 40.968 1.00 77.31 664 TRP A CA 1
ATOM 5166 C C . TRP A 1 664 ? -57.406 -3.079 40.925 1.00 77.31 664 TRP A C 1
ATOM 5168 O O . TRP A 1 664 ? -58.396 -3.435 40.278 1.00 77.31 664 TRP A O 1
ATOM 5178 N N . ILE A 1 665 ? -56.630 -3.938 41.586 1.00 67.25 665 ILE A N 1
ATOM 5179 C CA . ILE A 1 665 ? -56.989 -5.343 41.774 1.00 67.25 665 ILE A CA 1
ATOM 5180 C C . ILE A 1 665 ? -57.741 -5.420 43.100 1.00 67.25 665 ILE A C 1
ATOM 5182 O O . ILE A 1 665 ? -57.153 -5.367 44.173 1.00 67.25 665 ILE A O 1
ATOM 5186 N N . VAL A 1 666 ? -59.069 -5.482 43.029 1.00 57.31 666 VAL A N 1
ATOM 5187 C CA . VAL A 1 666 ? -59.902 -5.683 44.218 1.00 57.31 666 VAL A CA 1
ATOM 5188 C C . VAL A 1 666 ? -60.009 -7.185 44.461 1.00 57.31 666 VAL A C 1
ATOM 5190 O O . VAL A 1 666 ? -60.722 -7.873 43.731 1.00 57.31 666 VAL A O 1
ATOM 5193 N N . ASP A 1 667 ? -59.300 -7.689 45.471 1.00 54.28 667 ASP A N 1
ATOM 5194 C CA . ASP A 1 667 ? -59.497 -9.050 45.976 1.00 54.28 667 ASP A CA 1
ATOM 5195 C C . ASP A 1 667 ? -60.758 -9.064 46.855 1.00 54.28 667 ASP A C 1
ATOM 5197 O O . ASP A 1 667 ? -60.777 -8.529 47.966 1.00 54.28 667 ASP A O 1
ATOM 5201 N N . LEU A 1 668 ? -61.859 -9.589 46.315 1.00 46.44 668 LEU A N 1
ATOM 5202 C CA . LEU A 1 668 ? -63.095 -9.798 47.069 1.00 46.44 668 LEU A CA 1
ATOM 5203 C C . LEU A 1 668 ? -62.983 -11.143 47.804 1.00 46.44 668 LEU A C 1
ATOM 5205 O O . LEU A 1 668 ? -63.373 -12.170 47.248 1.00 46.44 668 LEU A O 1
ATOM 5209 N N . GLN A 1 669 ? -62.447 -11.127 49.030 1.00 43.81 669 GLN A N 1
ATOM 5210 C CA . GLN A 1 669 ? -62.547 -12.257 49.970 1.00 43.81 669 GLN A CA 1
ATOM 5211 C C . GLN A 1 669 ? -63.898 -12.307 50.683 1.00 43.81 669 GLN A C 1
ATOM 5213 O O . GLN A 1 669 ? -64.391 -11.236 51.111 1.00 43.81 669 GLN A O 1
#

Mean predicted aligned error: 16.64 Å

Secondary structure (DSSP, 8-state):
----PPP--PPPPP-----EEEEEEE--SEEETTSEEEEEEEEEEEE--SEEE----EEEEEEE--GGGGG--B----TTSSSEEESSEEEE-SEEEEEES-EEEEEEEEE--SEEEEEEEEEEEEEEE--SEEEEEEEEE--SPPPPP--HHHHHHHHHHTT-EE-GGGGSS-SEEEETTEEEEEEEEETTTTEEEEEESSEEE--S-EEESSEEEE--SEEE-TT--EEEESS-EEEEEE--EESSTT---EEEESSS-EEEEEES-EEES-EEE------TTS-TTTTT-EEEEEES-EEES-EEESSEEEE-SEEEEEE--TTTSHHHHHHHS----B---HHHHHHHHHHHHTTSS-EEEEEEESS-S-SS----EETT-HHHHHHHHHHHHHSPPP-S----HHHHHHHHHHHHHTSS--SS-EEEEEEE-S----EEESSTT--SB--SSS---EEES-SS--TTSHHHHHHHHHHHHHHTTTEEEEEEE-S--HHHHHHHHHHHHHHTPPPPTTS-SSEE-SSHHHHHHHHHHHHHPPPSEEEE--EEEEEE--TTEEEEE--TT-EEEEEEETTEEEEEEEEEEP-EEEEE-SSSEEEEEEEEEEEEEE-S-EEEEEPGGGEEEEEEEEEEETTS-EEEEEEEEPPPPEEEEEE------

Nearest PDB structures (foldseek):
  6fpz-assembly2_B  TM=5.420E-01  e=3.754E-04  Homo sapiens
  3eob-assembly1_I  TM=5.980E-01  e=2.234E-01  Homo sapiens
  4nen-assembly1_A  TM=4.239E-01  e=2.339E-01  Homo sapiens
  6n2b-assembly1_A  TM=1.951E-01  e=1.703E-02  Caldicellulosiruptor acetigenus I77R1B

Solvent-accessible surface area (backbone atoms only — not comparable to full-atom values): 34702 Å² total; per-residue (Å²): 135,80,86,78,80,78,79,77,79,68,78,76,76,74,82,78,82,71,61,57,67,50,51,46,82,46,63,66,75,66,39,52,58,66,43,82,38,68,34,41,40,36,41,37,38,38,42,73,66,85,48,28,70,66,65,53,36,39,38,32,42,31,36,54,42,31,38,64,32,63,70,33,76,36,60,63,72,44,45,70,73,17,30,37,23,14,55,32,27,33,39,37,38,43,44,40,38,38,31,51,31,33,33,39,10,43,40,34,34,33,31,66,18,56,26,41,38,29,76,29,46,42,32,15,48,37,80,52,74,70,38,80,44,70,45,63,75,39,82,40,75,40,89,72,70,67,64,74,80,87,46,66,69,60,54,52,54,52,12,59,73,65,68,39,64,49,51,75,79,78,37,76,88,42,48,59,46,73,33,88,96,35,88,60,29,31,42,33,52,41,80,92,74,42,31,39,34,44,42,56,70,63,71,48,72,35,86,57,32,30,33,33,73,24,22,38,36,42,49,53,47,26,44,42,14,72,73,60,28,39,44,37,22,48,20,30,38,34,41,37,53,58,49,28,38,58,76,46,98,54,24,27,59,30,38,39,14,41,25,11,23,36,35,40,44,32,27,59,21,44,50,35,32,40,41,38,10,55,30,47,67,87,57,89,92,44,59,58,93,46,18,0,23,32,37,41,37,46,33,48,31,37,39,38,28,22,35,27,12,44,26,32,32,39,38,60,25,29,46,39,34,37,32,44,59,79,82,80,50,51,63,66,48,65,74,63,42,78,81,57,68,44,51,58,50,58,56,59,55,52,50,53,52,52,64,73,43,54,69,33,66,32,27,44,23,65,37,50,21,20,71,43,36,71,87,51,86,73,54,69,32,46,22,58,37,70,70,39,44,53,49,53,54,50,51,51,70,67,54,75,84,36,88,38,66,27,24,8,57,24,43,27,51,40,51,48,51,45,56,67,66,77,51,91,78,84,78,59,56,33,36,40,40,34,46,39,68,70,58,41,9,12,31,45,23,64,41,93,80,67,83,48,71,54,81,72,86,70,77,72,83,29,62,44,65,84,26,79,59,45,85,84,44,50,13,52,51,39,24,25,56,39,16,42,54,37,45,74,46,87,43,50,46,46,40,31,39,58,52,82,43,79,89,32,53,66,60,51,36,56,28,22,54,36,20,56,23,64,70,43,98,91,68,42,26,53,43,78,40,74,36,83,64,51,50,51,53,51,51,48,49,62,70,59,52,68,62,59,58,46,70,43,73,49,28,37,40,38,37,54,44,43,71,49,38,43,77,76,47,70,49,90,81,48,47,78,50,77,48,76,56,97,85,42,66,25,32,36,43,35,34,69,45,72,74,45,40,30,36,47,77,87,83,40,30,39,40,54,74,45,73,51,57,38,31,34,26,38,78,53,78,43,79,46,66,43,59,18,89,40,29,39,37,39,41,56,44,54,26,29,35,86,87,70,47,84,45,76,50,76,47,79,48,54,38,68,67,46,78,38,37,29,42,79,84,82,82,86,125

Foldseek 3Di:
DDDDDDDDPDPDPDPPPAWFKAKDWDWDQEDAFQDKTKIKIWIWGFFFDQFFFQAAFEEEEQEAQEQLQQFFLQPAPALFQFLEAAQAEEEAAEEAEAEATEYEHAAEYEYPYQAYYYNAEYEYLYYHYPHPHYHYPYYYNHPDGHDHDDQVVVLVVQQVVVVQEADPVVCPPHQKDQDVPHNQWIWGADPVQREIEIDGADEAEDDAAHEYAGEYEYEYQEYAYLVQHEYEYQEEYEYEEENYEYPDPSREYEYEYEFAEYEYAYELHEHHYEAWQRLDDDPPSYDSVGGQEYEYAEENYEYEGGYGGHHYYHYHYHNYYGHYDPPNCVVVCPPRPDSPSDRDDRLVLVLLLLVLCALGQYWYAYFYDFLARQPGPLGTFGNNDPVSSVVRNVRSVPDDNHHALGAQLLRSLLSQLCSVPVDDPPDHAAEYEYEDADAHFKFAAPDCVNPHGDRDNDGRPRMDGPSPDNPVCVSLVSLLVSLLVQLVDSYAYAAEHASPDPVRQVSSQSSLVSNVADQDPVRGRYHYDSHSSVSSVVSVCVVRDHDQKDWQFPKKKKAKADLQKDFDDFDPAKDWDWDADPNGIIIMIIGTDGGFMWGDPPRITTTDMDMDMTIMHGNDAAKDKGAQVRIKMWGWTWGQRPVRDIDIDIRIGTHHMDIHHHDHDDDDD